Protein 6J0Q (pdb70)

InterPro domains:
  IPR004005 Calicivirus coat protein [PF00915] (9-275)
  IPR013643 Calicivirus coat protein C-terminal [PF08435] (316-545)
  IPR029053 Viral coat protein subunit [G3DSA:2.60.120.20] (1-224)
  IPR033703 Picornavirus/Calicivirus coat protein [cd00205] (86-219)

Structure (mmCIF, N/CA/C/O backbone):
data_6J0Q
#
_entry.id   6J0Q
#
_cell.length_a   76.237
_cell.length_b   76.237
_cell.length_c   241.799
_cell.angle_alpha   90.00
_cell.angle_beta   90.00
_cell.angle_gamma   90.00
#
_symmetry.space_group_name_H-M   'P 43 21 2'
#
loop_
_entity.id
_entity.type
_entity.pdbx_description
1 polymer 'VP1 capsid protein'
2 water water
#
loop_
_atom_site.group_PDB
_atom_site.id
_atom_site.type_symbol
_atom_site.label_atom_id
_atom_site.label_alt_id
_atom_site.label_comp_id
_atom_site.label_asym_id
_atom_site.label_entity_id
_atom_site.label_seq_id
_atom_site.pdbx_PDB_ins_code
_atom_site.Cartn_x
_atom_site.Cartn_y
_atom_site.Cartn_z
_atom_site.occupancy
_atom_site.B_iso_or_equiv
_atom_site.auth_seq_id
_atom_site.auth_comp_id
_atom_site.auth_asym_id
_atom_site.auth_atom_id
_atom_site.pdbx_PDB_model_num
ATOM 1 N N . LYS A 1 4 ? -3.499 -28.344 -64.314 1.00 47.04 225 LYS A N 1
ATOM 2 C CA . LYS A 1 4 ? -3.689 -29.822 -64.237 1.00 44.49 225 LYS A CA 1
ATOM 3 C C . LYS A 1 4 ? -2.441 -30.712 -64.505 1.00 41.16 225 LYS A C 1
ATOM 4 O O . LYS A 1 4 ? -2.499 -31.900 -64.198 1.00 40.73 225 LYS A O 1
ATOM 10 N N . PRO A 1 5 ? -1.328 -30.159 -65.060 1.00 36.65 226 PRO A N 1
ATOM 11 C CA . PRO A 1 5 ? -0.067 -30.900 -64.880 1.00 34.46 226 PRO A CA 1
ATOM 12 C C . PRO A 1 5 ? 0.312 -30.955 -63.398 1.00 32.97 226 PRO A C 1
ATOM 13 O O . PRO A 1 5 ? 0.124 -29.971 -62.680 1.00 30.85 226 PRO A O 1
ATOM 17 N N . PHE A 1 6 ? 0.825 -32.099 -62.956 1.00 29.51 227 PHE A N 1
ATOM 18 C CA . PHE A 1 6 ? 1.163 -32.302 -61.550 1.00 27.15 227 PHE A CA 1
ATOM 19 C C . PHE A 1 6 ? 2.343 -31.414 -61.142 1.00 26.27 227 PHE A C 1
ATOM 20 O O . PHE A 1 6 ? 3.235 -31.140 -61.941 1.00 24.63 227 PHE A O 1
ATOM 28 N N . SER A 1 7 ? 2.331 -30.967 -59.891 1.00 24.12 228 SER A N 1
ATOM 29 C CA . SER A 1 7 ? 3.377 -30.113 -59.373 1.00 22.70 228 SER A CA 1
ATOM 30 C C . SER A 1 7 ? 3.458 -30.247 -57.860 1.00 22.47 228 SER A C 1
ATOM 31 O O . SER A 1 7 ? 2.501 -30.669 -57.198 1.00 21.87 228 SER A O 1
ATOM 34 N N . LEU A 1 8 ? 4.607 -29.852 -57.333 1.00 21.06 229 LEU A N 1
ATOM 35 C CA . LEU A 1 8 ? 4.826 -29.730 -55.911 1.00 20.86 229 LEU A CA 1
ATOM 36 C C . LEU A 1 8 ? 4.955 -28.253 -55.541 1.00 21.02 229 LEU A C 1
ATOM 37 O O . LEU A 1 8 ? 5.368 -27.437 -56.366 1.00 20.52 229 LEU A O 1
ATOM 42 N N . PRO A 1 9 ? 4.644 -27.906 -54.286 1.00 20.59 230 PRO A N 1
ATOM 43 C CA . PRO A 1 9 ? 5.060 -26.589 -53.828 1.00 20.40 230 PRO A CA 1
ATOM 44 C C . PRO A 1 9 ? 6.582 -26.477 -53.887 1.00 21.21 230 PRO A C 1
ATOM 45 O O . PRO A 1 9 ? 7.288 -27.485 -53.745 1.00 20.58 230 PRO A O 1
ATOM 49 N N . SER A 1 10 ? 7.078 -25.263 -54.111 1.00 21.28 231 SER A N 1
ATOM 50 C CA . SER A 1 10 ? 8.512 -25.013 -54.145 1.00 20.45 231 SER A CA 1
ATOM 51 C C . SER A 1 10 ? 9.051 -24.550 -52.789 1.00 20.10 231 SER A C 1
ATOM 52 O O . SER A 1 10 ? 10.196 -24.114 -52.699 1.00 21.50 231 SER A O 1
ATOM 55 N N . LEU A 1 11 ? 8.238 -24.624 -51.739 1.00 19.49 232 LEU A N 1
ATOM 56 C CA . LEU A 1 11 ? 8.693 -24.254 -50.404 1.00 19.15 232 LEU A CA 1
ATOM 57 C C . LEU A 1 11 ? 9.818 -25.181 -49.993 1.00 19.51 232 LEU A C 1
ATOM 58 O O . LEU A 1 11 ? 9.760 -26.376 -50.246 1.00 20.34 232 LEU A O 1
ATOM 63 N N . THR A 1 12 ? 10.834 -24.609 -49.365 1.00 19.94 233 THR A N 1
ATOM 64 C CA . THR A 1 12 ? 11.979 -25.374 -48.916 1.00 20.46 233 THR A CA 1
ATOM 65 C C . THR A 1 12 ? 11.624 -26.138 -47.660 1.00 20.22 233 THR A C 1
ATOM 66 O O . THR A 1 12 ? 10.585 -25.892 -47.027 1.00 19.90 233 THR A O 1
ATOM 70 N N . LEU A 1 13 ? 12.503 -27.055 -47.283 1.00 20.33 234 LEU A N 1
ATOM 71 C CA . LEU A 1 13 ? 12.253 -27.895 -46.138 1.00 20.69 234 LEU A CA 1
ATOM 72 C C . LEU A 1 13 ? 11.957 -27.050 -44.903 1.00 21.72 234 LEU A C 1
ATOM 73 O O . LEU A 1 13 ? 11.004 -27.339 -44.162 1.00 21.88 234 LEU A O 1
ATOM 78 N N . ASP A 1 14 ? 12.740 -25.984 -44.707 1.00 21.38 235 ASP A N 1
ATOM 79 C CA . ASP A 1 14 ? 12.564 -25.120 -43.553 1.00 21.66 235 ASP A CA 1
ATOM 80 C C . ASP A 1 14 ? 11.484 -24.023 -43.740 1.00 20.19 235 ASP A C 1
ATOM 81 O O . ASP A 1 14 ? 11.405 -23.101 -42.942 1.00 20.24 235 ASP A O 1
ATOM 86 N N . GLU A 1 15 ? 10.669 -24.143 -44.785 1.00 18.61 236 GLU A N 1
ATOM 87 C CA . GLU A 1 15 ? 9.483 -23.317 -44.974 1.00 18.39 236 GLU A CA 1
ATOM 88 C C . GLU A 1 15 ? 8.194 -24.117 -44.800 1.00 18.62 236 GLU A C 1
ATOM 89 O O . GLU A 1 15 ? 7.101 -23.569 -44.922 1.00 19.99 236 GLU A O 1
ATOM 95 N N . LEU A 1 16 ? 8.321 -25.407 -44.499 1.00 17.73 237 LEU A N 1
ATOM 96 C CA . LEU A 1 16 ? 7.186 -26.319 -44.418 1.00 17.27 237 LEU A CA 1
ATOM 97 C C . LEU A 1 16 ? 6.816 -26.597 -42.969 1.00 18.05 237 LEU A C 1
ATOM 98 O O . LEU A 1 16 ? 7.611 -26.392 -42.063 1.00 18.21 237 LEU A O 1
ATOM 103 N N . SER A 1 17 ? 5.605 -27.081 -42.761 1.00 18.87 238 SER A N 1
ATOM 104 C CA . SER A 1 17 ? 5.160 -27.418 -41.417 1.00 19.54 238 SER A CA 1
ATOM 105 C C . SER A 1 17 ? 4.513 -28.800 -41.411 1.00 18.80 238 SER A C 1
ATOM 106 O O . SER A 1 17 ? 4.119 -29.341 -42.469 1.00 17.92 238 SER A O 1
ATOM 109 N N . ASN A 1 18 ? 4.468 -29.393 -40.227 1.00 17.23 239 ASN A N 1
ATOM 110 C CA . ASN A 1 18 ? 3.993 -30.757 -40.079 1.00 16.87 239 ASN A CA 1
ATOM 111 C C . ASN A 1 18 ? 2.487 -30.775 -40.261 1.00 17.02 239 ASN A C 1
ATOM 112 O O . ASN A 1 18 ? 1.811 -29.838 -39.844 1.00 16.37 239 ASN A O 1
ATOM 117 N N . SER A 1 19 ? 1.985 -31.836 -40.894 1.00 15.91 240 SER A N 1
ATOM 118 C CA . SER A 1 19 ? 0.557 -32.031 -41.090 1.00 15.58 240 SER A CA 1
ATOM 119 C C . SER A 1 19 ? -0.101 -32.793 -39.953 1.00 15.49 240 SER A C 1
ATOM 120 O O . SER A 1 19 ? -1.317 -32.921 -39.931 1.00 16.43 240 SER A O 1
ATOM 123 N N . ARG A 1 20 ? 0.686 -33.294 -39.009 1.00 15.68 241 ARG A N 1
ATOM 124 C CA . ARG A 1 20 ? 0.136 -34.050 -37.880 1.00 15.85 241 ARG A CA 1
ATOM 125 C C . ARG A 1 20 ? 0.188 -33.273 -36.557 1.00 15.66 241 ARG A C 1
ATOM 126 O O . ARG A 1 20 ? -0.275 -33.774 -35.529 1.00 16.19 241 ARG A O 1
ATOM 134 N N . PHE A 1 21 ? 0.766 -32.072 -36.582 1.00 15.13 242 PHE A N 1
ATOM 135 C CA . PHE A 1 21 ? 0.874 -31.203 -35.408 1.00 15.63 242 PHE A CA 1
ATOM 136 C C . PHE A 1 21 ? 1.364 -29.841 -35.915 1.00 16.27 242 PHE A C 1
ATOM 137 O O . PHE A 1 21 ? 2.085 -29.785 -36.919 1.00 16.65 242 PHE A O 1
ATOM 145 N N . PRO A 1 22 ? 0.944 -28.741 -35.273 1.00 16.72 243 PRO A N 1
ATOM 146 C CA . PRO A 1 22 ? 1.470 -27.458 -35.735 1.00 17.71 243 PRO A CA 1
ATOM 147 C C . PRO A 1 22 ? 2.913 -27.268 -35.252 1.00 17.30 243 PRO A C 1
ATOM 148 O O . PRO A 1 22 ? 3.142 -26.774 -34.146 1.00 17.71 243 PRO A O 1
ATOM 152 N N . ALA A 1 23 ? 3.864 -27.713 -36.073 1.00 16.48 244 ALA A N 1
ATOM 153 C CA . ALA A 1 23 ? 5.285 -27.603 -35.761 1.00 16.35 244 ALA A CA 1
ATOM 154 C C . ALA A 1 23 ? 6.061 -27.503 -37.056 1.00 16.35 244 ALA A C 1
ATOM 155 O O . ALA A 1 23 ? 5.638 -28.069 -38.071 1.00 15.79 244 ALA A O 1
ATOM 157 N N . PRO A 1 24 ? 7.205 -26.790 -37.043 1.00 16.70 245 PRO A N 1
ATOM 158 C CA . PRO A 1 24 ? 8.003 -26.726 -38.265 1.00 16.77 245 PRO A CA 1
ATOM 159 C C . PRO A 1 24 ? 8.611 -28.081 -38.594 1.00 16.56 245 PRO A C 1
ATOM 160 O O . PRO A 1 24 ? 8.850 -28.889 -37.694 1.00 14.85 245 PRO A O 1
ATOM 164 N N . ILE A 1 25 ? 8.857 -28.311 -39.881 1.00 17.11 246 ILE A N 1
ATOM 165 C CA . ILE A 1 25 ? 9.669 -29.457 -40.311 1.00 17.66 246 ILE A CA 1
ATOM 166 C C . ILE A 1 25 ? 11.136 -29.113 -40.058 1.00 18.76 246 ILE A C 1
ATOM 167 O O . ILE A 1 25 ? 11.618 -28.078 -40.515 1.00 18.06 246 ILE A O 1
ATOM 172 N N . VAL A 1 26 ? 11.841 -29.970 -39.319 1.00 19.72 247 VAL A N 1
ATOM 173 C CA . VAL A 1 26 ? 13.256 -29.738 -39.029 1.00 20.11 247 VAL A CA 1
ATOM 174 C C . VAL A 1 26 ? 14.188 -30.719 -39.732 1.00 19.71 247 VAL A C 1
ATOM 175 O O . VAL A 1 26 ? 15.363 -30.413 -39.886 1.00 20.98 247 VAL A O 1
ATOM 179 N N . GLN A 1 27 ? 13.673 -31.875 -40.161 1.00 18.79 248 GLN A N 1
ATOM 180 C CA . GLN A 1 27 ? 14.484 -32.918 -40.798 1.00 19.67 248 GLN A CA 1
ATOM 181 C C . GLN A 1 27 ? 13.681 -33.749 -41.768 1.00 18.71 248 GLN A C 1
ATOM 182 O O . GLN A 1 27 ? 12.459 -33.837 -41.665 1.00 18.72 248 GLN A O 1
ATOM 188 N N . LEU A 1 28 ? 14.392 -34.414 -42.669 1.00 18.31 249 LEU A N 1
ATOM 189 C CA . LEU A 1 28 ? 13.855 -35.576 -43.365 1.00 18.24 249 LEU A CA 1
ATOM 190 C C . LEU A 1 28 ? 14.418 -36.788 -42.656 1.00 18.25 249 LEU A C 1
ATOM 191 O O . LEU A 1 28 ? 15.598 -36.794 -42.268 1.00 18.71 249 LEU A O 1
ATOM 196 N N . TYR A 1 29 ? 13.583 -37.808 -42.468 1.00 17.64 250 TYR A N 1
ATOM 197 C CA . TYR A 1 29 ? 13.942 -38.969 -41.665 1.00 17.85 250 TYR A CA 1
ATOM 198 C C . TYR A 1 29 ? 13.472 -40.250 -42.329 1.00 17.65 250 TYR A C 1
ATOM 199 O O . TYR A 1 29 ? 12.361 -40.306 -42.868 1.00 18.84 250 TYR A O 1
ATOM 208 N N . THR A 1 30 ? 14.326 -41.271 -42.316 1.00 16.89 251 THR A N 1
ATOM 209 C CA . THR A 1 30 ? 13.970 -42.578 -42.857 1.00 16.67 251 THR A CA 1
ATOM 210 C C . THR A 1 30 ? 14.247 -43.659 -41.830 1.00 17.92 251 THR A C 1
ATOM 211 O O . THR A 1 30 ? 15.124 -43.507 -40.980 1.00 17.08 251 THR A O 1
ATOM 215 N N . ASN A 1 31 ? 13.452 -44.722 -41.892 1.00 18.52 252 ASN A N 1
ATOM 216 C CA . ASN A 1 31 ? 13.645 -45.908 -41.059 1.00 20.43 252 ASN A CA 1
ATOM 217 C C . ASN A 1 31 ? 12.980 -47.105 -41.722 1.00 21.57 252 ASN A C 1
ATOM 218 O O . ASN A 1 31 ? 12.100 -46.921 -42.546 1.00 21.44 252 ASN A O 1
ATOM 223 N N . PRO A 1 32 ? 13.418 -48.332 -41.382 1.00 24.65 253 PRO A N 1
ATOM 224 C CA . PRO A 1 32 ? 12.724 -49.538 -41.864 1.00 26.94 253 PRO A CA 1
ATOM 225 C C . PRO A 1 32 ? 11.302 -49.599 -41.321 1.00 29.96 253 PRO A C 1
ATOM 226 O O . PRO A 1 32 ? 11.042 -49.083 -40.234 1.00 28.65 253 PRO A O 1
ATOM 230 N N . HIS A 1 33 ? 10.387 -50.235 -42.042 1.00 35.35 254 HIS A N 1
ATOM 231 C CA . HIS A 1 33 ? 8.994 -50.300 -41.570 1.00 44.28 254 HIS A CA 1
ATOM 232 C C . HIS A 1 33 ? 8.686 -51.639 -40.906 1.00 47.21 254 HIS A C 1
ATOM 233 O O . HIS A 1 33 ? 7.519 -52.021 -40.772 1.00 50.64 254 HIS A O 1
ATOM 240 N N . ASP A 1 34 ? 9.733 -52.335 -40.470 1.00 52.17 255 ASP A N 1
ATOM 241 C CA . ASP A 1 34 ? 9.591 -53.657 -39.863 1.00 56.34 255 ASP A CA 1
ATOM 242 C C . ASP A 1 34 ? 8.937 -53.530 -38.491 1.00 53.60 255 ASP A C 1
ATOM 243 O O . ASP A 1 34 ? 9.360 -52.710 -37.676 1.00 55.79 255 ASP A O 1
ATOM 248 N N . ASN A 1 35 ? 7.886 -54.313 -38.262 1.00 52.66 256 ASN A N 1
ATOM 249 C CA . ASN A 1 35 ? 7.103 -54.263 -37.012 1.00 53.79 256 ASN A CA 1
ATOM 250 C C . ASN A 1 35 ? 6.433 -52.913 -36.717 1.00 50.95 256 ASN A C 1
ATOM 251 O O . ASN A 1 35 ? 6.199 -52.570 -35.558 1.00 53.40 256 ASN A O 1
ATOM 256 N N . LEU A 1 36 ? 6.140 -52.152 -37.766 1.00 44.37 257 LEU A N 1
ATOM 257 C CA . LEU A 1 36 ? 5.378 -50.921 -37.646 1.00 40.40 257 LEU A CA 1
ATOM 258 C C . LEU A 1 36 ? 4.184 -51.041 -38.548 1.00 34.71 257 LEU A C 1
ATOM 259 O O . LEU A 1 36 ? 4.301 -51.501 -39.665 1.00 34.17 257 LEU A O 1
ATOM 264 N N . VAL A 1 37 ? 3.033 -50.603 -38.077 1.00 31.32 258 VAL A N 1
ATOM 265 C CA . VAL A 1 37 ? 1.967 -50.268 -38.991 1.00 29.48 258 VAL A CA 1
ATOM 266 C C . VAL A 1 37 ? 1.986 -48.750 -39.053 1.00 27.18 258 VAL A C 1
ATOM 267 O O . VAL A 1 37 ? 1.796 -48.084 -38.039 1.00 29.55 258 VAL A O 1
ATOM 271 N N . VAL A 1 38 ? 2.264 -48.201 -40.226 1.00 23.50 259 VAL A N 1
ATOM 272 C CA . VAL A 1 38 ? 2.318 -46.758 -40.389 1.00 21.77 259 VAL A CA 1
ATOM 273 C C . VAL A 1 38 ? 0.988 -46.332 -40.993 1.00 21.09 259 VAL A C 1
ATOM 274 O O . VAL A 1 38 ? 0.765 -46.491 -42.197 1.00 20.12 259 VAL A O 1
ATOM 278 N N . GLN A 1 39 ? 0.108 -45.792 -40.148 1.00 19.77 260 GLN A N 1
ATOM 279 C CA . GLN A 1 39 ? -1.244 -45.478 -40.562 1.00 19.25 260 GLN A CA 1
ATOM 280 C C . GLN A 1 39 ? -1.726 -44.168 -39.934 1.00 19.11 260 GLN A C 1
ATOM 281 O O . GLN A 1 39 ? -2.776 -44.117 -39.294 1.00 18.65 260 GLN A O 1
ATOM 287 N N . PRO A 1 40 ? -0.960 -43.080 -40.127 1.00 17.92 261 PRO A N 1
ATOM 288 C CA . PRO A 1 40 ? -1.456 -41.822 -39.598 1.00 17.50 261 PRO A CA 1
ATOM 289 C C . PRO A 1 40 ? -2.761 -41.412 -40.295 1.00 17.63 261 PRO A C 1
ATOM 290 O O . PRO A 1 40 ? -3.017 -41.818 -41.432 1.00 17.59 261 PRO A O 1
ATOM 294 N N . GLN A 1 41 ? -3.552 -40.597 -39.608 1.00 16.85 262 GLN A N 1
ATOM 295 C CA . GLN A 1 41 ? -4.838 -40.113 -40.109 1.00 16.51 262 GLN A CA 1
ATOM 296 C C . GLN A 1 41 ? -4.868 -38.609 -40.384 1.00 16.28 262 GLN A C 1
ATOM 297 O O . GLN A 1 41 ? -5.710 -38.137 -41.123 1.00 16.31 262 GLN A O 1
ATOM 303 N N . ASN A 1 42 ? -3.966 -37.849 -39.774 1.00 16.46 263 ASN A N 1
ATOM 304 C CA . ASN A 1 42 ? -3.743 -36.472 -40.209 1.00 16.59 263 ASN A CA 1
ATOM 305 C C . ASN A 1 42 ? -2.643 -36.445 -41.263 1.00 16.24 263 ASN A C 1
ATOM 306 O O . ASN A 1 42 ? -1.801 -37.332 -41.313 1.00 16.73 263 ASN A O 1
ATOM 311 N N . GLY A 1 43 ? -2.674 -35.438 -42.126 1.00 16.29 264 GLY A N 1
ATOM 312 C CA . GLY A 1 43 ? -1.708 -35.344 -43.219 1.00 16.38 264 GLY A CA 1
ATOM 313 C C . GLY A 1 43 ? -1.853 -36.462 -44.234 1.00 16.81 264 GLY A C 1
ATOM 314 O O . GLY A 1 43 ? -0.868 -36.963 -44.770 1.00 18.06 264 GLY A O 1
ATOM 315 N N . ARG A 1 44 ? -3.091 -36.869 -44.475 1.00 16.99 265 ARG A N 1
ATOM 316 C CA . ARG A 1 44 ? -3.412 -37.855 -45.480 1.00 16.64 265 ARG A CA 1
ATOM 317 C C . ARG A 1 44 ? -4.143 -37.181 -46.640 1.00 16.91 265 ARG A C 1
ATOM 318 O O . ARG A 1 44 ? -5.290 -36.716 -46.509 1.00 15.78 265 ARG A O 1
ATOM 326 N N . CYS A 1 45 ? -3.449 -37.145 -47.767 1.00 17.25 266 CYS A N 1
ATOM 327 C CA . CYS A 1 45 ? -3.991 -36.631 -49.015 1.00 18.27 266 CYS A CA 1
ATOM 328 C C . CYS A 1 45 ? -3.327 -37.381 -50.164 1.00 18.15 266 CYS A C 1
ATOM 329 O O . CYS A 1 45 ? -2.105 -37.471 -50.217 1.00 18.22 266 CYS A O 1
ATOM 332 N N . THR A 1 46 ? -4.130 -37.914 -51.078 1.00 18.71 267 THR A N 1
ATOM 333 C CA . THR A 1 46 ? -3.577 -38.517 -52.295 1.00 19.20 267 THR A CA 1
ATOM 334 C C . THR A 1 46 ? -3.016 -37.387 -53.149 1.00 19.76 267 THR A C 1
ATOM 335 O O . THR A 1 46 ? -3.438 -36.237 -53.035 1.00 19.51 267 THR A O 1
ATOM 339 N N . ILE A 1 47 ? -2.082 -37.713 -54.036 1.00 21.77 268 ILE A N 1
ATOM 340 C CA . ILE A 1 47 ? -1.436 -36.664 -54.818 1.00 21.54 268 ILE A CA 1
ATOM 341 C C . ILE A 1 47 ? -2.351 -36.061 -55.883 1.00 22.43 268 ILE A C 1
ATOM 342 O O . ILE A 1 47 ? -1.990 -35.052 -56.501 1.00 20.73 268 ILE A O 1
ATOM 347 N N . ASP A 1 48 ? -3.519 -36.677 -56.097 1.00 21.65 269 ASP A N 1
ATOM 348 C CA . ASP A 1 48 ? -4.565 -36.080 -56.933 1.00 22.78 269 ASP A CA 1
ATOM 349 C C . ASP A 1 48 ? -5.686 -35.412 -56.122 1.00 22.56 269 ASP A C 1
ATOM 350 O O . ASP A 1 48 ? -6.718 -35.056 -56.669 1.00 22.07 269 ASP A O 1
ATOM 355 N N . GLY A 1 49 ? -5.461 -35.211 -54.827 1.00 22.18 270 GLY A N 1
ATOM 356 C CA . GLY A 1 49 ? -6.278 -34.290 -54.028 1.00 21.78 270 GLY A CA 1
ATOM 357 C C . GLY A 1 49 ? -7.421 -34.836 -53.185 1.00 21.39 270 GLY A C 1
ATOM 358 O O . GLY A 1 49 ? -8.309 -34.072 -52.799 1.00 21.84 270 GLY A O 1
ATOM 359 N N . LEU A 1 50 ? -7.395 -36.122 -52.860 1.00 20.54 271 LEU A N 1
ATOM 360 C CA . LEU A 1 50 ? -8.409 -36.709 -52.006 1.00 22.07 271 LEU A CA 1
ATOM 361 C C . LEU A 1 50 ? -7.934 -36.715 -50.554 1.00 20.41 271 LEU A C 1
ATOM 362 O O . LEU A 1 50 ? -7.017 -37.450 -50.206 1.00 19.00 271 LEU A O 1
ATOM 367 N N . LEU A 1 51 ? -8.572 -35.921 -49.702 1.00 20.10 272 LEU A N 1
ATOM 368 C CA . LEU A 1 51 ? -8.268 -35.963 -48.265 1.00 20.20 272 LEU A CA 1
ATOM 369 C C . LEU A 1 51 ? -8.809 -37.252 -47.672 1.00 19.55 272 LEU A C 1
ATOM 370 O O . LEU A 1 51 ? -9.845 -37.757 -48.107 1.00 18.87 272 LEU A O 1
ATOM 375 N N . GLN A 1 52 ? -8.107 -37.772 -46.669 1.00 19.15 273 GLN A N 1
ATOM 376 C CA . GLN A 1 52 ? -8.512 -38.990 -45.996 1.00 19.78 273 GLN A CA 1
ATOM 377 C C . GLN A 1 52 ? -8.324 -38.865 -44.494 1.00 18.54 273 GLN A C 1
ATOM 378 O O . GLN A 1 52 ? -7.749 -37.897 -43.993 1.00 18.00 273 GLN A O 1
ATOM 384 N N . GLY A 1 53 ? -8.819 -39.864 -43.778 1.00 18.25 274 GLY A N 1
ATOM 385 C CA . GLY A 1 53 ? -8.745 -39.885 -42.315 1.00 17.72 274 GLY A CA 1
ATOM 386 C C . GLY A 1 53 ? -9.396 -38.688 -41.662 1.00 17.54 274 GLY A C 1
ATOM 387 O O . GLY A 1 53 ? -10.528 -38.308 -42.008 1.00 17.03 274 GLY A O 1
ATOM 388 N N . THR A 1 54 ? -8.667 -38.067 -40.728 1.00 17.70 275 THR A N 1
ATOM 389 C CA . THR A 1 54 ? -9.133 -36.871 -40.009 1.00 17.01 275 THR A CA 1
ATOM 390 C C . THR A 1 54 ? -8.516 -35.587 -40.585 1.00 17.51 275 THR A C 1
ATOM 391 O O . THR A 1 54 ? -8.570 -34.517 -39.968 1.00 17.61 275 THR A O 1
ATOM 395 N N . THR A 1 55 ? -7.943 -35.685 -41.774 1.00 17.55 276 THR A N 1
ATOM 396 C CA . THR A 1 55 ? -7.177 -34.583 -42.348 1.00 16.86 276 THR A CA 1
ATOM 397 C C . THR A 1 55 ? -8.087 -33.401 -42.747 1.00 17.51 276 THR A C 1
ATOM 398 O O . THR A 1 55 ? -9.077 -33.574 -43.466 1.00 17.02 276 THR A O 1
ATOM 402 N N . GLN A 1 56 ? -7.739 -32.204 -42.277 1.00 16.94 277 GLN A N 1
ATOM 403 C CA . GLN A 1 56 ? -8.409 -30.980 -42.712 1.00 16.80 277 GLN A CA 1
ATOM 404 C C . GLN A 1 56 ? -7.326 -29.970 -43.079 1.00 16.92 277 GLN A C 1
ATOM 405 O O . GLN A 1 56 ? -6.139 -30.261 -42.914 1.00 16.47 277 GLN A O 1
ATOM 411 N N . LEU A 1 57 ? -7.724 -28.805 -43.584 1.00 17.41 278 LEU A N 1
ATOM 412 C CA . LEU A 1 57 ? -6.803 -27.923 -44.297 1.00 18.25 278 LEU A CA 1
ATOM 413 C C . LEU A 1 57 ? -6.176 -26.812 -43.463 1.00 18.97 278 LEU A C 1
ATOM 414 O O . LEU A 1 57 ? -5.188 -26.214 -43.884 1.00 18.92 278 LEU A O 1
ATOM 419 N N . VAL A 1 58 ? -6.736 -26.541 -42.287 1.00 19.68 279 VAL A N 1
ATOM 420 C CA . VAL A 1 58 ? -6.258 -25.445 -41.455 1.00 20.20 279 VAL A CA 1
ATOM 421 C C . VAL A 1 58 ? -5.082 -25.894 -40.581 1.00 20.41 279 VAL A C 1
ATOM 422 O O . VAL A 1 58 ? -5.236 -26.686 -39.651 1.00 20.22 279 VAL A O 1
ATOM 426 N N . SER A 1 59 ? -3.916 -25.350 -40.890 1.00 21.32 280 SER A N 1
ATOM 427 C CA . SER A 1 59 ? -2.659 -25.717 -40.250 1.00 21.75 280 SER A CA 1
ATOM 428 C C . SER A 1 59 ? -2.681 -25.582 -38.733 1.00 21.51 280 SER A C 1
ATOM 429 O O . SER A 1 59 ? -2.231 -26.486 -38.018 1.00 20.71 280 SER A O 1
ATOM 432 N N . CYS A 1 60 ? -3.224 -24.466 -38.243 1.00 20.03 281 CYS A N 1
ATOM 433 C CA . CYS A 1 60 ? -3.238 -24.201 -36.810 1.00 20.91 281 CYS A CA 1
ATOM 434 C C . CYS A 1 60 ? -4.323 -24.981 -36.068 1.00 20.83 281 CYS A C 1
ATOM 435 O O . CYS A 1 60 ? -4.433 -24.875 -34.858 1.00 22.14 281 CYS A O 1
ATOM 438 N N . ASN A 1 61 ? -5.136 -25.752 -36.788 1.00 19.79 282 ASN A N 1
ATOM 439 C CA . ASN A 1 61 ? -6.193 -26.550 -36.179 1.00 19.80 282 ASN A CA 1
ATOM 440 C C . ASN A 1 61 ? -5.812 -28.013 -35.930 1.00 18.94 282 ASN A C 1
ATOM 441 O O . ASN A 1 61 ? -6.576 -28.741 -35.296 1.00 18.00 282 ASN A O 1
ATOM 446 N N . VAL A 1 62 ? -4.646 -28.445 -36.412 1.00 18.00 283 VAL A N 1
ATOM 447 C CA . VAL A 1 62 ? -4.267 -29.839 -36.261 1.00 17.43 283 VAL A CA 1
ATOM 448 C C . VAL A 1 62 ? -3.959 -30.125 -34.788 1.00 16.47 283 VAL A C 1
ATOM 449 O O . VAL A 1 62 ? -3.165 -29.438 -34.173 1.00 15.79 283 VAL A O 1
ATOM 453 N N . CYS A 1 63 ? -4.633 -31.133 -34.249 1.00 15.72 284 CYS A N 1
ATOM 454 C CA . CYS A 1 63 ? -4.601 -31.498 -32.827 1.00 15.79 284 CYS A CA 1
ATOM 455 C C . CYS A 1 63 ? -5.304 -30.511 -31.897 1.00 16.12 284 CYS A C 1
ATOM 456 O O . CYS A 1 63 ? -5.171 -30.622 -30.680 1.00 15.29 284 CYS A O 1
ATOM 459 N N . SER A 1 64 ? -6.064 -29.563 -32.452 1.00 16.40 285 SER A N 1
ATOM 460 C CA . SER A 1 64 ? -6.961 -28.743 -31.637 1.00 16.91 285 SER A CA 1
ATOM 461 C C . SER A 1 64 ? -8.282 -29.458 -31.408 1.00 16.44 285 SER A C 1
ATOM 462 O O . SER A 1 64 ? -8.693 -30.310 -32.215 1.00 15.99 285 SER A O 1
ATOM 465 N N . PHE A 1 65 ? -8.956 -29.051 -30.335 1.00 15.42 286 PHE A N 1
ATOM 466 C CA . PHE A 1 65 ? -10.336 -29.414 -30.061 1.00 16.05 286 PHE A CA 1
ATOM 467 C C . PHE A 1 65 ? -11.129 -28.152 -29.718 1.00 17.04 286 PHE A C 1
ATOM 468 O O . PHE A 1 65 ? -10.582 -27.151 -29.224 1.00 16.06 286 PHE A O 1
ATOM 476 N N . ARG A 1 66 ? -12.421 -28.228 -29.976 1.00 17.33 287 ARG A N 1
ATOM 477 C CA . ARG A 1 66 ? -13.327 -27.134 -29.726 1.00 17.99 287 ARG A CA 1
ATOM 478 C C . ARG A 1 66 ? -14.677 -27.679 -29.268 1.00 17.09 287 ARG A C 1
ATOM 479 O O . ARG A 1 66 ? -15.137 -28.691 -29.780 1.00 16.05 287 ARG A O 1
ATOM 487 N N . GLY A 1 67 ? -15.307 -27.006 -28.307 1.00 17.16 288 GLY A N 1
ATOM 488 C CA . GLY A 1 67 ? -16.635 -27.425 -27.858 1.00 17.73 288 GLY A CA 1
ATOM 489 C C . GLY A 1 67 ? -17.099 -26.756 -26.581 1.00 17.54 288 GLY A C 1
ATOM 490 O O . GLY A 1 67 ? -16.844 -25.584 -26.368 1.00 18.20 288 GLY A O 1
ATOM 491 N N . THR A 1 68 ? -17.808 -27.518 -25.756 1.00 18.05 289 THR A N 1
ATOM 492 C CA . THR A 1 68 ? -18.356 -27.043 -24.495 1.00 18.79 289 THR A CA 1
ATOM 493 C C . THR A 1 68 ? -17.676 -27.786 -23.370 1.00 17.78 289 THR A C 1
ATOM 494 O O . THR A 1 68 ? -17.570 -29.005 -23.411 1.00 17.44 289 THR A O 1
ATOM 498 N N . LEU A 1 69 ? -17.186 -27.034 -22.388 1.00 17.36 290 LEU A N 1
ATOM 499 C CA . LEU A 1 69 ? -16.485 -27.599 -21.255 1.00 17.55 290 LEU A CA 1
ATOM 500 C C . LEU A 1 69 ? -17.487 -28.022 -20.188 1.00 18.19 290 LEU A C 1
ATOM 501 O O . LEU A 1 69 ? -18.424 -27.279 -19.874 1.00 18.71 290 LEU A O 1
ATOM 506 N N . GLY A 1 70 ? -17.287 -29.208 -19.617 1.00 17.98 291 GLY A N 1
ATOM 507 C CA . GLY A 1 70 ? -18.133 -29.688 -18.518 1.00 18.60 291 GLY A CA 1
ATOM 508 C C . GLY A 1 70 ? -17.553 -29.456 -17.130 1.00 18.84 291 GLY A C 1
ATOM 509 O O . GLY A 1 70 ? -16.484 -28.839 -16.982 1.00 18.18 291 GLY A O 1
ATOM 510 N N . ASP A 1 71 ? -18.270 -29.945 -16.111 1.00 19.63 292 ASP A N 1
ATOM 511 C CA . ASP A 1 71 ? -17.838 -29.842 -14.699 1.00 20.55 292 ASP A CA 1
ATOM 512 C C . ASP A 1 71 ? -16.534 -30.592 -14.434 1.00 19.99 292 ASP A C 1
ATOM 513 O O . ASP A 1 71 ? -16.203 -31.547 -15.133 1.00 18.18 292 ASP A O 1
ATOM 518 N N . GLY A 1 72 ? -15.817 -30.156 -13.403 1.00 20.06 293 GLY A N 1
ATOM 519 C CA . GLY A 1 72 ? -14.595 -30.816 -12.947 1.00 20.60 293 GLY A CA 1
ATOM 520 C C . GLY A 1 72 ? -14.871 -31.969 -12.001 1.00 20.89 293 GLY A C 1
ATOM 521 O O . GLY A 1 72 ? -15.791 -31.909 -11.193 1.00 21.81 293 GLY A O 1
ATOM 522 N N . GLN A 1 73 ? -14.090 -33.032 -12.126 1.00 20.52 294 GLN A N 1
ATOM 523 C CA . GLN A 1 73 ? -14.118 -34.161 -11.198 1.00 21.17 294 GLN A CA 1
ATOM 524 C C . GLN A 1 73 ? -12.683 -34.525 -10.882 1.00 22.31 294 GLN A C 1
ATOM 525 O O . GLN A 1 73 ? -11.795 -34.365 -11.731 1.00 20.95 294 GLN A O 1
ATOM 531 N N . PRO A 1 74 ? -12.436 -35.043 -9.675 1.00 25.17 295 PRO A N 1
ATOM 532 C CA . PRO A 1 74 ? -11.067 -35.474 -9.381 1.00 26.64 295 PRO A CA 1
ATOM 533 C C . PRO A 1 74 ? -10.612 -36.648 -10.252 1.00 28.60 295 PRO A C 1
ATOM 534 O O . PRO A 1 74 ? -11.421 -37.479 -10.626 1.00 28.73 295 PRO A O 1
ATOM 538 N N . ALA A 1 75 ? -9.327 -36.676 -10.592 1.00 31.12 296 ALA A N 1
ATOM 539 C CA . ALA A 1 75 ? -8.648 -37.880 -11.076 1.00 34.34 296 ALA A CA 1
ATOM 540 C C . ALA A 1 75 ? -9.216 -38.386 -12.380 1.00 37.88 296 ALA A C 1
ATOM 541 O O . ALA A 1 75 ? -9.284 -39.595 -12.590 1.00 46.60 296 ALA A O 1
ATOM 543 N N . MET A 1 85 ? 1.256 -36.088 -9.636 1.00 46.71 306 MET A N 1
ATOM 544 C CA . MET A 1 85 ? 0.282 -35.666 -10.643 1.00 47.34 306 MET A CA 1
ATOM 545 C C . MET A 1 85 ? -0.407 -34.356 -10.239 1.00 43.08 306 MET A C 1
ATOM 546 O O . MET A 1 85 ? -1.388 -34.348 -9.502 1.00 42.67 306 MET A O 1
ATOM 551 N N . ALA A 1 86 ? 0.140 -33.243 -10.709 1.00 37.49 307 ALA A N 1
ATOM 552 C CA . ALA A 1 86 ? -0.456 -31.920 -10.454 1.00 34.15 307 ALA A CA 1
ATOM 553 C C . ALA A 1 86 ? -1.735 -31.722 -11.281 1.00 31.12 307 ALA A C 1
ATOM 554 O O . ALA A 1 86 ? -2.680 -31.013 -10.886 1.00 27.61 307 ALA A O 1
ATOM 556 N N . PHE A 1 87 ? -1.752 -32.368 -12.438 1.00 28.24 308 PHE A N 1
ATOM 557 C CA . PHE A 1 87 ? -2.897 -32.303 -13.340 1.00 27.16 308 PHE A CA 1
ATOM 558 C C . PHE A 1 87 ? -3.889 -33.385 -12.949 1.00 27.27 308 PHE A C 1
ATOM 559 O O . PHE A 1 87 ? -3.863 -34.484 -13.485 1.00 28.99 308 PHE A O 1
ATOM 567 N N . ASN A 1 88 ? -4.741 -33.063 -11.987 1.00 26.47 309 ASN A N 1
ATOM 568 C CA . ASN A 1 88 ? -5.555 -34.060 -11.290 1.00 26.56 309 ASN A CA 1
ATOM 569 C C . ASN A 1 88 ? -7.045 -33.732 -11.271 1.00 25.39 309 ASN A C 1
ATOM 570 O O . ASN A 1 88 ? -7.793 -34.299 -10.464 1.00 24.62 309 ASN A O 1
ATOM 575 N N . ILE A 1 89 ? -7.467 -32.819 -12.147 1.00 22.66 310 ILE A N 1
ATOM 576 C CA . ILE A 1 89 ? -8.874 -32.503 -12.318 1.00 21.82 310 ILE A CA 1
ATOM 577 C C . ILE A 1 89 ? -9.231 -32.839 -13.766 1.00 21.62 310 ILE A C 1
ATOM 578 O O . ILE A 1 89 ? -8.502 -32.476 -14.699 1.00 19.78 310 ILE A O 1
ATOM 583 N N . GLN A 1 90 ? -10.332 -33.561 -13.938 1.00 21.46 311 GLN A N 1
ATOM 584 C CA . GLN A 1 90 ? -10.784 -33.975 -15.256 1.00 22.84 311 GLN A CA 1
ATOM 585 C C . GLN A 1 90 ? -12.013 -33.198 -15.631 1.00 21.35 311 GLN A C 1
ATOM 586 O O . GLN A 1 90 ? -12.950 -33.081 -14.836 1.00 20.86 311 GLN A O 1
ATOM 592 N N . ARG A 1 91 ? -11.991 -32.635 -16.835 1.00 20.17 312 ARG A N 1
ATOM 593 C CA . ARG A 1 91 ? -13.161 -31.974 -17.416 1.00 19.14 312 ARG A CA 1
ATOM 594 C C . ARG A 1 91 ? -13.388 -32.469 -18.830 1.00 18.43 312 ARG A C 1
ATOM 595 O O . ARG A 1 91 ? -12.467 -32.508 -19.643 1.00 17.76 312 ARG A O 1
ATOM 603 N N . GLU A 1 92 ? -14.630 -32.813 -19.124 1.00 17.94 313 GLU A N 1
ATOM 604 C CA . GLU A 1 92 ? -14.981 -33.291 -20.449 1.00 17.97 313 GLU A CA 1
ATOM 605 C C . GLU A 1 92 ? -15.186 -32.126 -21.389 1.00 17.45 313 GLU A C 1
ATOM 606 O O . GLU A 1 92 ? -15.778 -31.108 -21.010 1.00 16.70 313 GLU A O 1
ATOM 612 N N . ILE A 1 93 ? -14.731 -32.298 -22.622 1.00 17.94 314 ILE A N 1
ATOM 613 C CA . ILE A 1 93 ? -15.119 -31.397 -23.707 1.00 18.46 314 ILE A CA 1
ATOM 614 C C . ILE A 1 93 ? -16.108 -32.158 -24.575 1.00 18.85 314 ILE A C 1
ATOM 615 O O . ILE A 1 93 ? -15.768 -33.212 -25.106 1.00 17.90 314 ILE A O 1
ATOM 620 N N . MET A 1 94 ? -17.320 -31.616 -24.699 1.00 19.46 315 MET A N 1
ATOM 621 C CA . MET A 1 94 ? -18.280 -32.076 -25.685 1.00 21.61 315 MET A CA 1
ATOM 622 C C . MET A 1 94 ? -17.979 -31.329 -26.980 1.00 19.98 315 MET A C 1
ATOM 623 O O . MET A 1 94 ? -18.160 -30.121 -27.066 1.00 19.65 315 MET A O 1
ATOM 628 N N . LEU A 1 95 ? -17.542 -32.069 -27.990 1.00 19.11 316 LEU A N 1
ATOM 629 C CA . LEU A 1 95 ? -16.928 -31.488 -29.162 1.00 18.76 316 LEU A CA 1
ATOM 630 C C . LEU A 1 95 ? -17.911 -30.915 -30.171 1.00 19.39 316 LEU A C 1
ATOM 631 O O . LEU A 1 95 ? -19.035 -31.403 -30.318 1.00 18.75 316 LEU A O 1
ATOM 636 N N . GLU A 1 96 ? -17.442 -29.869 -30.851 1.00 20.18 317 GLU A N 1
ATOM 637 C CA . GLU A 1 96 ? -17.993 -29.356 -32.099 1.00 20.89 317 GLU A CA 1
ATOM 638 C C . GLU A 1 96 ? -16.954 -29.581 -33.184 1.00 21.09 317 GLU A C 1
ATOM 639 O O . GLU A 1 96 ? -15.815 -29.931 -32.890 1.00 19.31 317 GLU A O 1
ATOM 645 N N . ASN A 1 97 ? -17.328 -29.344 -34.435 1.00 20.76 318 ASN A N 1
ATOM 646 C CA . ASN A 1 97 ? -16.325 -29.203 -35.487 1.00 22.47 318 ASN A CA 1
ATOM 647 C C . ASN A 1 97 ? -15.470 -27.973 -35.172 1.00 22.58 318 ASN A C 1
ATOM 648 O O . ASN A 1 97 ? -15.894 -27.076 -34.417 1.00 21.99 318 ASN A O 1
ATOM 653 N N . LEU A 1 98 ? -14.286 -27.916 -35.767 1.00 24.02 319 LEU A N 1
ATOM 654 C CA . LEU A 1 98 ? -13.341 -26.806 -35.520 1.00 25.32 319 LEU A CA 1
ATOM 655 C C . LEU A 1 98 ? -13.852 -25.440 -36.000 1.00 26.82 319 LEU A C 1
ATOM 656 O O . LEU A 1 98 ? -13.459 -24.410 -35.467 1.00 28.41 319 LEU A O 1
ATOM 661 N N . ASP A 1 99 ? -14.775 -25.427 -36.948 1.00 28.49 320 ASP A N 1
ATOM 662 C CA . ASP A 1 99 ? -15.439 -24.177 -37.319 1.00 30.58 320 ASP A CA 1
ATOM 663 C C . ASP A 1 99 ? -16.640 -23.809 -36.433 1.00 31.53 320 ASP A C 1
ATOM 664 O O . ASP A 1 99 ? -17.296 -22.801 -36.671 1.00 33.53 320 ASP A O 1
ATOM 669 N N . GLY A 1 100 ? -16.922 -24.607 -35.412 1.00 30.77 321 GLY A N 1
ATOM 670 C CA . GLY A 1 100 ? -18.002 -24.311 -34.480 1.00 30.65 321 GLY A CA 1
ATOM 671 C C . GLY A 1 100 ? -19.360 -24.877 -34.875 1.00 30.93 321 GLY A C 1
ATOM 672 O O . GLY A 1 100 ? -20.309 -24.791 -34.101 1.00 31.77 321 GLY A O 1
ATOM 673 N N . SER A 1 101 ? -19.458 -25.458 -36.069 1.00 29.82 322 SER A N 1
ATOM 674 C CA . SER A 1 101 ? -20.679 -26.135 -36.493 1.00 28.27 322 SER A CA 1
ATOM 675 C C . SER A 1 101 ? -20.839 -27.457 -35.731 1.00 27.14 322 SER A C 1
ATOM 676 O O . SER A 1 101 ? -19.850 -28.023 -35.252 1.00 26.39 322 SER A O 1
ATOM 679 N N . PRO A 1 102 ? -22.086 -27.941 -35.599 1.00 26.21 323 PRO A N 1
ATOM 680 C CA . PRO A 1 102 ? -22.335 -29.169 -34.845 1.00 24.44 323 PRO A CA 1
ATOM 681 C C . PRO A 1 102 ? -21.575 -30.362 -35.403 1.00 23.18 323 PRO A C 1
ATOM 682 O O . PRO A 1 102 ? -21.517 -30.556 -36.612 1.00 20.75 323 PRO A O 1
ATOM 686 N N . TYR A 1 103 ? -20.967 -31.149 -34.518 1.00 23.14 324 TYR A N 1
ATOM 687 C CA . TYR A 1 103 ? -20.237 -32.338 -34.937 1.00 21.55 324 TYR A CA 1
ATOM 688 C C . TYR A 1 103 ? -21.218 -33.467 -35.220 1.00 21.92 324 TYR A C 1
ATOM 689 O O . TYR A 1 103 ? -22.099 -33.740 -34.419 1.00 21.18 324 TYR A O 1
ATOM 698 N N . ASP A 1 104 ? -21.038 -34.133 -36.352 1.00 23.02 325 ASP A N 1
ATOM 699 C CA . ASP A 1 104 ? -21.879 -35.256 -36.739 1.00 23.56 325 ASP A CA 1
ATOM 700 C C . ASP A 1 104 ? -21.111 -36.560 -36.556 1.00 22.65 325 ASP A C 1
ATOM 701 O O . ASP A 1 104 ? -20.266 -36.899 -37.383 1.00 22.84 325 ASP A O 1
ATOM 706 N N . PRO A 1 105 ? -21.414 -37.316 -35.480 1.00 22.29 326 PRO A N 1
ATOM 707 C CA . PRO A 1 105 ? -20.683 -38.558 -35.228 1.00 21.99 326 PRO A CA 1
ATOM 708 C C . PRO A 1 105 ? -20.891 -39.637 -36.279 1.00 23.36 326 PRO A C 1
ATOM 709 O O . PRO A 1 105 ? -20.226 -40.656 -36.199 1.00 24.05 326 PRO A O 1
ATOM 713 N N . THR A 1 106 ? -21.798 -39.429 -37.241 1.00 25.02 327 THR A N 1
ATOM 714 C CA . THR A 1 106 ? -22.053 -40.414 -38.299 1.00 26.07 327 THR A CA 1
ATOM 715 C C . THR A 1 106 ? -21.332 -40.125 -39.628 1.00 25.65 327 THR A C 1
ATOM 716 O O . THR A 1 106 ? -21.485 -40.889 -40.568 1.00 24.72 327 THR A O 1
ATOM 720 N N . ASP A 1 107 ? -20.569 -39.036 -39.717 1.00 25.99 328 ASP A N 1
ATOM 721 C CA . ASP A 1 107 ? -19.765 -38.752 -40.913 1.00 26.78 328 ASP A CA 1
ATOM 722 C C . ASP A 1 107 ? -18.773 -39.888 -41.188 1.00 25.16 328 ASP A C 1
ATOM 723 O O . ASP A 1 107 ? -18.369 -40.623 -40.274 1.00 23.32 328 ASP A O 1
ATOM 728 N N . ASP A 1 108 ? -18.373 -40.030 -42.447 1.00 24.04 329 ASP A N 1
ATOM 729 C CA . ASP A 1 108 ? -17.464 -41.103 -42.857 1.00 23.78 329 ASP A CA 1
ATOM 730 C C . ASP A 1 108 ? -16.007 -40.736 -42.557 1.00 22.37 329 ASP A C 1
ATOM 731 O O . ASP A 1 108 ? -15.181 -40.636 -43.464 1.00 21.47 329 ASP A O 1
ATOM 736 N N . ILE A 1 109 ? -15.701 -40.570 -41.273 1.00 21.25 330 ILE A N 1
ATOM 737 C CA . ILE A 1 109 ? -14.376 -40.164 -40.812 1.00 20.38 330 ILE A CA 1
ATOM 738 C C . ILE A 1 109 ? -14.065 -40.898 -39.504 1.00 20.02 330 ILE A C 1
ATOM 739 O O . ILE A 1 109 ? -14.993 -41.334 -38.813 1.00 19.08 330 ILE A O 1
ATOM 744 N N . PRO A 1 110 ? -12.765 -41.046 -39.164 1.00 19.07 331 PRO A N 1
ATOM 745 C CA . PRO A 1 110 ? -12.439 -41.787 -37.942 1.00 18.84 331 PRO A CA 1
ATOM 746 C C . PRO A 1 110 ? -12.814 -41.054 -36.670 1.00 18.93 331 PRO A C 1
ATOM 747 O O . PRO A 1 110 ? -13.025 -41.690 -35.636 1.00 18.57 331 PRO A O 1
ATOM 751 N N . ALA A 1 111 ? -12.851 -39.725 -36.756 1.00 18.83 332 ALA A N 1
ATOM 752 C CA . ALA A 1 111 ? -13.104 -38.865 -35.608 1.00 18.80 332 ALA A CA 1
ATOM 753 C C . ALA A 1 111 ? -13.262 -37.441 -36.108 1.00 18.28 332 ALA A C 1
ATOM 754 O O . ALA A 1 111 ? -13.036 -37.167 -37.291 1.00 17.86 332 ALA A O 1
ATOM 756 N N . VAL A 1 112 ? -13.653 -36.541 -35.218 1.00 18.21 333 VAL A N 1
ATOM 757 C CA . VAL A 1 112 ? -13.764 -35.123 -35.566 1.00 19.00 333 VAL A CA 1
ATOM 758 C C . VAL A 1 112 ? -12.461 -34.697 -36.266 1.00 19.03 333 VAL A C 1
ATOM 759 O O . VAL A 1 112 ? -11.368 -35.101 -35.863 1.00 18.38 333 VAL A O 1
ATOM 763 N N . LEU A 1 113 ? -12.586 -33.938 -37.347 1.00 18.18 334 LEU A N 1
ATOM 764 C CA . LEU A 1 113 ? -11.423 -33.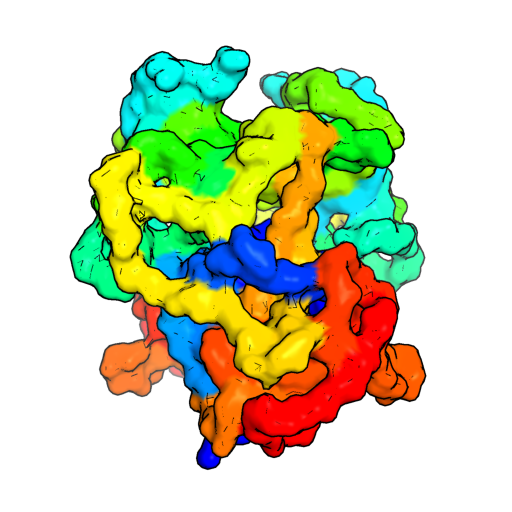582 -38.139 1.00 18.26 334 LEU A CA 1
ATOM 765 C C . LEU A 1 113 ? -10.431 -32.814 -37.257 1.00 17.46 334 LEU A C 1
ATOM 766 O O . LEU A 1 113 ? -10.823 -31.983 -36.440 1.00 17.22 334 LEU A O 1
ATOM 771 N N . GLY A 1 114 ? -9.149 -33.118 -37.417 1.00 16.78 335 GLY A N 1
ATOM 772 C CA . GLY A 1 114 ? -8.092 -32.473 -36.637 1.00 16.92 335 GLY A CA 1
ATOM 773 C C . GLY A 1 114 ? -7.679 -33.239 -35.393 1.00 17.00 335 GLY A C 1
ATOM 774 O O . GLY A 1 114 ? -6.655 -32.921 -34.788 1.00 17.03 335 GLY A O 1
ATOM 775 N N . SER A 1 115 ? -8.467 -34.237 -34.987 1.00 17.03 336 SER A N 1
ATOM 776 C CA . SER A 1 115 ? -8.153 -35.006 -33.781 1.00 17.08 336 SER A CA 1
ATOM 777 C C . SER A 1 115 ? -6.739 -35.559 -33.855 1.00 15.63 336 SER A C 1
ATOM 778 O O . SER A 1 115 ? -6.287 -35.937 -34.920 1.00 15.24 336 SER A O 1
ATOM 781 N N . PRO A 1 116 ? -6.044 -35.648 -32.716 1.00 15.59 337 PRO A N 1
ATOM 782 C CA . PRO A 1 116 ? -4.748 -36.327 -32.745 1.00 15.35 337 PRO A CA 1
ATOM 783 C C . PRO A 1 116 ? -4.871 -37.753 -33.263 1.00 15.58 337 PRO A C 1
ATOM 784 O O . PRO A 1 116 ? -5.928 -38.397 -33.071 1.00 15.18 337 PRO A O 1
ATOM 788 N N . ASP A 1 117 ? -3.821 -38.223 -33.944 1.00 15.24 338 ASP A N 1
ATOM 789 C CA . ASP A 1 117 ? -3.796 -39.554 -34.537 1.00 15.92 338 ASP A CA 1
ATOM 790 C C . ASP A 1 117 ? -2.689 -40.416 -33.942 1.00 16.55 338 ASP A C 1
ATOM 791 O O . ASP A 1 117 ? -2.241 -41.374 -34.571 1.00 17.49 338 ASP A O 1
ATOM 796 N N . PHE A 1 118 ? -2.282 -40.097 -32.715 1.00 16.80 339 PHE A N 1
ATOM 797 C CA . PHE A 1 118 ? -1.274 -40.873 -32.003 1.00 16.88 339 PHE A CA 1
ATOM 798 C C . PHE A 1 118 ? -1.659 -41.076 -30.553 1.00 17.07 339 PHE A C 1
ATOM 799 O O . PHE A 1 118 ? -2.457 -40.317 -29.995 1.00 17.34 339 PHE A O 1
ATOM 807 N N . GLN A 1 119 ? -1.080 -42.120 -29.962 1.00 17.44 340 GLN A N 1
ATOM 808 C CA . GLN A 1 119 ? -1.227 -42.398 -28.538 1.00 17.83 340 GLN A CA 1
ATOM 809 C C . GLN A 1 119 ? -0.223 -41.536 -27.806 1.00 17.60 340 GLN A C 1
ATOM 810 O O . GLN A 1 119 ? 0.989 -41.640 -28.048 1.00 17.67 340 GLN A O 1
ATOM 816 N N . GLY A 1 120 ? -0.724 -40.684 -26.923 1.00 16.77 341 GLY A N 1
ATOM 817 C CA . GLY A 1 120 ? 0.131 -39.796 -26.173 1.00 17.29 341 GLY A CA 1
ATOM 818 C C . GLY A 1 120 ? -0.667 -38.804 -25.361 1.00 17.45 341 GLY A C 1
ATOM 819 O O . GLY A 1 120 ? -1.888 -38.873 -25.309 1.00 17.68 341 GLY A O 1
ATOM 820 N N . VAL A 1 121 ? 0.040 -37.883 -24.721 1.00 17.54 342 VAL A N 1
ATOM 821 C CA . VAL A 1 121 ? -0.594 -36.816 -23.969 1.00 17.19 342 VAL A CA 1
ATOM 822 C C . VAL A 1 121 ? -0.239 -35.526 -24.675 1.00 17.80 342 VAL A C 1
ATOM 823 O O . VAL A 1 121 ? 0.944 -35.182 -24.798 1.00 18.16 342 VAL A O 1
ATOM 827 N N . VAL A 1 122 ? -1.257 -34.810 -25.146 1.00 17.33 343 VAL A N 1
ATOM 828 C CA . VAL A 1 122 ? -1.039 -33.520 -25.768 1.00 17.61 343 VAL A CA 1
ATOM 829 C C . VAL A 1 122 ? -1.110 -32.440 -24.693 1.00 17.29 343 VAL A C 1
ATOM 830 O O . VAL A 1 122 ? -2.095 -32.327 -23.970 1.00 17.51 343 VAL A O 1
ATOM 834 N N . PHE A 1 123 ? -0.036 -31.673 -24.589 1.00 17.07 344 PHE A N 1
ATOM 835 C CA . PHE A 1 123 ? 0.044 -30.555 -23.674 1.00 16.43 344 PHE A CA 1
ATOM 836 C C . PHE A 1 123 ? -0.256 -29.296 -24.437 1.00 15.87 344 PHE A C 1
ATOM 837 O O . PHE A 1 123 ? 0.238 -29.091 -25.561 1.00 15.70 344 PHE A O 1
ATOM 845 N N . GLY A 1 124 ? -1.037 -28.430 -23.820 1.00 15.84 345 GLY A N 1
ATOM 846 C CA . GLY A 1 124 ? -1.412 -27.188 -24.470 1.00 16.30 345 GLY A CA 1
ATOM 847 C C . GLY A 1 124 ? -2.147 -26.253 -23.538 1.00 16.20 345 GLY A C 1
ATOM 848 O O . GLY A 1 124 ? -1.975 -26.315 -22.318 1.00 16.20 345 GLY A O 1
ATOM 849 N N . ILE A 1 125 ? -2.964 -25.390 -24.130 1.00 16.06 346 ILE A N 1
ATOM 850 C CA . ILE A 1 125 ? -3.775 -24.427 -23.392 1.00 17.08 346 ILE A CA 1
ATOM 851 C C . ILE A 1 125 ? -5.256 -24.671 -23.674 1.00 16.31 346 ILE A C 1
ATOM 852 O O . ILE A 1 125 ? -5.676 -24.785 -24.838 1.00 15.23 346 ILE A O 1
ATOM 857 N N . LEU A 1 126 ? -6.031 -24.736 -22.601 1.00 15.27 347 LEU A N 1
ATOM 858 C CA . LEU A 1 126 ? -7.472 -24.781 -22.702 1.00 15.92 347 LEU A CA 1
ATOM 859 C C . LEU A 1 126 ? -7.935 -23.362 -22.393 1.00 15.60 347 LEU A C 1
ATOM 860 O O . LEU A 1 126 ? -7.738 -22.878 -21.300 1.00 15.44 347 LEU A O 1
ATOM 865 N N . SER A 1 127 ? -8.535 -22.709 -23.371 1.00 15.73 348 SER A N 1
ATOM 866 C CA . SER A 1 127 ? -9.050 -21.358 -23.216 1.00 15.62 348 SER A CA 1
ATOM 867 C C . SER A 1 127 ? -10.568 -21.345 -23.297 1.00 16.17 348 SER A C 1
ATOM 868 O O . SER A 1 127 ? -11.181 -22.252 -23.869 1.00 15.66 348 SER A O 1
ATOM 871 N N . GLN A 1 128 ? -11.164 -20.297 -22.739 1.00 16.25 349 GLN A N 1
ATOM 872 C CA . GLN A 1 128 ? -12.607 -20.091 -22.815 1.00 16.73 349 GLN A CA 1
ATOM 873 C C . GLN A 1 128 ? -12.935 -18.639 -23.100 1.00 17.25 349 GLN A C 1
ATOM 874 O O . GLN A 1 128 ? -12.215 -17.719 -22.662 1.00 17.62 349 GLN A O 1
ATOM 880 N N . ARG A 1 129 ? -14.020 -18.445 -23.841 1.00 16.47 350 ARG A N 1
ATOM 881 C CA . ARG A 1 129 ? -14.693 -17.159 -23.937 1.00 16.76 350 ARG A CA 1
ATOM 882 C C . ARG A 1 129 ? -16.166 -17.448 -23.707 1.00 16.76 350 ARG A C 1
ATOM 883 O O . ARG A 1 129 ? -16.823 -18.053 -24.554 1.00 16.05 350 ARG A O 1
ATOM 891 N N . ASN A 1 130 ? -16.667 -17.039 -22.543 1.00 17.02 351 ASN A N 1
ATOM 892 C CA . ASN A 1 130 ? -18.038 -17.308 -22.157 1.00 17.85 351 ASN A CA 1
ATOM 893 C C . ASN A 1 130 ? -19.030 -16.598 -23.047 1.00 19.16 351 ASN A C 1
ATOM 894 O O . ASN A 1 130 ? -18.681 -15.677 -23.783 1.00 17.88 351 ASN A O 1
ATOM 899 N N . THR A 1 131 ? -20.286 -17.009 -22.952 1.00 21.05 352 THR A N 1
ATOM 900 C CA . THR A 1 131 ? -21.346 -16.329 -23.681 1.00 23.29 352 THR A CA 1
ATOM 901 C C . THR A 1 131 ? -21.363 -14.835 -23.341 1.00 22.31 352 THR A C 1
ATOM 902 O O . THR A 1 131 ? -21.615 -14.008 -24.220 1.00 23.30 352 THR A O 1
ATOM 906 N N . ASP A 1 132 ? -21.036 -14.475 -22.099 1.00 21.91 353 ASP A N 1
ATOM 907 C CA . ASP A 1 132 ? -20.968 -13.059 -21.724 1.00 21.69 353 ASP A CA 1
ATOM 908 C C . ASP A 1 132 ? -19.660 -12.342 -22.098 1.00 21.88 353 ASP A C 1
ATOM 909 O O . ASP A 1 132 ? -19.502 -11.162 -21.801 1.00 21.24 353 ASP A O 1
ATOM 914 N N . GLY A 1 133 ? -18.721 -13.044 -22.728 1.00 21.24 354 GLY A N 1
ATOM 915 C CA . GLY A 1 133 ? -17.462 -12.427 -23.143 1.00 21.15 354 GLY A CA 1
ATOM 916 C C . GLY A 1 133 ? -16.300 -12.569 -22.168 1.00 19.85 354 GLY A C 1
ATOM 917 O O . GLY A 1 133 ? -15.166 -12.298 -22.547 1.00 19.78 354 GLY A O 1
ATOM 918 N N . GLN A 1 134 ? -16.553 -12.987 -20.928 1.00 20.09 355 GLN A N 1
ATOM 919 C CA . GLN A 1 134 ? -15.464 -13.222 -19.956 1.00 20.95 355 GLN A CA 1
ATOM 920 C C . GLN A 1 134 ? -14.556 -14.358 -20.417 1.00 19.57 355 GLN A C 1
ATOM 921 O O . GLN A 1 134 ? -15.035 -15.420 -20.822 1.00 19.80 355 GLN A O 1
ATOM 927 N N . THR A 1 135 ? -13.252 -14.143 -20.350 1.00 19.06 356 THR A N 1
ATOM 928 C CA . THR A 1 135 ? -12.296 -15.133 -20.841 1.00 18.45 356 THR A CA 1
ATOM 929 C C . THR A 1 135 ? -11.387 -15.677 -19.735 1.00 18.76 356 THR A C 1
ATOM 930 O O . THR A 1 135 ? -11.154 -15.020 -18.712 1.00 18.38 356 THR A O 1
ATOM 934 N N . ARG A 1 136 ? -10.884 -16.886 -19.950 1.00 17.39 357 ARG A N 1
ATOM 935 C CA . ARG A 1 136 ? -9.789 -17.415 -19.145 1.00 17.30 357 ARG A CA 1
ATOM 936 C C . ARG A 1 136 ? -9.063 -18.457 -19.971 1.00 16.95 357 ARG A C 1
ATOM 937 O O . ARG A 1 136 ? -9.597 -18.954 -20.967 1.00 16.93 357 ARG A O 1
ATOM 945 N N . ALA A 1 137 ? -7.843 -18.779 -19.562 1.00 16.85 358 ALA A N 1
ATOM 946 C CA . ALA A 1 137 ? -7.050 -19.804 -20.246 1.00 17.40 358 ALA A CA 1
ATOM 947 C C . ALA A 1 137 ? -5.949 -20.296 -19.338 1.00 16.82 358 ALA A C 1
ATOM 948 O O . ALA A 1 137 ? -5.285 -19.499 -18.671 1.00 16.20 358 ALA A O 1
ATOM 950 N N . HIS A 1 138 ? -5.776 -21.617 -19.306 1.00 17.07 359 HIS A N 1
ATOM 951 C CA . HIS A 1 138 ? -4.750 -22.250 -18.502 1.00 16.69 359 HIS A CA 1
ATOM 952 C C . HIS A 1 138 ? -4.228 -23.512 -19.179 1.00 17.30 359 HIS A C 1
ATOM 953 O O . HIS A 1 138 ? -4.866 -24.061 -20.091 1.00 15.87 359 HIS A O 1
ATOM 960 N N . GLU A 1 139 ? -3.087 -23.979 -18.679 1.00 17.05 360 GLU A N 1
ATOM 961 C CA . GLU A 1 139 ? -2.493 -25.244 -19.089 1.00 18.40 360 GLU A CA 1
ATOM 962 C C . GLU A 1 139 ? -3.498 -26.367 -19.003 1.00 17.90 360 GLU A C 1
ATOM 963 O O . GLU A 1 139 ? -4.323 -26.400 -18.087 1.00 17.64 360 GLU A O 1
ATOM 969 N N . ALA A 1 140 ? -3.401 -27.296 -19.946 1.00 18.01 361 ALA A N 1
ATOM 970 C CA . ALA A 1 140 ? -4.219 -28.502 -19.923 1.00 17.45 361 ALA A CA 1
ATOM 971 C C . ALA A 1 140 ? -3.542 -29.621 -20.712 1.00 17.44 361 ALA A C 1
ATOM 972 O O . ALA A 1 140 ? -2.700 -29.361 -21.589 1.00 16.40 361 ALA A O 1
ATOM 974 N N . LYS A 1 141 ? -3.905 -30.863 -20.383 1.00 17.11 362 LYS A N 1
ATOM 975 C CA . LYS A 1 141 ? -3.432 -32.030 -21.087 1.00 17.64 362 LYS A CA 1
ATOM 976 C C . LYS A 1 141 ? -4.622 -32.826 -21.620 1.00 18.27 362 LYS A C 1
ATOM 977 O O . LYS A 1 141 ? -5.660 -32.918 -20.967 1.00 17.58 362 LYS A O 1
ATOM 983 N N . VAL A 1 142 ? -4.468 -33.388 -22.813 1.00 18.08 363 VAL A N 1
ATOM 984 C CA . VAL A 1 142 ? -5.446 -34.324 -23.336 1.00 18.25 363 VAL A CA 1
ATOM 985 C C . VAL A 1 142 ? -4.732 -35.630 -23.597 1.00 18.58 363 VAL A C 1
ATOM 986 O O . VAL A 1 142 ? -3.872 -35.719 -24.487 1.00 17.87 363 VAL A O 1
ATOM 990 N N . ASP A 1 143 ? -5.074 -36.638 -22.803 1.00 18.81 364 ASP A N 1
ATOM 991 C CA . ASP A 1 143 ? -4.459 -37.951 -22.927 1.00 18.77 364 ASP A CA 1
ATOM 992 C C . ASP A 1 143 ? -5.277 -38.761 -23.910 1.00 18.87 364 ASP A C 1
ATOM 993 O O . ASP A 1 143 ? -6.410 -39.148 -23.615 1.00 18.98 364 ASP A O 1
ATOM 998 N N . THR A 1 144 ? -4.692 -39.048 -25.066 1.00 18.59 365 THR A N 1
ATOM 999 C CA . THR A 1 144 ? -5.415 -39.738 -26.137 1.00 18.46 365 THR A CA 1
ATOM 1000 C C . THR A 1 144 ? -5.566 -41.233 -25.893 1.00 18.01 365 THR A C 1
ATOM 1001 O O . THR A 1 144 ? -6.195 -41.924 -26.688 1.00 17.48 365 THR A O 1
ATOM 1005 N N . ARG A 1 145 ? -4.983 -41.730 -24.807 1.00 18.86 366 ARG A N 1
ATOM 1006 C CA . ARG A 1 145 ? -5.040 -43.149 -24.477 1.00 19.83 366 ARG A CA 1
ATOM 1007 C C . ARG A 1 145 ? -6.171 -43.448 -23.489 1.00 20.21 366 ARG A C 1
ATOM 1008 O O . ARG A 1 145 ? -6.472 -44.607 -23.235 1.00 19.51 366 ARG A O 1
ATOM 1016 N N . LEU A 1 146 ? -6.791 -42.410 -22.926 1.00 20.32 367 LEU A N 1
ATOM 1017 C CA . LEU A 1 146 ? -7.836 -42.609 -21.928 1.00 20.91 367 LEU A CA 1
ATOM 1018 C C . LEU A 1 146 ? -9.025 -43.350 -22.514 1.00 19.47 367 LEU A C 1
ATOM 1019 O O . LEU A 1 146 ? -9.333 -43.234 -23.705 1.00 17.97 367 LEU A O 1
ATOM 1024 N N . ALA A 1 147 ? -9.703 -44.104 -21.663 1.00 18.74 368 ALA A N 1
ATOM 1025 C CA . ALA A 1 147 ? -10.913 -44.794 -22.073 1.00 19.06 368 ALA A CA 1
ATOM 1026 C C . ALA A 1 147 ? -11.981 -43.834 -22.596 1.00 17.87 368 ALA A C 1
ATOM 1027 O O . ALA A 1 147 ? -12.733 -44.190 -23.492 1.00 18.45 368 A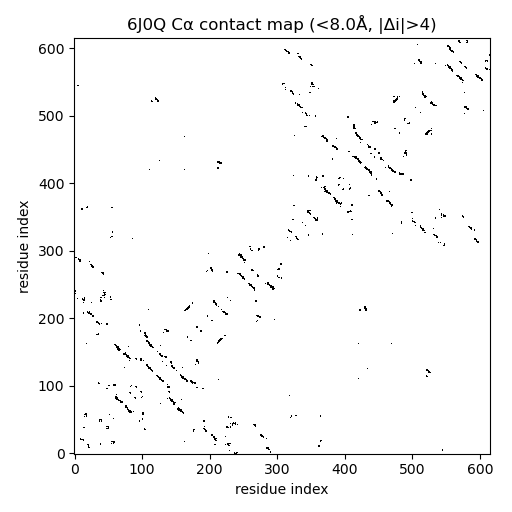LA A O 1
ATOM 1029 N N . ARG A 1 148 ? -12.027 -42.625 -22.047 1.00 17.32 369 ARG A N 1
ATOM 1030 C CA . ARG A 1 148 ? -13.006 -41.603 -22.456 1.00 17.54 369 ARG A CA 1
ATOM 1031 C C . ARG A 1 148 ? -12.482 -40.628 -23.520 1.00 17.24 369 ARG A C 1
ATOM 1032 O O . ARG A 1 148 ? -13.136 -39.620 -23.833 1.00 17.61 369 ARG A O 1
ATOM 1040 N N . PHE A 1 149 ? -11.317 -40.924 -24.092 1.00 16.74 370 PHE A N 1
ATOM 1041 C CA . PHE A 1 149 ? -10.901 -40.244 -25.303 1.00 16.35 370 PHE A CA 1
ATOM 1042 C C . PHE A 1 149 ? -11.706 -40.864 -26.431 1.00 16.10 370 PHE A C 1
ATOM 1043 O O . PHE A 1 149 ? -11.397 -41.969 -26.890 1.00 14.55 370 PHE A O 1
ATOM 1051 N N . ALA A 1 150 ? -12.764 -40.165 -26.848 1.00 16.19 371 ALA A N 1
ATOM 1052 C CA . ALA A 1 150 ? -13.713 -40.734 -27.806 1.00 16.77 371 ALA A CA 1
ATOM 1053 C C . ALA A 1 150 ? -14.177 -39.677 -28.804 1.00 17.23 371 ALA A C 1
ATOM 1054 O O . ALA A 1 150 ? -15.387 -39.426 -28.941 1.00 17.59 371 ALA A O 1
ATOM 1056 N N . PRO A 1 151 ? -13.221 -39.061 -29.527 1.00 17.12 372 PRO A N 1
ATOM 1057 C CA . PRO A 1 151 ? -13.577 -37.996 -30.479 1.00 17.32 372 PRO A CA 1
ATOM 1058 C C . PRO A 1 151 ? -14.476 -38.451 -31.639 1.00 17.12 372 PRO A C 1
ATOM 1059 O O . PRO A 1 151 ? -15.094 -37.608 -32.292 1.00 17.56 372 PRO A O 1
ATOM 1063 N N . LYS A 1 152 ? -14.566 -39.752 -31.899 1.00 17.31 373 LYS A N 1
ATOM 1064 C CA . LYS A 1 152 ? -15.552 -40.252 -32.880 1.00 18.14 373 LYS A CA 1
ATOM 1065 C C . LYS A 1 152 ? -16.950 -40.046 -32.351 1.00 17.88 373 LYS A C 1
ATOM 1066 O O . LYS A 1 152 ? -17.840 -39.617 -33.085 1.00 17.61 373 LYS A O 1
ATOM 1072 N N . LEU A 1 153 ? -17.143 -40.344 -31.065 1.00 17.64 374 LEU A N 1
ATOM 1073 C CA . LEU A 1 153 ? -18.426 -40.118 -30.431 1.00 17.97 374 LEU A CA 1
ATOM 1074 C C . LEU A 1 153 ? -18.662 -38.637 -30.167 1.00 18.39 374 LEU A C 1
ATOM 1075 O O . LEU A 1 153 ? -19.811 -38.188 -30.093 1.00 19.64 374 LEU A O 1
ATOM 1080 N N . GLY A 1 154 ? -17.578 -37.876 -30.021 1.00 18.34 375 GLY A N 1
ATOM 1081 C CA . GLY A 1 154 ? -17.674 -36.437 -29.781 1.00 17.82 375 GLY A CA 1
ATOM 1082 C C . GLY A 1 154 ? -17.375 -36.004 -28.359 1.00 17.27 375 GLY A C 1
ATOM 1083 O O . GLY A 1 154 ? -17.819 -34.932 -27.935 1.00 17.09 375 GLY A O 1
ATOM 1084 N N . PHE A 1 155 ? -16.625 -36.818 -27.619 1.00 16.86 376 PHE A N 1
ATOM 1085 C CA . PHE A 1 155 ? -16.210 -36.468 -26.249 1.00 17.75 376 PHE A CA 1
ATOM 1086 C C . PHE A 1 155 ? -14.752 -36.797 -26.018 1.00 17.31 376 PHE A C 1
ATOM 1087 O O . PHE A 1 155 ? -14.298 -37.885 -26.367 1.00 18.13 376 PHE A O 1
ATOM 1095 N N . VAL A 1 156 ? -14.031 -35.868 -25.398 1.00 17.75 377 VAL A N 1
ATOM 1096 C CA . VAL A 1 156 ? -12.693 -36.137 -24.894 1.00 17.65 377 VAL A CA 1
ATOM 1097 C C . VAL A 1 156 ? -12.588 -35.612 -23.469 1.00 17.89 377 VAL A C 1
ATOM 1098 O O . VAL A 1 156 ? -13.372 -34.757 -23.049 1.00 18.32 377 VAL A O 1
ATOM 1102 N N . VAL A 1 157 ? -11.595 -36.101 -22.745 1.00 17.32 378 VAL A N 1
ATOM 1103 C CA . VAL A 1 157 ? -11.337 -35.607 -21.400 1.00 18.09 378 VAL A CA 1
ATOM 1104 C C . VAL A 1 157 ? -10.051 -34.792 -21.382 1.00 17.88 378 VAL A C 1
ATOM 1105 O O . VAL A 1 157 ? -8.988 -35.264 -21.828 1.00 18.47 378 VAL A O 1
ATOM 1109 N N . ALA A 1 158 ? -10.163 -33.577 -20.848 1.00 17.04 379 ALA A N 1
ATOM 1110 C CA . ALA A 1 158 ? -9.022 -32.729 -20.588 1.00 17.19 379 ALA A CA 1
ATOM 1111 C C . ALA A 1 158 ? -8.650 -32.860 -19.118 1.00 17.80 379 ALA A C 1
ATOM 1112 O O . ALA A 1 158 ? -9.511 -32.926 -18.262 1.00 17.03 379 ALA A O 1
ATOM 1114 N N . THR A 1 159 ? -7.359 -32.902 -18.839 1.00 18.69 380 THR A N 1
ATOM 1115 C CA . THR A 1 159 ? -6.873 -32.942 -17.474 1.00 20.58 380 THR A CA 1
ATOM 1116 C C . THR A 1 159 ? -6.246 -31.591 -17.185 1.00 19.54 380 THR A C 1
ATOM 1117 O O . THR A 1 159 ? -5.466 -31.082 -17.989 1.00 19.24 380 THR A O 1
ATOM 1121 N N . VAL A 1 160 ? -6.592 -30.998 -16.043 1.00 19.75 381 VAL A N 1
ATOM 1122 C CA . VAL A 1 160 ? -6.080 -29.691 -15.668 1.00 18.94 381 VAL A CA 1
ATOM 1123 C C . VAL A 1 160 ? -5.638 -29.656 -14.204 1.00 20.01 381 VAL A C 1
ATOM 1124 O O . VAL A 1 160 ? -6.050 -30.490 -13.386 1.00 18.35 381 VAL A O 1
ATOM 1128 N N . GLU A 1 161 ? -4.816 -28.664 -13.892 1.00 21.11 382 GLU A N 1
ATOM 1129 C CA . GLU A 1 161 ? -4.408 -28.367 -12.523 1.00 22.86 382 GLU A CA 1
ATOM 1130 C C . GLU A 1 161 ? -5.230 -27.203 -11.984 1.00 22.89 382 GLU A C 1
ATOM 1131 O O . GLU A 1 161 ? -5.556 -27.162 -10.808 1.00 22.20 382 GLU A O 1
ATOM 1137 N N . ASN A 1 162 ? -5.547 -26.240 -12.843 1.00 23.56 383 ASN A N 1
ATOM 1138 C CA . ASN A 1 162 ? -6.182 -25.003 -12.401 1.00 23.56 383 ASN A CA 1
ATOM 1139 C C . ASN A 1 162 ? -7.680 -25.194 -12.159 1.00 23.26 383 ASN A C 1
ATOM 1140 O O . ASN A 1 162 ? -8.362 -25.831 -12.956 1.00 22.77 383 ASN A O 1
ATOM 1145 N N . THR A 1 163 ? -8.176 -24.640 -11.053 1.00 23.06 384 THR A N 1
ATOM 1146 C CA . THR A 1 163 ? -9.582 -24.713 -10.714 1.00 24.13 384 THR A CA 1
ATOM 1147 C C . THR A 1 163 ? -10.393 -23.634 -11.422 1.00 23.38 384 THR A C 1
ATOM 1148 O O . THR A 1 163 ? -11.617 -23.671 -11.384 1.00 22.41 384 THR A O 1
ATOM 1152 N N . ASP A 1 164 ? -9.722 -22.676 -12.063 1.00 23.14 385 ASP A N 1
ATOM 1153 C CA . ASP A 1 164 ? -10.400 -21.545 -12.695 1.00 22.56 385 ASP A CA 1
ATOM 1154 C C . ASP A 1 164 ? -10.881 -21.911 -14.118 1.00 22.21 385 ASP A C 1
ATOM 1155 O O . ASP A 1 164 ? -10.344 -21.413 -15.113 1.00 22.13 385 ASP A O 1
ATOM 1160 N N . PHE A 1 165 ? -11.884 -22.787 -14.195 1.00 20.13 386 PHE A N 1
ATOM 1161 C CA . PHE A 1 165 ? -12.586 -23.065 -15.451 1.00 20.64 386 PHE A CA 1
ATOM 1162 C C . PHE A 1 165 ? -14.089 -23.038 -15.212 1.00 20.61 386 PHE A C 1
ATOM 1163 O O . PHE A 1 165 ? -14.555 -23.339 -14.117 1.00 19.66 386 PHE A O 1
ATOM 1171 N N . HIS A 1 166 ? -14.841 -22.666 -16.243 1.00 21.26 387 HIS A N 1
ATOM 1172 C CA . HIS A 1 166 ? -16.297 -22.566 -16.152 1.00 22.01 387 HIS A CA 1
ATOM 1173 C C . HIS A 1 166 ? -16.977 -23.675 -16.958 1.00 21.73 387 HIS A C 1
ATOM 1174 O O . HIS A 1 166 ? -16.738 -23.809 -18.164 1.00 21.56 387 HIS A O 1
ATOM 1181 N N . ALA A 1 167 ? -17.847 -24.445 -16.292 1.00 21.56 388 ALA A N 1
ATOM 1182 C CA . ALA A 1 167 ? -18.640 -25.477 -16.947 1.00 21.30 388 ALA A CA 1
ATOM 1183 C C . ALA A 1 167 ? -19.734 -24.842 -17.797 1.00 21.34 388 ALA A C 1
ATOM 1184 O O . ALA A 1 167 ? -20.125 -23.711 -17.555 1.00 20.93 388 ALA A O 1
ATOM 1186 N N . ASN A 1 168 ? -20.216 -25.588 -18.788 1.00 22.04 389 ASN A N 1
ATOM 1187 C CA . ASN A 1 168 ? -21.276 -25.141 -19.690 1.00 23.48 389 ASN A CA 1
ATOM 1188 C C . ASN A 1 168 ? -20.959 -23.838 -20.410 1.00 22.23 389 ASN A C 1
ATOM 1189 O O . ASN A 1 168 ? -21.833 -23.021 -20.639 1.00 22.13 389 ASN A O 1
ATOM 1194 N N . GLN A 1 169 ? -19.686 -23.653 -20.735 1.00 20.52 390 GLN A N 1
ATOM 1195 C CA . GLN A 1 169 ? -19.223 -22.509 -21.496 1.00 19.45 390 GLN A CA 1
ATOM 1196 C C . GLN A 1 169 ? -18.306 -23.029 -22.584 1.00 19.18 390 GLN A C 1
ATOM 1197 O O . GLN A 1 169 ? -17.723 -24.099 -22.442 1.00 18.82 390 GLN A O 1
ATOM 1203 N N . PRO A 1 170 ? -18.163 -22.270 -23.671 1.00 18.63 391 PRO A N 1
ATOM 1204 C CA . PRO A 1 170 ? -17.316 -22.721 -24.762 1.00 18.41 391 PRO A CA 1
ATOM 1205 C C . PRO A 1 170 ? -15.857 -22.899 -24.339 1.00 17.90 391 PRO A C 1
ATOM 1206 O O . PRO A 1 170 ? -15.406 -22.296 -23.362 1.00 18.25 391 PRO A O 1
ATOM 1210 N N . CYS A 1 171 ? -15.132 -23.744 -25.056 1.00 17.78 392 CYS A N 1
ATOM 1211 C CA . CYS A 1 171 ? -13.708 -23.871 -24.826 1.00 18.39 392 CYS A CA 1
ATOM 1212 C C . CYS A 1 171 ? -12.988 -24.230 -26.116 1.00 18.60 392 CYS A C 1
ATOM 1213 O O . CYS A 1 171 ? -13.597 -24.700 -27.078 1.00 17.86 392 CYS A O 1
ATOM 1216 N N . ARG A 1 172 ? -11.689 -23.970 -26.119 1.00 19.32 393 ARG A N 1
ATOM 1217 C CA . ARG A 1 172 ? -10.825 -24.362 -27.215 1.00 20.54 393 ARG A CA 1
ATOM 1218 C C . ARG A 1 172 ? -9.553 -24.899 -26.604 1.00 18.90 393 ARG A C 1
ATOM 1219 O O . ARG A 1 172 ? -9.018 -24.296 -25.660 1.00 17.38 393 ARG A O 1
ATOM 1227 N N . PHE A 1 173 ? -9.097 -26.043 -27.108 1.00 17.56 394 PHE A N 1
ATOM 1228 C CA . PHE A 1 173 ? -7.795 -26.594 -26.744 1.00 16.93 394 PHE A CA 1
ATOM 1229 C C . PHE A 1 173 ? -6.804 -26.322 -27.872 1.00 16.72 394 PHE A C 1
ATOM 1230 O O . PHE A 1 173 ? -7.000 -26.789 -28.998 1.00 17.05 394 PHE A O 1
ATOM 1238 N N . THR A 1 174 ? -5.772 -25.540 -27.566 1.00 16.92 395 THR A N 1
ATOM 1239 C CA . THR A 1 174 ? -4.686 -25.258 -28.491 1.00 17.28 395 THR A CA 1
ATOM 1240 C C . THR A 1 174 ? -3.483 -26.130 -28.100 1.00 17.13 395 THR A C 1
ATOM 1241 O O . THR A 1 174 ? -2.939 -25.987 -26.998 1.00 16.40 395 THR A O 1
ATOM 1245 N N . PRO A 1 175 ? -3.080 -27.057 -28.981 1.00 17.41 396 PRO A N 1
ATOM 1246 C CA . PRO A 1 175 ? -1.948 -27.933 -28.683 1.00 17.44 396 PRO A CA 1
ATOM 1247 C C . PRO A 1 175 ? -0.614 -27.194 -28.765 1.00 17.64 396 PRO A C 1
ATOM 1248 O O . PRO A 1 175 ? -0.448 -26.323 -29.609 1.00 17.54 396 PRO A O 1
ATOM 1252 N N . VAL A 1 176 ? 0.322 -27.531 -27.882 1.00 17.38 397 VAL A N 1
ATOM 1253 C CA . VAL A 1 176 ? 1.673 -26.980 -27.939 1.00 17.16 397 VAL A CA 1
ATOM 1254 C C . VAL A 1 176 ? 2.740 -28.078 -28.082 1.00 16.80 397 VAL A C 1
ATOM 1255 O O . VAL A 1 176 ? 3.718 -27.914 -28.808 1.00 16.80 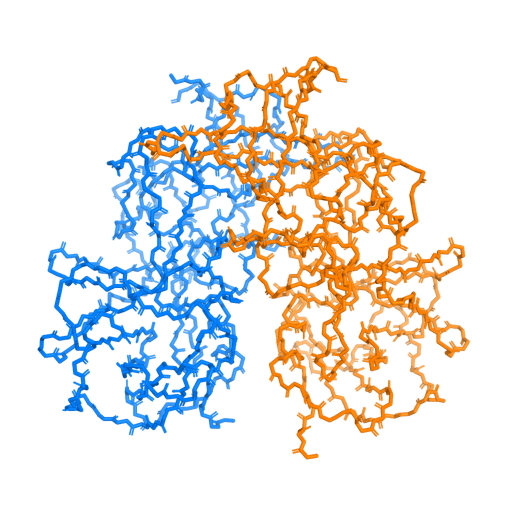397 VAL A O 1
ATOM 1259 N N . GLY A 1 177 ? 2.546 -29.194 -27.397 1.00 16.34 398 GLY A N 1
ATOM 1260 C CA . GLY A 1 177 ? 3.495 -30.294 -27.432 1.00 16.15 398 GLY A CA 1
ATOM 1261 C C . GLY A 1 177 ? 3.010 -31.511 -26.670 1.00 15.81 398 GLY A C 1
ATOM 1262 O O . GLY A 1 177 ? 1.816 -31.789 -26.627 1.00 14.93 398 GLY A O 1
ATOM 1263 N N . LEU A 1 178 ? 3.951 -32.243 -26.085 1.00 16.73 399 LEU A N 1
ATOM 1264 C CA . LEU A 1 178 ? 3.648 -33.459 -25.352 1.00 17.04 399 LEU A CA 1
ATOM 1265 C C . LEU A 1 178 ? 3.662 -33.203 -23.855 1.00 16.97 399 LEU A C 1
ATOM 1266 O O . LEU A 1 178 ? 4.391 -32.338 -23.353 1.00 16.37 399 LEU A O 1
ATOM 1271 N N . GLY A 1 179 ? 2.842 -33.974 -23.155 1.00 16.70 400 GLY A N 1
ATOM 1272 C CA . GLY A 1 179 ? 2.582 -33.762 -21.755 1.00 17.46 400 GLY A CA 1
ATOM 1273 C C . GLY A 1 179 ? 2.753 -35.012 -20.930 1.00 18.35 400 GLY A C 1
ATOM 1274 O O . GLY A 1 179 ? 2.301 -35.058 -19.781 1.00 19.03 400 GLY A O 1
ATOM 1275 N N . GLY A 1 180 ? 3.417 -36.019 -21.489 1.00 19.32 401 GLY A N 1
ATOM 1276 C CA . GLY A 1 180 ? 3.686 -37.246 -20.755 1.00 20.77 401 GLY A CA 1
ATOM 1277 C C . GLY A 1 180 ? 4.913 -37.068 -19.881 1.00 22.33 401 GLY A C 1
ATOM 1278 O O . GLY A 1 180 ? 5.444 -35.965 -19.757 1.00 21.81 401 GLY A O 1
ATOM 1279 N N . ASP A 1 181 ? 5.363 -38.170 -19.291 1.00 25.01 402 ASP A N 1
ATOM 1280 C CA . ASP A 1 181 ? 6.503 -38.175 -18.383 1.00 27.28 402 ASP A CA 1
ATOM 1281 C C . ASP A 1 181 ? 7.749 -38.815 -18.989 1.00 26.73 402 ASP A C 1
ATOM 1282 O O . ASP A 1 181 ? 8.842 -38.649 -18.453 1.00 26.33 402 ASP A O 1
ATOM 1287 N N . ASN A 1 182 ? 7.596 -39.542 -20.094 1.00 25.89 403 ASN A N 1
ATOM 1288 C CA . ASN A 1 182 ? 8.720 -40.254 -20.699 1.00 25.79 403 ASN A CA 1
ATOM 1289 C C . ASN A 1 182 ? 8.393 -40.700 -22.111 1.00 24.94 403 ASN A C 1
ATOM 1290 O O . ASN A 1 182 ? 7.257 -40.522 -22.562 1.00 24.37 403 ASN A O 1
ATOM 1295 N N . ASN A 1 183 ? 9.371 -41.279 -22.807 1.00 24.61 404 ASN A N 1
ATOM 1296 C CA . ASN A 1 183 ? 9.171 -41.663 -24.205 1.00 25.29 404 ASN A CA 1
ATOM 1297 C C . ASN A 1 183 ? 8.090 -42.734 -24.384 1.00 25.01 404 ASN A C 1
ATOM 1298 O O . ASN A 1 183 ? 7.437 -42.777 -25.431 1.00 24.22 404 ASN A O 1
ATOM 1303 N N . ARG A 1 184 ? 7.894 -43.581 -23.374 1.00 24.90 405 ARG A N 1
ATOM 1304 C CA . ARG A 1 184 ? 6.897 -44.647 -23.456 1.00 27.46 405 ARG A CA 1
ATOM 1305 C C . ARG A 1 184 ? 5.465 -44.094 -23.455 1.00 24.78 405 ARG A C 1
ATOM 1306 O O . ARG A 1 184 ? 4.544 -44.760 -23.913 1.00 24.10 405 ARG A O 1
ATOM 1314 N N . ASP A 1 185 ? 5.281 -42.876 -22.950 1.00 23.39 406 ASP A N 1
ATOM 1315 C CA . ASP A 1 185 ? 3.976 -42.213 -22.990 1.00 21.96 406 ASP A CA 1
ATOM 1316 C C . ASP A 1 185 ? 3.605 -41.680 -24.385 1.00 21.02 406 ASP A C 1
ATOM 1317 O O . ASP A 1 185 ? 2.525 -41.131 -24.559 1.00 19.73 406 ASP A O 1
ATOM 1322 N N . PHE A 1 186 ? 4.491 -41.827 -25.369 1.00 19.83 407 PHE A N 1
ATOM 1323 C CA . PHE A 1 186 ? 4.243 -41.271 -26.685 1.00 18.98 407 PHE A CA 1
ATOM 1324 C C . PHE A 1 186 ? 4.545 -42.327 -27.722 1.00 19.06 407 PHE A C 1
ATOM 1325 O O . PHE A 1 186 ? 5.676 -42.762 -27.838 1.00 20.34 407 PHE A O 1
ATOM 1333 N N . ASN A 1 187 ? 3.534 -42.747 -28.473 1.00 19.55 408 ASN A N 1
ATOM 1334 C CA . ASN A 1 187 ? 3.704 -43.795 -29.478 1.00 19.94 408 ASN A CA 1
ATOM 1335 C C . ASN A 1 187 ? 3.133 -43.290 -30.799 1.00 18.80 408 ASN A C 1
ATOM 1336 O O . ASN A 1 187 ? 1.947 -43.475 -31.087 1.00 18.53 408 ASN A O 1
ATOM 1341 N N . GLN A 1 188 ? 3.976 -42.635 -31.585 1.00 17.64 409 GLN A N 1
ATOM 1342 C CA . GLN A 1 188 ? 3.487 -41.822 -32.704 1.00 17.05 409 GLN A CA 1
ATOM 1343 C C . GLN A 1 188 ? 2.785 -42.640 -33.773 1.00 16.56 409 GLN A C 1
ATOM 1344 O O . GLN A 1 188 ? 1.937 -42.112 -34.471 1.00 16.15 409 GLN A O 1
ATOM 1350 N N . TRP A 1 189 ? 3.130 -43.919 -33.900 1.00 16.78 410 TRP A N 1
ATOM 1351 C CA . TRP A 1 189 ? 2.491 -44.774 -34.894 1.00 17.87 410 TRP A CA 1
ATOM 1352 C C . TRP A 1 189 ? 1.383 -45.666 -34.324 1.00 18.46 410 TRP A C 1
ATOM 1353 O O . TRP A 1 189 ? 0.804 -46.449 -35.055 1.00 18.62 410 TRP A O 1
ATOM 1364 N N . GLY A 1 190 ? 1.081 -45.533 -33.033 1.00 18.24 411 GLY A N 1
ATOM 1365 C CA . GLY A 1 190 ? -0.088 -46.197 -32.449 1.00 18.41 411 GLY A CA 1
ATOM 1366 C C . GLY A 1 190 ? -1.311 -45.295 -32.512 1.00 17.88 411 GLY A C 1
ATOM 1367 O O . GLY A 1 190 ? -1.306 -44.194 -31.955 1.00 17.68 411 GLY A O 1
ATOM 1368 N N . LEU A 1 191 ? -2.353 -45.736 -33.206 1.00 16.94 412 LEU A N 1
ATOM 1369 C CA . LEU A 1 191 ? -3.581 -44.962 -33.298 1.00 17.57 412 LEU A CA 1
ATOM 1370 C C . LEU A 1 191 ? -4.340 -44.993 -31.975 1.00 17.63 412 LEU A C 1
ATOM 1371 O O . LEU A 1 191 ? -4.334 -46.011 -31.278 1.00 18.19 412 LEU A O 1
ATOM 1376 N N . PRO A 1 192 ? -4.982 -43.873 -31.611 1.00 17.04 413 PRO A N 1
ATOM 1377 C CA . PRO A 1 192 ? -5.856 -43.980 -30.470 1.00 17.26 413 PRO A CA 1
ATOM 1378 C C . PRO A 1 192 ? -7.078 -44.802 -30.827 1.00 17.10 413 PRO A C 1
ATOM 1379 O O . PRO A 1 192 ? -7.341 -45.057 -32.019 1.00 18.16 413 PRO A O 1
ATOM 1383 N N . ALA A 1 193 ? -7.811 -45.220 -29.806 1.00 16.35 414 ALA A N 1
ATOM 1384 C CA . ALA A 1 193 ? -9.128 -45.792 -30.020 1.00 15.90 414 ALA A CA 1
ATOM 1385 C C . ALA A 1 193 ? -10.094 -44.620 -30.089 1.00 15.91 414 ALA A C 1
ATOM 1386 O O . ALA A 1 193 ? -10.529 -44.101 -29.064 1.00 15.33 414 ALA A O 1
ATOM 1388 N N . TYR A 1 194 ? -10.395 -44.177 -31.310 1.00 16.27 415 TYR A N 1
ATOM 1389 C CA . TYR A 1 194 ? -11.189 -42.972 -31.516 1.00 17.08 415 TYR A CA 1
ATOM 1390 C C . TYR A 1 194 ? -12.610 -43.033 -30.922 1.00 17.24 415 TYR A C 1
ATOM 1391 O O . TYR A 1 194 ? -13.198 -41.998 -30.646 1.00 17.03 415 TYR A O 1
ATOM 1400 N N . GLY A 1 195 ? -13.163 -44.237 -30.761 1.00 18.15 416 GLY A N 1
ATOM 1401 C CA . GLY A 1 195 ? -14.515 -44.400 -30.230 1.00 18.47 416 GLY A CA 1
ATOM 1402 C C . GLY A 1 195 ? -14.558 -44.637 -28.733 1.00 19.47 416 GLY A C 1
ATOM 1403 O O . GLY A 1 195 ? -15.633 -44.849 -28.167 1.00 18.36 416 GLY A O 1
ATOM 1404 N N . GLY A 1 196 ? -13.386 -44.598 -28.093 1.00 21.15 417 GLY A N 1
ATOM 1405 C CA . GLY A 1 196 ? -13.245 -44.938 -26.673 1.00 21.02 417 GLY A CA 1
ATOM 1406 C C . GLY A 1 196 ? -12.675 -46.337 -26.498 1.00 21.39 417 GLY A C 1
ATOM 1407 O O . GLY A 1 196 ? -12.537 -47.093 -27.469 1.00 19.83 417 GLY A O 1
ATOM 1408 N N . ALA A 1 197 ? -12.353 -46.683 -25.251 1.00 21.77 418 ALA A N 1
ATOM 1409 C CA . ALA A 1 197 ? -11.803 -47.992 -24.928 1.00 22.79 418 ALA A CA 1
ATOM 1410 C C . ALA A 1 197 ? -12.663 -49.115 -25.486 1.00 23.42 418 ALA A C 1
ATOM 1411 O O . ALA A 1 197 ? -13.887 -49.041 -25.456 1.00 24.41 418 ALA A O 1
ATOM 1413 N N . LEU A 1 198 ? -12.002 -50.150 -25.994 1.00 24.95 419 LEU A N 1
ATOM 1414 C CA . LEU A 1 198 ? -12.652 -51.377 -26.454 1.00 26.60 419 LEU A CA 1
ATOM 1415 C C . LEU A 1 198 ? -13.609 -51.161 -27.637 1.00 25.65 419 LEU A C 1
ATOM 1416 O O . LEU A 1 198 ? -14.578 -51.902 -27.793 1.00 26.35 419 LEU A O 1
ATOM 1421 N N . THR A 1 199 ? -13.344 -50.149 -28.462 1.00 24.25 420 THR A N 1
ATOM 1422 C CA . THR A 1 199 ? -14.132 -49.921 -29.686 1.00 22.62 420 THR A CA 1
ATOM 1423 C C . THR A 1 199 ? -13.217 -49.998 -30.907 1.00 21.65 420 THR A C 1
ATOM 1424 O O . THR A 1 199 ? -12.010 -49.820 -30.791 1.00 19.25 420 THR A O 1
ATOM 1428 N N . ASN A 1 200 ? -13.794 -50.266 -32.076 1.00 21.83 421 ASN A N 1
ATOM 1429 C CA . ASN A 1 200 ? -13.002 -50.430 -33.297 1.00 22.03 421 ASN A CA 1
ATOM 1430 C C . ASN A 1 200 ? -12.976 -49.149 -34.104 1.00 21.45 421 ASN A C 1
ATOM 1431 O O . ASN A 1 200 ? -14.012 -48.517 -34.303 1.00 22.31 421 ASN A O 1
ATOM 1436 N N . ASN A 1 201 ? -11.793 -48.743 -34.547 1.00 20.58 422 ASN A N 1
ATOM 1437 C CA . ASN A 1 201 ? -11.673 -47.553 -35.378 1.00 20.59 422 ASN A CA 1
ATOM 1438 C C . ASN A 1 201 ? -12.333 -47.751 -36.726 1.00 20.66 422 ASN A C 1
ATOM 1439 O O . ASN A 1 201 ? -12.365 -48.866 -37.247 1.00 21.17 422 ASN A O 1
ATOM 1444 N N . THR A 1 202 ? -12.851 -46.666 -37.283 1.00 20.43 423 THR A N 1
ATOM 1445 C CA . THR A 1 202 ? -13.553 -46.710 -38.554 1.00 20.99 423 THR A CA 1
ATOM 1446 C C . THR A 1 202 ? -13.002 -45.676 -39.523 1.00 20.56 423 THR A C 1
ATOM 1447 O O . THR A 1 202 ? -12.287 -44.742 -39.132 1.00 19.67 423 THR A O 1
ATOM 1451 N N . ASN A 1 203 ? -13.321 -45.874 -40.798 1.00 20.36 424 ASN A N 1
ATOM 1452 C CA . ASN A 1 203 ? -13.068 -44.882 -41.839 1.00 20.79 424 ASN A CA 1
ATOM 1453 C C . ASN A 1 203 ? -11.597 -44.458 -41.957 1.00 20.59 424 ASN A C 1
ATOM 1454 O O . ASN A 1 203 ? -11.303 -43.315 -42.317 1.00 20.56 424 ASN A O 1
ATOM 1459 N N . LEU A 1 204 ? -10.680 -45.387 -41.671 1.00 20.35 425 LEU A N 1
ATOM 1460 C CA . LEU A 1 204 ? -9.259 -45.063 -41.578 1.00 19.74 425 LEU A CA 1
ATOM 1461 C C . LEU A 1 204 ? -8.647 -44.884 -42.945 1.00 19.85 425 LEU A C 1
ATOM 1462 O O . LEU A 1 204 ? -8.944 -45.645 -43.866 1.00 19.15 425 LEU A O 1
ATOM 1467 N N . ALA A 1 205 ? -7.772 -43.893 -43.077 1.00 18.77 426 ALA A N 1
ATOM 1468 C CA . ALA A 1 205 ? -6.859 -43.869 -44.213 1.00 18.67 426 ALA A CA 1
ATOM 1469 C C . ALA A 1 205 ? -6.015 -45.130 -44.088 1.00 18.71 426 ALA A C 1
ATOM 1470 O O . ALA A 1 205 ? -5.670 -45.532 -42.977 1.00 18.47 426 ALA A O 1
ATOM 1472 N N . PRO A 1 206 ? -5.690 -45.788 -45.210 1.00 19.31 427 PRO A N 1
ATOM 1473 C CA . PRO A 1 206 ? -5.036 -47.095 -45.092 1.00 19.99 427 PRO A CA 1
ATOM 1474 C C . PRO A 1 206 ? -3.561 -47.020 -44.651 1.00 20.07 427 PRO A C 1
ATOM 1475 O O . PRO A 1 206 ? -2.945 -45.950 -44.729 1.00 18.49 427 PRO A O 1
ATOM 1479 N N . PRO A 1 207 ? -2.990 -48.155 -44.197 1.00 20.11 428 PRO A N 1
ATOM 1480 C CA . PRO A 1 207 ? -1.565 -48.138 -43.853 1.00 19.77 428 PRO A CA 1
ATOM 1481 C C . PRO A 1 207 ? -0.757 -47.871 -45.102 1.00 19.92 428 PRO A C 1
ATOM 1482 O O . PRO A 1 207 ? -1.262 -48.090 -46.209 1.00 17.77 428 PRO A O 1
ATOM 1486 N N . VAL A 1 208 ? 0.473 -47.382 -44.930 1.00 20.52 429 VAL A N 1
ATOM 1487 C CA . VAL A 1 208 ? 1.377 -47.139 -46.059 1.00 21.16 429 VAL A CA 1
ATOM 1488 C C . VAL A 1 208 ? 2.670 -47.915 -45.862 1.00 23.45 429 VAL A C 1
ATOM 1489 O O . VAL A 1 208 ? 3.146 -48.082 -44.730 1.00 22.39 429 VAL A O 1
ATOM 1493 N N . MET A 1 209 ? 3.240 -48.386 -46.964 1.00 24.76 430 MET A N 1
ATOM 1494 C CA . MET A 1 209 ? 4.501 -49.099 -46.908 1.00 27.56 430 MET A CA 1
ATOM 1495 C C . MET A 1 209 ? 5.175 -49.074 -48.271 1.00 26.72 430 MET A C 1
ATOM 1496 O O . MET A 1 209 ? 4.497 -48.942 -49.285 1.00 24.66 430 MET A O 1
ATOM 1501 N N . PRO A 1 210 ? 6.512 -49.212 -48.298 1.00 28.03 431 PRO A N 1
ATOM 1502 C CA . PRO A 1 210 ? 7.195 -49.355 -49.579 1.00 29.21 431 PRO A CA 1
ATOM 1503 C C . PRO A 1 210 ? 6.788 -50.663 -50.245 1.00 30.30 431 PRO A C 1
ATOM 1504 O O . PRO A 1 210 ? 6.540 -51.636 -49.565 1.00 31.80 431 PRO A O 1
ATOM 1508 N N . VAL A 1 211 ? 6.725 -50.679 -51.567 1.00 33.19 432 VAL A N 1
ATOM 1509 C CA . VAL A 1 211 ? 6.412 -51.907 -52.295 1.00 35.07 432 VAL A CA 1
ATOM 1510 C C . VAL A 1 211 ? 7.683 -52.517 -52.921 1.00 34.40 432 VAL A C 1
ATOM 1511 O O . VAL A 1 211 ? 7.842 -53.739 -52.946 1.00 34.45 432 VAL A O 1
ATOM 1515 N N . TYR A 1 212 ? 8.597 -51.671 -53.387 1.00 32.69 433 TYR A N 1
ATOM 1516 C CA . TYR A 1 212 ? 9.861 -52.134 -53.951 1.00 32.40 433 TYR A CA 1
ATOM 1517 C C . TYR A 1 212 ? 10.763 -52.672 -52.833 1.00 30.72 433 TYR A C 1
ATOM 1518 O O . TYR A 1 212 ? 11.027 -51.971 -51.857 1.00 30.42 433 TYR A O 1
ATOM 1527 N N . PRO A 1 213 ? 11.252 -53.917 -52.975 1.00 31.05 434 PRO A N 1
ATOM 1528 C CA . PRO A 1 213 ? 12.055 -54.487 -51.895 1.00 29.99 434 PRO A CA 1
ATOM 1529 C C . PRO A 1 213 ? 13.281 -53.649 -51.571 1.00 28.99 434 PRO A C 1
ATOM 1530 O O . PRO A 1 213 ? 13.978 -53.184 -52.463 1.00 29.85 434 PRO A O 1
ATOM 1534 N N . GLY A 1 214 ? 13.526 -53.427 -50.289 1.00 27.21 435 GLY A N 1
ATOM 1535 C CA . GLY A 1 214 ? 14.682 -52.644 -49.873 1.00 25.61 435 GLY A CA 1
ATOM 1536 C C . GLY A 1 214 ? 14.389 -51.173 -49.659 1.00 24.89 435 GLY A C 1
ATOM 1537 O O . GLY A 1 214 ? 15.150 -50.499 -48.969 1.00 27.48 435 GLY A O 1
ATOM 1538 N N . GLU A 1 215 ? 13.295 -50.659 -50.220 1.00 22.10 436 GLU A N 1
ATOM 1539 C CA . GLU A 1 215 ? 12.971 -49.247 -50.022 1.00 21.36 436 GLU A CA 1
ATOM 1540 C C . GLU A 1 215 ? 12.430 -48.974 -48.614 1.00 20.70 436 GLU A C 1
ATOM 1541 O O . GLU A 1 215 ? 11.935 -49.871 -47.946 1.00 18.76 436 GLU A O 1
ATOM 1547 N N . GLN A 1 216 ? 12.563 -47.726 -48.174 1.00 20.23 437 GLN A N 1
ATOM 1548 C CA . GLN A 1 216 ? 12.031 -47.295 -46.875 1.00 19.64 437 GLN A CA 1
ATOM 1549 C C . GLN A 1 216 ? 11.217 -46.024 -47.078 1.00 19.42 437 GLN A C 1
ATOM 1550 O O . GLN A 1 216 ? 11.427 -45.279 -48.036 1.00 17.66 437 GLN A O 1
ATOM 1556 N N . LEU A 1 217 ? 10.272 -45.804 -46.172 1.00 19.65 438 LEU A N 1
ATOM 1557 C CA . LEU A 1 217 ? 9.510 -44.572 -46.141 1.00 19.69 438 LEU A 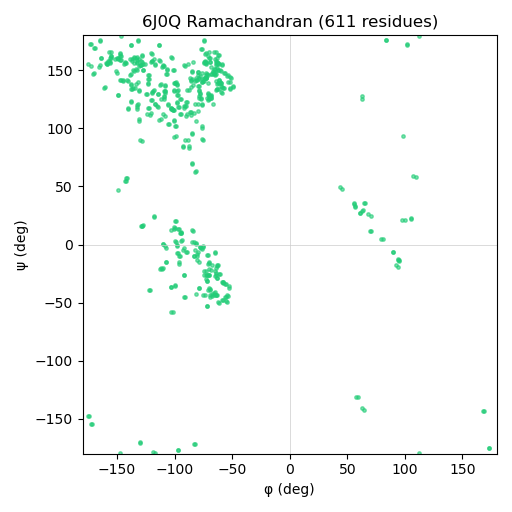CA 1
ATOM 1558 C C . LEU A 1 217 ? 10.460 -43.435 -45.790 1.00 19.61 438 LEU A C 1
ATOM 1559 O O . LEU A 1 217 ? 11.457 -43.645 -45.077 1.00 19.16 438 LEU A O 1
ATOM 1564 N N . LEU A 1 218 ? 10.168 -42.259 -46.336 1.00 18.23 439 LEU A N 1
ATOM 1565 C CA . LEU A 1 218 ? 10.865 -41.026 -46.009 1.00 18.51 439 LEU A CA 1
ATOM 1566 C C . LEU A 1 218 ? 9.824 -40.062 -45.443 1.00 17.73 439 LEU A C 1
ATOM 1567 O O . LEU A 1 218 ? 8.818 -39.778 -46.099 1.00 17.21 439 LEU A O 1
ATOM 1572 N N . PHE A 1 219 ? 10.083 -39.569 -44.239 1.00 16.58 440 PHE A N 1
ATOM 1573 C CA . PHE A 1 219 ? 9.140 -38.726 -43.518 1.00 16.33 440 PHE A CA 1
ATOM 1574 C C . PHE A 1 219 ? 9.621 -37.298 -43.396 1.00 16.04 440 PHE A C 1
ATOM 1575 O O . PHE A 1 219 ? 10.826 -37.036 -43.385 1.00 16.21 440 PHE A O 1
ATOM 1583 N N . PHE A 1 220 ? 8.674 -36.372 -43.278 1.00 15.60 441 PHE A N 1
ATOM 1584 C CA . PHE A 1 220 ? 8.976 -35.001 -42.903 1.00 15.41 441 PHE A CA 1
ATOM 1585 C C . PHE A 1 220 ? 8.857 -34.949 -41.376 1.00 15.75 441 PHE A C 1
ATOM 1586 O O . PHE A 1 220 ? 7.779 -35.202 -40.833 1.00 16.22 441 PHE A O 1
ATOM 1594 N N . ARG A 1 221 ? 9.946 -34.612 -40.684 1.00 16.20 442 ARG A N 1
ATOM 1595 C CA . ARG A 1 221 ? 10.017 -34.806 -39.239 1.00 16.25 442 ARG A CA 1
ATOM 1596 C C . ARG A 1 221 ? 10.069 -33.490 -38.466 1.00 16.19 442 ARG A C 1
ATOM 1597 O O . ARG A 1 221 ? 10.781 -32.570 -38.842 1.00 16.74 442 ARG A O 1
ATOM 1605 N N . SER A 1 222 ? 9.311 -33.432 -37.380 1.00 16.38 443 SER A N 1
ATOM 1606 C CA . SER A 1 222 ? 9.313 -32.311 -36.447 1.00 17.10 443 SER A CA 1
ATOM 1607 C C . SER A 1 222 ? 9.736 -32.819 -35.092 1.00 17.17 443 SER A C 1
ATOM 1608 O O . SER A 1 222 ? 9.718 -34.026 -34.833 1.00 17.49 443 SER A O 1
ATOM 1611 N N . GLN A 1 223 ? 10.108 -31.888 -34.226 1.00 17.38 444 GLN A N 1
ATOM 1612 C CA . GLN A 1 223 ? 10.371 -32.209 -32.832 1.00 17.93 444 GLN A CA 1
ATOM 1613 C C . GLN A 1 223 ? 9.468 -31.360 -31.937 1.00 18.06 444 GLN A C 1
ATOM 1614 O O . GLN A 1 223 ? 9.586 -30.153 -31.917 1.00 17.62 444 GLN A O 1
ATOM 1620 N N . LEU A 1 224 ? 8.598 -32.009 -31.173 1.00 18.20 445 LEU A N 1
ATOM 1621 C CA . LEU A 1 224 ? 7.628 -31.300 -30.363 1.00 17.64 445 LEU A CA 1
ATOM 1622 C C . LEU A 1 224 ? 8.204 -30.867 -29.016 1.00 17.25 445 LEU A C 1
ATOM 1623 O O . LEU A 1 224 ? 9.046 -31.555 -28.436 1.00 16.18 445 LEU A O 1
ATOM 1628 N N . PRO A 1 225 ? 7.715 -29.743 -28.497 1.00 16.45 446 PRO A N 1
ATOM 1629 C CA . PRO A 1 225 ? 7.974 -29.411 -27.099 1.00 17.38 446 PRO A CA 1
ATOM 1630 C C . PRO A 1 225 ? 7.404 -30.468 -26.129 1.00 17.25 446 PRO A C 1
ATOM 1631 O O . PRO A 1 225 ? 6.551 -31.272 -26.504 1.00 16.46 446 PRO A O 1
ATOM 1635 N N . SER A 1 226 ? 7.873 -30.442 -24.889 1.00 16.77 447 SER A N 1
ATOM 1636 C CA . SER A 1 226 ? 7.481 -31.427 -23.907 1.00 17.12 447 SER A CA 1
ATOM 1637 C C . SER A 1 226 ? 7.455 -30.792 -22.535 1.00 16.68 447 SER A C 1
ATOM 1638 O O . SER A 1 226 ? 8.303 -29.965 -22.198 1.00 16.39 447 SER A O 1
ATOM 1641 N N . SER A 1 227 ? 6.477 -31.185 -21.739 1.00 17.33 448 SER A N 1
ATOM 1642 C CA . SER A 1 227 ? 6.296 -30.593 -20.424 1.00 17.91 448 SER A CA 1
ATOM 1643 C C . SER A 1 227 ? 7.019 -31.369 -19.332 1.00 18.82 448 SER A C 1
ATOM 1644 O O . SER A 1 227 ? 7.027 -30.940 -18.194 1.00 21.60 448 SER A O 1
ATOM 1647 N N . GLY A 1 228 ? 7.619 -32.502 -19.654 1.00 19.72 449 GLY A N 1
ATOM 1648 C CA . GLY A 1 228 ? 8.331 -33.264 -18.640 1.00 20.46 449 GLY A CA 1
ATOM 1649 C C . GLY A 1 228 ? 9.084 -34.426 -19.221 1.00 21.08 449 GLY A C 1
ATOM 1650 O O . GLY A 1 228 ? 8.735 -34.938 -20.290 1.00 22.36 449 GLY A O 1
ATOM 1651 N N . GLY A 1 229 ? 10.144 -34.826 -18.516 1.00 21.98 450 GLY A N 1
ATOM 1652 C CA . GLY A 1 229 ? 10.926 -36.001 -18.872 1.00 22.73 450 GLY A CA 1
ATOM 1653 C C . GLY A 1 229 ? 11.977 -35.751 -19.931 1.00 22.43 450 GLY A C 1
ATOM 1654 O O . GLY A 1 229 ? 12.109 -34.643 -20.473 1.00 22.39 450 GLY A O 1
ATOM 1655 N N . VAL A 1 230 ? 12.745 -36.794 -20.200 1.00 23.45 451 VAL A N 1
ATOM 1656 C CA . VAL A 1 230 ? 13.723 -36.791 -21.276 1.00 23.83 451 VAL A CA 1
ATOM 1657 C C . VAL A 1 230 ? 12.989 -37.357 -22.484 1.00 24.54 451 VAL A C 1
ATOM 1658 O O . VAL A 1 230 ? 13.070 -38.543 -22.776 1.00 27.08 451 VAL A O 1
ATOM 1662 N N . VAL A 1 231 ? 12.281 -36.485 -23.191 1.00 23.78 452 VAL A N 1
ATOM 1663 C CA . VAL A 1 231 ? 11.352 -36.896 -24.237 1.00 22.08 452 VAL A CA 1
ATOM 1664 C C . VAL A 1 231 ? 11.799 -36.347 -25.597 1.00 21.43 452 VAL A C 1
ATOM 1665 O O . VAL A 1 231 ? 11.915 -35.138 -25.778 1.00 20.46 452 VAL A O 1
ATOM 1669 N N . GLY A 1 232 ? 12.039 -37.236 -26.555 1.00 21.14 453 GLY A N 1
ATOM 1670 C CA . GLY A 1 232 ? 12.514 -36.825 -27.877 1.00 20.98 453 GLY A CA 1
ATOM 1671 C C . GLY A 1 232 ? 11.494 -35.972 -28.621 1.00 19.46 453 GLY A C 1
ATOM 1672 O O . GLY A 1 232 ? 11.848 -34.982 -29.244 1.00 20.52 453 GLY A O 1
ATOM 1673 N N . GLY A 1 233 ? 10.234 -36.379 -28.557 1.00 18.79 454 GLY A N 1
ATOM 1674 C CA . GLY A 1 233 ? 9.143 -35.659 -29.176 1.00 18.01 454 GLY A CA 1
ATOM 1675 C C . GLY A 1 233 ? 9.146 -35.657 -30.695 1.00 17.19 454 GLY A C 1
ATOM 1676 O O . GLY A 1 233 ? 8.592 -34.750 -31.317 1.00 16.76 454 GLY A O 1
ATOM 1677 N N . TRP A 1 234 ? 9.744 -36.669 -31.299 1.00 17.18 455 TRP A N 1
ATOM 1678 C CA . TRP A 1 234 ? 9.863 -36.711 -32.758 1.00 17.03 455 TRP A CA 1
ATOM 1679 C C . TRP A 1 234 ? 8.539 -37.145 -33.375 1.00 16.81 455 TRP A C 1
ATOM 1680 O O . TRP A 1 234 ? 7.967 -38.141 -32.962 1.00 16.87 455 TRP A O 1
ATOM 1691 N N . LEU A 1 235 ? 8.073 -36.389 -34.371 1.00 16.83 456 LEU A N 1
ATOM 1692 C CA . LEU A 1 235 ? 6.823 -36.659 -35.044 1.00 16.77 456 LEU A CA 1
ATOM 1693 C C . LEU A 1 235 ? 7.006 -36.596 -36.558 1.00 17.13 456 LEU A C 1
ATOM 1694 O O . LEU A 1 235 ? 7.394 -35.558 -37.109 1.00 17.65 456 LEU A O 1
ATOM 1699 N N . ASP A 1 236 ? 6.720 -37.717 -37.211 1.00 16.87 457 ASP A N 1
ATOM 1700 C CA . ASP A 1 236 ? 6.874 -37.884 -38.651 1.00 16.55 457 ASP A CA 1
ATOM 1701 C C . ASP A 1 236 ? 5.553 -37.761 -39.387 1.00 16.55 457 ASP A C 1
ATOM 1702 O O . ASP A 1 236 ? 4.584 -38.397 -38.993 1.00 16.84 457 ASP A O 1
ATOM 1707 N N . CYS A 1 237 ? 5.514 -36.983 -40.468 1.00 15.98 458 CYS A N 1
ATOM 1708 C CA . CYS A 1 237 ? 4.329 -36.944 -41.306 1.00 16.18 458 CYS A CA 1
ATOM 1709 C C . CYS A 1 237 ? 4.687 -37.386 -42.710 1.00 16.67 458 CYS A C 1
ATOM 1710 O O . CYS A 1 237 ? 5.855 -37.363 -43.091 1.00 16.97 458 CYS A O 1
ATOM 1713 N N . LEU A 1 238 ? 3.680 -37.836 -43.451 1.00 16.50 459 LEU A N 1
ATOM 1714 C CA . LEU A 1 238 ? 3.882 -38.381 -44.783 1.00 16.54 459 LEU A CA 1
ATOM 1715 C C . LEU A 1 238 ? 4.055 -37.276 -45.791 1.00 16.47 459 LEU A C 1
ATOM 1716 O O . LEU A 1 238 ? 4.800 -37.424 -46.745 1.00 16.19 459 LEU A O 1
ATOM 1721 N N . LEU A 1 239 ? 3.302 -36.195 -45.594 1.00 17.06 460 LEU A N 1
ATOM 1722 C CA . LEU A 1 239 ? 3.351 -35.013 -46.427 1.00 16.79 460 LEU A CA 1
ATOM 1723 C C . LEU A 1 239 ? 3.229 -33.809 -45.493 1.00 16.25 460 LEU A C 1
ATOM 1724 O O . LEU A 1 239 ? 2.432 -33.851 -44.547 1.00 15.94 460 LEU A O 1
ATOM 1729 N N . PRO A 1 240 ? 3.979 -32.732 -45.757 1.00 15.15 461 PRO A N 1
ATOM 1730 C CA . PRO A 1 240 ? 3.814 -31.531 -44.942 1.00 15.57 461 PRO A CA 1
ATOM 1731 C C . PRO A 1 240 ? 2.454 -30.903 -45.224 1.00 16.32 461 PRO A C 1
ATOM 1732 O O . PRO A 1 240 ? 1.848 -31.189 -46.271 1.00 15.96 461 PRO A O 1
ATOM 1736 N N . GLN A 1 241 ? 1.977 -30.060 -44.311 1.00 16.91 462 GLN A N 1
ATOM 1737 C CA . GLN A 1 241 ? 0.641 -29.480 -44.433 1.00 18.23 462 GLN A CA 1
ATOM 1738 C C . GLN A 1 241 ? 0.450 -28.696 -45.726 1.00 17.84 462 GLN A C 1
ATOM 1739 O O . GLN A 1 241 ? -0.630 -28.687 -46.276 1.00 18.44 462 GLN A O 1
ATOM 1745 N N . GLU A 1 242 ? 1.506 -28.074 -46.225 1.00 17.79 463 GLU A N 1
ATOM 1746 C CA . GLU A 1 242 ? 1.413 -27.298 -47.472 1.00 17.74 463 GLU A CA 1
ATOM 1747 C C . GLU A 1 242 ? 1.255 -28.169 -48.721 1.00 18.06 463 GLU A C 1
ATOM 1748 O O . GLU A 1 242 ? 0.640 -27.743 -49.701 1.00 18.21 463 GLU A O 1
ATOM 1754 N N . TRP A 1 243 ? 1.827 -29.375 -48.701 1.00 17.67 464 TRP A N 1
ATOM 1755 C CA . TRP A 1 243 ? 1.633 -30.314 -49.805 1.00 17.28 464 TRP A CA 1
ATOM 1756 C C . TRP A 1 243 ? 0.195 -30.844 -49.809 1.00 17.73 464 TRP A C 1
ATOM 1757 O O . TRP A 1 243 ? -0.416 -31.003 -50.873 1.00 17.46 464 TRP A O 1
ATOM 1768 N N . VAL A 1 244 ? -0.349 -31.075 -48.615 1.00 17.08 465 VAL A N 1
ATOM 1769 C CA . VAL A 1 244 ? -1.747 -31.453 -48.487 1.00 17.47 465 VAL A CA 1
ATOM 1770 C C . VAL A 1 244 ? -2.643 -30.363 -49.106 1.00 17.91 465 VAL A C 1
ATOM 1771 O O . VAL A 1 244 ? -3.561 -30.674 -49.878 1.00 17.49 465 VAL A O 1
ATOM 1775 N N . GLN A 1 245 ? -2.385 -29.103 -48.756 1.00 17.58 466 GLN A N 1
ATOM 1776 C CA . GLN A 1 245 ? -3.184 -27.992 -49.280 1.00 18.72 466 GLN A CA 1
ATOM 1777 C C . GLN A 1 245 ? -3.040 -27.879 -50.798 1.00 18.74 466 GLN A C 1
ATOM 1778 O O . GLN A 1 245 ? -4.020 -27.672 -51.494 1.00 17.24 466 GLN A O 1
ATOM 1784 N N . HIS A 1 246 ? -1.806 -28.014 -51.277 1.00 19.57 467 HIS A N 1
ATOM 1785 C CA . HIS A 1 246 ? -1.500 -27.913 -52.698 1.00 19.88 467 HIS A CA 1
ATOM 1786 C C . HIS A 1 246 ? -2.210 -28.998 -53.506 1.00 19.80 467 HIS A C 1
ATOM 1787 O O . HIS A 1 246 ? -2.868 -28.685 -54.496 1.00 20.85 467 HIS A O 1
ATOM 1794 N N . PHE A 1 247 ? -2.114 -30.257 -53.077 1.00 19.17 468 PHE A N 1
ATOM 1795 C CA . PHE A 1 247 ? -2.743 -31.363 -53.833 1.00 19.40 468 PHE A CA 1
ATOM 1796 C C . PHE A 1 247 ? -4.265 -31.220 -53.818 1.00 18.51 468 PHE A C 1
ATOM 1797 O O . PHE A 1 247 ? -4.925 -31.390 -54.842 1.00 16.58 468 PHE A O 1
ATOM 1805 N N . PHE A 1 248 ? -4.817 -30.853 -52.672 1.00 18.39 469 PHE A N 1
ATOM 1806 C CA . PHE A 1 248 ? -6.241 -30.586 -52.586 1.00 19.33 469 PHE A CA 1
ATOM 1807 C C . PHE A 1 248 ? -6.713 -29.539 -53.614 1.00 19.79 469 PHE A C 1
ATOM 1808 O O . PHE A 1 248 ? -7.687 -29.756 -54.334 1.00 19.75 469 PHE A O 1
ATOM 1816 N N . GLN A 1 249 ? -6.014 -28.413 -53.685 1.00 21.07 470 GLN A N 1
ATOM 1817 C CA . GLN A 1 249 ? -6.388 -27.346 -54.604 1.00 21.70 470 GLN A CA 1
ATOM 1818 C C . GLN A 1 249 ? -6.157 -27.727 -56.057 1.00 22.95 470 GLN A C 1
ATOM 1819 O O . GLN A 1 249 ? -6.998 -27.458 -56.913 1.00 22.33 470 GLN A O 1
ATOM 1825 N N . GLU A 1 250 ? -5.012 -28.340 -56.342 1.00 23.54 471 GLU A N 1
ATOM 1826 C CA . GLU A 1 250 ? -4.633 -28.640 -57.735 1.00 24.57 471 GLU A CA 1
ATOM 1827 C C . GLU A 1 250 ? -5.424 -29.816 -58.299 1.00 25.01 471 GLU A C 1
ATOM 1828 O O . GLU A 1 250 ? -5.869 -29.774 -59.435 1.00 25.28 471 GLU A O 1
ATOM 1834 N N . SER A 1 251 ? -5.578 -30.863 -57.500 1.00 24.94 472 SER A N 1
ATOM 1835 C CA . SER A 1 251 ? -6.266 -32.076 -57.907 1.00 26.88 472 SER A CA 1
ATOM 1836 C C . SER A 1 251 ? -5.834 -32.527 -59.298 1.00 26.46 472 SER A C 1
ATOM 1837 O O . SER A 1 251 ? -6.665 -32.817 -60.166 1.00 26.49 472 SER A O 1
ATOM 1840 N N . ALA A 1 252 ? -4.522 -32.560 -59.505 1.00 25.41 473 ALA A N 1
ATOM 1841 C CA . ALA A 1 252 ? -3.960 -32.895 -60.809 1.00 25.27 473 ALA A CA 1
ATOM 1842 C C . ALA A 1 252 ? -4.107 -34.404 -61.034 1.00 25.92 473 ALA A C 1
ATOM 1843 O O . ALA A 1 252 ? -3.983 -35.177 -60.095 1.00 24.20 473 ALA A O 1
ATOM 1845 N N . THR A 1 253 ? -4.427 -34.820 -62.262 1.00 26.50 474 THR A N 1
ATOM 1846 C CA . THR A 1 253 ? -4.588 -36.239 -62.576 1.00 28.01 474 THR A CA 1
ATOM 1847 C C . THR A 1 253 ? -3.233 -36.950 -62.504 1.00 27.53 474 THR A C 1
ATOM 1848 O O . THR A 1 253 ? -2.264 -36.532 -63.126 1.00 30.11 474 THR A O 1
ATOM 1852 N N . SER A 1 254 ? -3.185 -38.041 -61.764 1.00 26.76 475 SER A N 1
ATOM 1853 C CA . SER A 1 254 ? -1.971 -38.837 -61.614 1.00 27.26 475 SER A CA 1
ATOM 1854 C C . SER A 1 254 ? -1.793 -39.727 -62.845 1.00 26.95 475 SER A C 1
ATOM 1855 O O . SER A 1 254 ? -2.594 -40.625 -63.068 1.00 27.01 475 SER A O 1
ATOM 1858 N N . GLN A 1 255 ? -0.746 -39.496 -63.629 1.00 27.10 476 GLN A N 1
ATOM 1859 C CA . GLN A 1 255 ? -0.508 -40.283 -64.857 1.00 27.84 476 GLN A CA 1
ATOM 1860 C C . GLN A 1 255 ? -0.002 -41.696 -64.607 1.00 27.91 476 GLN A C 1
ATOM 1861 O O . GLN A 1 255 ? -0.132 -42.549 -65.472 1.00 28.41 476 GLN A O 1
ATOM 1867 N N . SER A 1 256 ? 0.596 -41.921 -63.443 1.00 27.58 477 SER A N 1
ATOM 1868 C CA . SER A 1 256 ? 0.950 -43.255 -62.979 1.00 26.23 477 SER A CA 1
ATOM 1869 C C . SER A 1 256 ? 0.822 -43.271 -61.459 1.00 26.58 477 SER A C 1
ATOM 1870 O O . SER A 1 256 ? 0.450 -42.270 -60.854 1.00 26.31 477 SER A O 1
ATOM 1873 N N . ASP A 1 257 ? 1.117 -44.411 -60.852 1.00 26.32 478 ASP A N 1
ATOM 1874 C CA . ASP A 1 257 ? 1.045 -44.546 -59.398 1.00 29.08 478 ASP A CA 1
ATOM 1875 C C . ASP A 1 257 ? 2.278 -44.023 -58.681 1.00 27.17 478 ASP A C 1
ATOM 1876 O O . ASP A 1 257 ? 2.305 -43.993 -57.441 1.00 26.89 478 ASP A O 1
ATOM 1881 N N . VAL A 1 258 ? 3.291 -43.599 -59.440 1.00 25.55 479 VAL A N 1
ATOM 1882 C CA . VAL A 1 258 ? 4.554 -43.184 -58.848 1.00 25.60 479 VAL A CA 1
ATOM 1883 C C . VAL A 1 258 ? 5.128 -41.960 -59.551 1.00 24.84 479 VAL A C 1
ATOM 1884 O O . VAL A 1 258 ? 5.456 -42.011 -60.740 1.00 25.53 479 VAL A O 1
ATOM 1888 N N . ALA A 1 259 ? 5.253 -40.869 -58.802 1.00 23.79 480 ALA A N 1
ATOM 1889 C CA . ALA A 1 259 ? 5.913 -39.668 -59.291 1.00 23.48 480 ALA A CA 1
ATOM 1890 C C . ALA A 1 259 ? 7.341 -39.655 -58.790 1.00 23.13 480 ALA A C 1
ATOM 1891 O O . ALA A 1 259 ? 7.581 -39.697 -57.580 1.00 22.18 480 ALA A O 1
ATOM 1893 N N . LEU A 1 260 ? 8.292 -39.606 -59.714 1.00 22.37 481 LEU A N 1
ATOM 1894 C CA . LEU A 1 260 ? 9.696 -39.491 -59.355 1.00 23.02 481 LEU A CA 1
ATOM 1895 C C . LEU A 1 260 ? 9.992 -38.043 -58.990 1.00 22.36 481 LEU A C 1
ATOM 1896 O O . LEU A 1 260 ? 9.691 -37.117 -59.760 1.00 22.16 481 LEU A O 1
ATOM 1901 N N . VAL A 1 261 ? 10.582 -37.851 -57.819 1.00 20.99 482 VAL A N 1
ATOM 1902 C CA . VAL A 1 261 ? 10.943 -36.525 -57.340 1.00 20.90 482 VAL A CA 1
ATOM 1903 C C . VAL A 1 261 ? 12.397 -36.499 -56.941 1.00 21.35 482 VAL A C 1
ATOM 1904 O O . VAL A 1 261 ? 12.984 -37.532 -56.606 1.00 21.45 482 VAL A O 1
ATOM 1908 N N . ARG A 1 262 ? 12.982 -35.309 -56.977 1.00 22.14 483 ARG A N 1
ATOM 1909 C CA . ARG A 1 262 ? 14.384 -35.154 -56.653 1.00 23.64 483 ARG A CA 1
ATOM 1910 C C . ARG A 1 262 ? 14.576 -33.991 -55.720 1.00 22.63 483 ARG A C 1
ATOM 1911 O O . ARG A 1 262 ? 13.920 -32.959 -55.856 1.00 23.71 483 ARG A O 1
ATOM 1919 N N . TYR A 1 263 ? 15.433 -34.186 -54.736 1.00 21.11 484 TYR A N 1
ATOM 1920 C CA . TYR A 1 263 ? 15.726 -33.150 -53.774 1.00 21.10 484 TYR A CA 1
ATOM 1921 C C . TYR A 1 263 ? 16.962 -32.392 -54.236 1.00 21.39 484 TYR A C 1
ATOM 1922 O O . TYR A 1 263 ? 18.014 -33.001 -54.463 1.00 19.90 484 TYR A O 1
ATOM 1931 N N . ILE A 1 264 ? 16.826 -31.074 -54.347 1.00 22.64 485 ILE A N 1
ATOM 1932 C CA . ILE A 1 264 ? 17.823 -30.207 -54.978 1.00 24.60 485 ILE A CA 1
ATOM 1933 C C . ILE A 1 264 ? 18.580 -29.341 -53.974 1.00 27.30 485 ILE A C 1
ATOM 1934 O O . ILE A 1 264 ? 17.986 -28.781 -53.040 1.00 30.01 485 ILE A O 1
ATOM 1939 N N . ASN A 1 265 ? 19.894 -29.263 -54.164 1.00 28.88 486 ASN A N 1
ATOM 1940 C CA . ASN A 1 265 ? 20.767 -28.361 -53.421 1.00 30.50 486 ASN A CA 1
ATOM 1941 C C . ASN A 1 265 ? 20.583 -26.957 -53.986 1.00 32.23 486 ASN A C 1
ATOM 1942 O O . ASN A 1 265 ? 20.811 -26.736 -55.176 1.00 31.59 486 ASN A O 1
ATOM 1947 N N . PRO A 1 266 ? 20.169 -26.005 -53.142 1.00 33.68 487 PRO A N 1
ATOM 1948 C CA . PRO A 1 266 ? 19.799 -24.687 -53.657 1.00 35.27 487 PRO A CA 1
ATOM 1949 C C . PRO A 1 266 ? 21.016 -23.866 -54.118 1.00 37.30 487 PRO A C 1
ATOM 1950 O O . PRO A 1 266 ? 20.872 -23.005 -54.982 1.00 37.55 487 PRO A O 1
ATOM 1954 N N . THR A 1 267 ? 22.190 -24.141 -53.546 1.00 39.29 488 THR A N 1
ATOM 1955 C CA . THR A 1 267 ? 23.428 -23.441 -53.901 1.00 42.77 488 THR A CA 1
ATOM 1956 C C . THR A 1 267 ? 23.919 -23.854 -55.285 1.00 43.35 488 THR A C 1
ATOM 1957 O O . THR A 1 267 ? 24.171 -23.005 -56.139 1.00 46.84 488 THR A O 1
ATOM 1961 N N . THR A 1 268 ? 24.057 -25.161 -55.490 1.00 40.99 489 THR A N 1
ATOM 1962 C CA . THR A 1 268 ? 24.616 -25.707 -56.722 1.00 39.93 489 THR A CA 1
ATOM 1963 C C . THR A 1 268 ? 23.566 -26.027 -57.788 1.00 39.48 489 THR A C 1
ATOM 1964 O O . THR A 1 268 ? 23.876 -26.041 -58.979 1.00 39.93 489 THR A O 1
ATOM 1968 N N . GLY A 1 269 ? 22.333 -26.301 -57.369 1.00 36.80 490 GLY A N 1
ATOM 1969 C CA . GLY A 1 269 ? 21.308 -26.806 -58.291 1.00 35.61 490 GLY A CA 1
ATOM 1970 C C . GLY A 1 269 ? 21.462 -28.298 -58.556 1.00 35.02 490 GLY A C 1
ATOM 1971 O O . GLY A 1 269 ? 20.727 -28.873 -59.351 1.00 34.61 490 GLY A O 1
ATOM 1972 N N . ARG A 1 270 ? 22.401 -28.931 -57.858 1.00 35.63 491 ARG A N 1
ATOM 1973 C CA . ARG A 1 270 ? 22.693 -30.349 -58.014 1.00 37.95 491 ARG A CA 1
ATOM 1974 C C . ARG A 1 270 ? 21.610 -31.219 -57.335 1.00 34.07 491 ARG A C 1
ATOM 1975 O O . ARG A 1 270 ? 21.104 -30.879 -56.260 1.00 32.62 491 ARG A O 1
ATOM 1983 N N . VAL A 1 271 ? 21.269 -32.341 -57.964 1.00 29.92 492 VAL A N 1
ATOM 1984 C CA . VAL A 1 271 ? 20.393 -33.334 -57.338 1.00 27.67 492 VAL A CA 1
ATOM 1985 C C . VAL A 1 271 ? 21.144 -33.977 -56.174 1.00 26.57 492 VAL A C 1
ATOM 1986 O O . VAL A 1 271 ? 22.253 -34.483 -56.349 1.00 27.45 492 VAL A O 1
ATOM 1990 N N . LEU A 1 272 ? 20.534 -33.960 -54.995 1.00 23.87 493 LEU A N 1
ATOM 1991 C CA . LEU A 1 272 ? 21.112 -34.613 -53.826 1.00 23.10 493 LEU A CA 1
ATOM 1992 C C . LEU A 1 272 ? 20.633 -36.045 -53.684 1.00 22.65 493 LEU A C 1
ATOM 1993 O O . LEU A 1 272 ? 21.432 -36.934 -53.438 1.00 22.43 493 LEU A O 1
ATOM 1998 N N . PHE A 1 273 ? 19.333 -36.276 -53.841 1.00 22.28 494 PHE A N 1
ATOM 1999 C CA . PHE A 1 273 ? 18.814 -37.646 -53.879 1.00 21.28 494 PHE A CA 1
ATOM 2000 C C . PHE A 1 273 ? 17.493 -37.734 -54.650 1.00 22.17 494 PHE A C 1
ATOM 2001 O O . PHE A 1 273 ? 16.856 -36.708 -54.931 1.00 22.11 494 PHE A O 1
ATOM 2009 N N . GLU A 1 274 ? 17.106 -38.964 -54.991 1.00 21.99 495 GLU A N 1
ATOM 2010 C CA . GLU A 1 274 ? 15.841 -39.270 -55.644 1.00 23.21 495 GLU A CA 1
ATOM 2011 C C . GLU A 1 274 ? 14.887 -39.920 -54.658 1.00 21.82 495 GLU A C 1
ATOM 2012 O O . GLU A 1 274 ? 15.310 -40.657 -53.778 1.00 20.42 495 GLU A O 1
ATOM 2018 N N . ALA A 1 275 ? 13.594 -39.726 -54.882 1.00 21.31 496 ALA A N 1
ATOM 2019 C CA . ALA A 1 275 ? 12.567 -40.426 -54.116 1.00 20.63 496 ALA A CA 1
ATOM 2020 C C . ALA A 1 275 ? 11.360 -40.682 -54.982 1.00 19.86 496 ALA A C 1
ATOM 2021 O O . ALA A 1 275 ? 11.182 -40.033 -56.006 1.00 18.25 496 ALA A O 1
ATOM 2023 N N . LYS A 1 276 ? 10.554 -41.660 -54.583 1.00 19.36 497 LYS A N 1
ATOM 2024 C CA . LYS A 1 276 ? 9.259 -41.904 -55.201 1.00 19.19 497 LYS A CA 1
ATOM 2025 C C . LYS A 1 276 ? 8.187 -41.244 -54.355 1.00 19.44 497 LYS A C 1
ATOM 2026 O O . LYS A 1 276 ? 8.124 -41.459 -53.137 1.00 19.30 497 LYS A O 1
ATOM 2032 N N . LEU A 1 277 ? 7.343 -40.446 -54.995 1.00 18.78 498 LEU A N 1
ATOM 2033 C CA . LEU A 1 277 ? 6.125 -39.951 -54.367 1.00 19.15 498 LEU A CA 1
ATOM 2034 C C . LEU A 1 277 ? 4.963 -40.803 -54.863 1.00 18.55 498 LEU A C 1
ATOM 2035 O O . LEU A 1 277 ? 4.546 -40.708 -56.014 1.00 17.85 498 LEU A O 1
ATOM 2040 N N . HIS A 1 278 ? 4.460 -41.650 -53.988 1.00 19.01 499 HIS A N 1
ATOM 2041 C CA . HIS A 1 278 ? 3.407 -42.582 -54.361 1.00 20.27 499 HIS A CA 1
ATOM 2042 C C . HIS A 1 278 ? 2.057 -41.877 -54.376 1.00 20.97 499 HIS A C 1
ATOM 2043 O O . HIS A 1 278 ? 1.792 -40.973 -53.551 1.00 21.13 499 HIS A O 1
ATOM 2050 N N . LYS A 1 279 ? 1.204 -42.304 -55.305 1.00 21.41 500 LYS A N 1
ATOM 2051 C CA . LYS A 1 279 ? -0.118 -41.703 -55.470 1.00 23.52 500 LYS A CA 1
ATOM 2052 C C . LYS A 1 279 ? -0.942 -41.633 -54.181 1.00 22.11 500 LYS A C 1
ATOM 2053 O O . LYS A 1 279 ? -1.665 -40.664 -53.965 1.00 21.55 500 LYS A O 1
ATOM 2059 N N . GLN A 1 280 ? -0.820 -42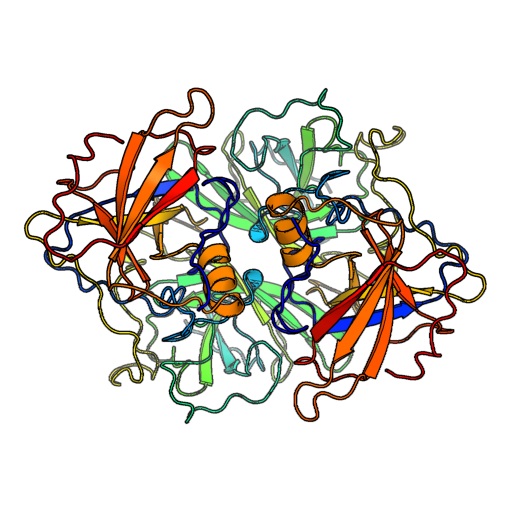.641 -53.322 1.00 21.29 501 GLN A N 1
ATOM 2060 C CA . GLN A 1 280 ? -1.541 -42.652 -52.048 1.00 21.72 501 GLN A CA 1
ATOM 2061 C C . GLN A 1 280 ? -1.120 -41.510 -51.100 1.00 20.38 501 GLN A C 1
ATOM 2062 O O . GLN A 1 280 ? -1.874 -41.151 -50.198 1.00 20.13 501 GLN A O 1
ATOM 2068 N N . GLY A 1 281 ? 0.060 -40.933 -51.313 1.00 18.86 502 GLY A N 1
ATOM 2069 C CA . GLY A 1 281 ? 0.476 -39.712 -50.616 1.00 18.46 502 GLY A CA 1
ATOM 2070 C C . GLY A 1 281 ? 1.580 -39.941 -49.599 1.00 18.05 502 GLY A C 1
ATOM 2071 O O . GLY A 1 281 ? 1.416 -39.658 -48.422 1.00 17.19 502 GLY A O 1
ATOM 2072 N N . PHE A 1 282 ? 2.704 -40.474 -50.062 1.00 17.69 503 PHE A N 1
ATOM 2073 C CA . PHE A 1 282 ? 3.870 -40.705 -49.209 1.00 17.97 503 PHE A CA 1
ATOM 2074 C C . PHE A 1 282 ? 5.095 -40.942 -50.079 1.00 17.62 503 PHE A C 1
ATOM 2075 O O . PHE A 1 282 ? 4.964 -41.247 -51.272 1.00 17.15 503 PHE A O 1
ATOM 2083 N N . LEU A 1 283 ? 6.270 -40.767 -49.481 1.00 17.38 504 LEU A N 1
ATOM 2084 C CA . LEU A 1 283 ? 7.539 -40.922 -50.174 1.00 18.62 504 LEU A CA 1
ATOM 2085 C C . LEU A 1 283 ? 8.268 -42.206 -49.765 1.00 17.78 504 LEU A C 1
ATOM 2086 O O . LEU A 1 283 ? 8.199 -42.632 -48.601 1.00 17.28 504 LEU A O 1
ATOM 2091 N N . THR A 1 284 ? 8.994 -42.798 -50.708 1.00 17.40 505 THR A N 1
ATOM 2092 C CA . THR A 1 284 ? 9.967 -43.844 -50.377 1.00 17.48 505 THR A CA 1
ATOM 2093 C C . THR A 1 284 ? 11.324 -43.530 -50.981 1.00 17.64 505 THR A C 1
ATOM 2094 O O . THR A 1 284 ? 11.423 -42.778 -51.955 1.00 17.02 505 THR A O 1
ATOM 2098 N N . VAL A 1 285 ? 12.363 -44.110 -50.382 1.00 16.99 506 VAL A N 1
ATOM 2099 C CA . VAL A 1 285 ? 13.730 -43.915 -50.832 1.00 16.81 506 VAL A CA 1
ATOM 2100 C C . VAL A 1 285 ? 14.453 -45.249 -50.816 1.00 16.60 506 VAL A C 1
ATOM 2101 O O . VAL A 1 285 ? 14.032 -46.165 -50.128 1.00 17.37 506 VAL A O 1
ATOM 2105 N N . ALA A 1 286 ? 15.541 -45.343 -51.572 1.00 17.26 507 ALA A N 1
ATOM 2106 C CA . ALA A 1 286 ? 16.427 -46.499 -51.517 1.00 17.83 507 ALA A CA 1
ATOM 2107 C C . ALA A 1 286 ? 17.470 -46.224 -50.432 1.00 18.80 507 ALA A C 1
ATOM 2108 O O . ALA A 1 286 ? 18.527 -45.637 -50.689 1.00 19.17 507 ALA A O 1
ATOM 2110 N N . ALA A 1 287 ? 17.136 -46.631 -49.212 1.00 18.66 508 ALA A N 1
ATOM 2111 C CA . ALA A 1 287 ? 17.978 -46.417 -48.049 1.00 18.87 508 ALA A CA 1
ATOM 2112 C C . ALA A 1 287 ? 17.787 -47.579 -47.093 1.00 18.63 508 ALA A C 1
ATOM 2113 O O . ALA A 1 287 ? 16.812 -48.319 -47.204 1.00 18.79 508 ALA A O 1
ATOM 2115 N N . SER A 1 288 ? 18.726 -47.741 -46.164 1.00 19.11 509 SER A N 1
ATOM 2116 C CA . SER A 1 288 ? 18.645 -48.798 -45.156 1.00 19.61 509 SER A CA 1
ATOM 2117 C C . SER A 1 288 ? 19.067 -48.262 -43.797 1.00 19.15 509 SER A C 1
ATOM 2118 O O . SER A 1 288 ? 20.181 -47.763 -43.639 1.00 18.57 509 SER A O 1
ATOM 2121 N N . GLY A 1 289 ? 18.173 -48.381 -42.820 1.00 19.28 510 GLY A N 1
ATOM 2122 C CA . GLY A 1 289 ? 18.454 -47.956 -41.456 1.00 19.61 510 GLY A CA 1
ATOM 2123 C C . GLY A 1 289 ? 17.635 -46.751 -41.031 1.00 19.34 510 GLY A C 1
ATOM 2124 O O . GLY A 1 289 ? 16.831 -46.221 -41.802 1.00 18.67 510 GLY A O 1
ATOM 2125 N N . SER A 1 290 ? 17.878 -46.324 -39.793 1.00 18.78 511 SER A N 1
ATOM 2126 C CA . SER A 1 290 ? 17.102 -45.300 -39.121 1.00 18.27 511 SER A CA 1
ATOM 2127 C C . SER A 1 290 ? 17.946 -44.054 -38.895 1.00 18.50 511 SER A C 1
ATOM 2128 O O . SER A 1 290 ? 18.833 -44.052 -38.053 1.00 19.25 511 SER A O 1
ATOM 2131 N N . TYR A 1 291 ? 17.691 -42.994 -39.649 1.00 17.78 512 TYR A N 1
ATOM 2132 C CA . TYR A 1 291 ? 18.524 -41.794 -39.532 1.00 18.21 512 TYR A CA 1
ATOM 2133 C C . TYR A 1 291 ? 17.900 -40.583 -40.163 1.00 18.27 512 TYR A C 1
ATOM 2134 O O . TYR A 1 291 ? 17.099 -40.710 -41.086 1.00 17.43 512 TYR A O 1
ATOM 2143 N N . PRO A 1 292 ? 18.286 -39.394 -39.672 1.00 19.47 513 PRO A N 1
ATOM 2144 C CA . PRO A 1 292 ? 17.906 -38.161 -40.329 1.00 19.74 513 PRO A CA 1
ATOM 2145 C C . PRO A 1 292 ? 18.840 -37.905 -41.500 1.00 20.76 513 PRO A C 1
ATOM 2146 O O . PRO A 1 292 ? 20.023 -38.210 -41.411 1.00 21.30 513 PRO A O 1
ATOM 2150 N N . LEU A 1 293 ? 18.315 -37.371 -42.594 1.00 20.51 514 LEU A N 1
ATOM 2151 C CA . LEU A 1 293 ? 19.144 -37.081 -43.765 1.00 21.44 514 LEU A CA 1
ATOM 2152 C C . LEU A 1 293 ? 20.024 -35.885 -43.466 1.00 21.60 514 LEU A C 1
ATOM 2153 O O . LEU A 1 293 ? 19.603 -34.972 -42.755 1.00 20.03 514 LEU A O 1
ATOM 2158 N N . VAL A 1 294 ? 21.233 -35.883 -44.023 1.00 22.10 515 VAL A N 1
ATOM 2159 C CA . VAL A 1 294 ? 22.120 -34.723 -43.928 1.00 22.94 515 VAL A CA 1
ATOM 2160 C C . VAL A 1 294 ? 22.042 -33.964 -45.237 1.00 23.11 515 VAL A C 1
ATOM 2161 O O . VAL A 1 294 ? 22.736 -34.280 -46.199 1.00 22.82 515 VAL A O 1
ATOM 2165 N N . VAL A 1 295 ? 21.149 -32.990 -45.285 1.00 23.09 516 VAL A N 1
ATOM 2166 C CA . VAL A 1 295 ? 20.911 -32.211 -46.494 1.00 23.15 516 VAL A CA 1
ATOM 2167 C C . VAL A 1 295 ? 20.630 -30.781 -46.069 1.00 23.31 516 VAL A C 1
ATOM 2168 O O . VAL A 1 295 ? 20.208 -30.554 -44.950 1.00 22.87 516 VAL A O 1
ATOM 2172 N N . PRO A 1 296 ? 20.854 -29.816 -46.963 1.00 24.23 517 PRO A N 1
ATOM 2173 C CA . PRO A 1 296 ? 20.546 -28.432 -46.590 1.00 24.83 517 PRO A CA 1
ATOM 2174 C C . PRO A 1 296 ? 19.051 -28.252 -46.317 1.00 25.70 517 PRO A C 1
ATOM 2175 O O . PRO A 1 296 ? 18.208 -28.749 -47.083 1.00 23.28 517 PRO A O 1
ATOM 2179 N N . ALA A 1 297 ? 18.730 -27.576 -45.218 1.00 25.85 518 ALA A N 1
ATOM 2180 C CA . ALA A 1 297 ? 17.347 -27.362 -44.838 1.00 26.97 518 ALA A CA 1
ATOM 2181 C C . ALA A 1 297 ? 16.669 -26.379 -45.792 1.00 27.70 518 ALA A C 1
ATOM 2182 O O . ALA A 1 297 ? 15.449 -26.291 -45.797 1.00 29.43 518 ALA A O 1
ATOM 2184 N N . ASP A 1 298 ? 17.447 -25.642 -46.585 1.00 26.83 519 ASP A N 1
ATOM 2185 C CA . ASP A 1 298 ? 16.885 -24.771 -47.611 1.00 27.34 519 ASP A CA 1
ATOM 2186 C C . ASP A 1 298 ? 16.866 -25.430 -48.994 1.00 26.42 519 ASP A C 1
ATOM 2187 O O . ASP A 1 298 ? 16.634 -24.756 -50.005 1.00 24.66 519 ASP A O 1
ATOM 2192 N N . GLY A 1 299 ? 17.088 -26.746 -49.039 1.00 25.78 520 GLY A N 1
ATOM 2193 C CA . GLY A 1 299 ? 16.840 -27.528 -50.257 1.00 24.40 520 GLY A CA 1
ATOM 2194 C C . GLY A 1 299 ? 15.347 -27.734 -50.485 1.00 24.08 520 GLY A C 1
ATOM 2195 O O . GLY A 1 299 ? 14.520 -27.343 -49.659 1.00 24.66 520 GLY A O 1
ATOM 2196 N N . TYR A 1 300 ? 14.994 -28.354 -51.602 1.00 24.65 521 TYR A N 1
ATOM 2197 C CA . TYR A 1 300 ? 13.589 -28.536 -51.965 1.00 24.28 521 TYR A CA 1
ATOM 2198 C C . TYR A 1 300 ? 13.412 -29.667 -52.962 1.00 23.51 521 TYR A C 1
ATOM 2199 O O . TYR A 1 300 ? 14.333 -29.989 -53.709 1.00 23.06 521 TYR A O 1
ATOM 2208 N N . PHE A 1 301 ? 12.205 -30.235 -52.979 1.00 21.97 522 PHE A N 1
ATOM 2209 C CA . PHE A 1 301 ? 11.838 -31.292 -53.903 1.00 22.19 522 PHE A CA 1
ATOM 2210 C C . PHE A 1 301 ? 11.340 -30.723 -55.233 1.00 23.28 522 PHE A C 1
ATOM 2211 O O . PHE A 1 301 ? 10.621 -29.730 -55.257 1.00 22.43 522 PHE A O 1
ATOM 2219 N N . ARG A 1 302 ? 11.720 -31.382 -56.317 1.00 22.91 523 ARG A N 1
ATOM 2220 C CA . ARG A 1 302 ? 11.296 -31.047 -57.666 1.00 25.91 523 ARG A CA 1
ATOM 2221 C C . ARG A 1 302 ? 10.670 -32.301 -58.282 1.00 25.43 523 ARG A C 1
ATOM 2222 O O . ARG A 1 302 ? 11.277 -33.370 -58.247 1.00 24.06 523 ARG A O 1
ATOM 2230 N N . PHE A 1 303 ? 9.473 -32.174 -58.848 1.00 25.47 524 PHE A N 1
ATOM 2231 C CA . PHE A 1 303 ? 8.844 -33.273 -59.589 1.00 26.77 524 PHE A CA 1
ATOM 2232 C C . PHE A 1 303 ? 9.575 -33.494 -60.905 1.00 26.91 524 PHE A C 1
ATOM 2233 O O . PHE A 1 303 ? 9.815 -32.543 -61.632 1.00 26.22 524 PHE A O 1
ATOM 2241 N N . GLU A 1 304 ? 9.941 -34.744 -61.194 1.00 27.52 525 GLU A N 1
ATOM 2242 C CA . GLU A 1 304 ? 10.717 -35.066 -62.403 1.00 29.25 525 GLU A CA 1
ATOM 2243 C C . GLU A 1 304 ? 9.861 -35.682 -63.481 1.00 27.27 525 GLU A C 1
ATOM 2244 O O . GLU A 1 304 ? 9.824 -35.192 -64.601 1.00 25.87 525 GLU A O 1
ATOM 2250 N N . SER A 1 305 ? 9.218 -36.794 -63.162 1.00 26.04 526 SER A N 1
ATOM 2251 C CA . SER A 1 305 ? 8.456 -37.520 -64.169 1.00 26.52 526 SER A CA 1
ATOM 2252 C C . SER A 1 305 ? 7.620 -38.587 -63.518 1.00 26.42 526 SER A C 1
ATOM 2253 O O . SER A 1 305 ? 7.795 -38.891 -62.346 1.00 24.49 526 SER A O 1
ATOM 2256 N N . TRP A 1 306 ? 6.722 -39.159 -64.307 1.00 25.95 527 TRP A N 1
ATOM 2257 C CA . TRP A 1 306 ? 5.940 -40.304 -63.894 1.00 26.34 527 TRP A CA 1
ATOM 2258 C C . TRP A 1 306 ? 6.704 -41.569 -64.255 1.00 27.03 527 TRP A C 1
ATOM 2259 O O . TRP A 1 306 ? 7.207 -41.695 -65.373 1.00 27.59 527 TRP A O 1
ATOM 2270 N N . VAL A 1 307 ? 6.793 -42.498 -63.311 1.00 27.54 528 VAL A N 1
ATOM 2271 C CA . VAL A 1 307 ? 7.476 -43.772 -63.533 1.00 27.97 528 VAL A CA 1
ATOM 2272 C C . VAL A 1 307 ? 6.547 -44.918 -63.093 1.00 30.64 528 VAL A C 1
ATOM 2273 O O . VAL A 1 307 ? 5.374 -44.683 -62.809 1.00 28.44 528 VAL A O 1
ATOM 2277 N N . ASN A 1 308 ? 7.056 -46.149 -63.046 1.00 33.90 529 ASN A N 1
ATOM 2278 C CA . ASN A 1 308 ? 6.274 -47.268 -62.515 1.00 35.59 529 ASN A CA 1
ATOM 2279 C C . ASN A 1 308 ? 6.930 -47.856 -61.277 1.00 35.59 529 ASN A C 1
ATOM 2280 O O . ASN A 1 308 ? 7.967 -47.361 -60.828 1.00 34.78 529 ASN A O 1
ATOM 2285 N N . GLN A 1 309 ? 6.311 -48.889 -60.705 1.00 37.90 530 GLN A N 1
ATOM 2286 C CA . GLN A 1 309 ? 6.774 -49.456 -59.431 1.00 40.42 530 GLN A CA 1
ATOM 2287 C C . GLN A 1 309 ? 8.097 -50.216 -59.566 1.00 38.53 530 GLN A C 1
ATOM 2288 O O . GLN A 1 309 ? 8.757 -50.445 -58.550 1.00 40.61 530 GLN A O 1
ATOM 2294 N N . PHE A 1 310 ? 8.488 -50.569 -60.797 1.00 33.78 531 PHE A N 1
ATOM 2295 C CA . PHE A 1 310 ? 9.788 -51.187 -61.060 1.00 31.78 531 PHE A CA 1
ATOM 2296 C C . PHE A 1 310 ? 10.961 -50.204 -61.130 1.00 28.44 531 PHE A C 1
ATOM 2297 O O . PHE A 1 310 ? 12.108 -50.638 -61.207 1.00 27.97 531 PHE A O 1
ATOM 2305 N N . TYR A 1 311 ? 10.709 -48.900 -61.115 1.00 26.42 532 TYR A N 1
ATOM 2306 C CA . TYR A 1 311 ? 11.809 -47.926 -61.174 1.00 25.50 532 TYR A CA 1
ATOM 2307 C C . TYR A 1 311 ? 12.774 -48.107 -59.996 1.00 25.03 532 TYR A C 1
ATOM 2308 O O . TYR A 1 311 ? 12.360 -48.215 -58.844 1.00 24.79 532 TYR A O 1
ATOM 2317 N N . THR A 1 312 ? 14.063 -48.171 -60.306 1.00 24.95 533 THR A N 1
ATOM 2318 C CA . THR A 1 312 ? 15.088 -48.375 -59.294 1.00 25.99 533 THR A CA 1
ATOM 2319 C C . THR A 1 312 ? 15.659 -47.010 -58.931 1.00 24.49 533 THR A C 1
ATOM 2320 O O . THR A 1 312 ? 16.189 -46.325 -59.782 1.00 23.46 533 THR A O 1
ATOM 2324 N N . LEU A 1 313 ? 15.513 -46.617 -57.669 1.00 22.67 534 LEU A N 1
ATOM 2325 C CA . LEU A 1 313 ? 16.037 -45.352 -57.195 1.00 21.75 534 LEU A CA 1
ATOM 2326 C C . LEU A 1 313 ? 17.516 -45.454 -56.940 1.00 21.59 534 LEU A C 1
ATOM 2327 O O . LEU A 1 313 ? 17.987 -46.457 -56.415 1.00 21.89 534 LEU A O 1
ATOM 2332 N N . ALA A 1 314 ? 18.251 -44.395 -57.247 1.00 21.09 535 ALA A N 1
ATOM 2333 C CA . ALA A 1 314 ? 19.643 -44.329 -56.846 1.00 22.34 535 ALA A CA 1
ATOM 2334 C C . ALA A 1 314 ? 19.736 -44.378 -55.310 1.00 22.34 535 ALA A C 1
ATOM 2335 O O . ALA A 1 314 ? 18.913 -43.778 -54.620 1.00 20.70 535 ALA A O 1
ATOM 2337 N N . PRO A 1 315 ? 20.711 -45.129 -54.775 1.00 23.91 536 PRO A N 1
ATOM 2338 C CA . PRO A 1 315 ? 20.875 -45.196 -53.323 1.00 25.17 536 PRO A CA 1
ATOM 2339 C C . PRO A 1 315 ? 20.944 -43.806 -52.698 1.00 25.70 536 PRO A C 1
ATOM 2340 O O . PRO A 1 315 ? 21.656 -42.933 -53.205 1.00 25.07 536 PRO A O 1
ATOM 2344 N N . MET A 1 316 ? 20.217 -43.595 -51.608 1.00 27.82 537 MET A N 1
ATOM 2345 C CA . MET A 1 316 ? 20.188 -42.272 -50.967 1.00 29.71 537 MET A CA 1
ATOM 2346 C C . MET A 1 316 ? 21.504 -41.898 -50.309 1.00 32.22 537 MET A C 1
ATOM 2347 O O . MET A 1 316 ? 21.915 -40.734 -50.358 1.00 31.27 537 MET A O 1
ATOM 2352 N N . GLY A 1 317 ? 22.159 -42.874 -49.680 1.00 34.70 538 GLY A N 1
ATOM 2353 C CA . GLY A 1 317 ? 23.288 -42.570 -48.801 1.00 36.95 538 GLY A CA 1
ATOM 2354 C C . GLY A 1 317 ? 22.817 -41.751 -47.604 1.00 40.76 538 GLY A C 1
ATOM 2355 O O . GLY A 1 317 ? 21.719 -41.987 -47.084 1.00 39.41 538 GLY A O 1
ATOM 2356 N N . ASN A 1 318 ? 23.642 -40.787 -47.176 1.00 45.02 539 ASN A N 1
ATOM 2357 C CA . ASN A 1 318 ? 23.297 -39.888 -46.061 1.00 47.01 539 ASN A CA 1
ATOM 2358 C C . ASN A 1 318 ? 22.384 -38.754 -46.504 1.00 46.23 539 ASN A C 1
ATOM 2359 O O . ASN A 1 318 ? 21.805 -38.078 -45.666 1.00 46.72 539 ASN A O 1
ATOM 2364 N N . GLY A 1 319 ? 22.260 -38.562 -47.817 1.00 44.31 540 GLY A N 1
ATOM 2365 C CA . GLY A 1 319 ? 21.414 -37.531 -48.390 1.00 42.29 540 GLY A CA 1
ATOM 2366 C C . GLY A 1 319 ? 22.204 -36.741 -49.412 1.00 42.89 540 GLY A C 1
ATOM 2367 O O . GLY A 1 319 ? 21.634 -36.211 -50.360 1.00 42.89 540 GLY A O 1
ATOM 2368 N N . THR B 1 3 ? 4.261 -13.114 -68.538 1.00 44.50 224 THR B N 1
ATOM 2369 C CA . THR B 1 3 ? 5.068 -14.369 -68.669 1.00 44.77 224 THR B CA 1
ATOM 2370 C C . THR B 1 3 ? 4.692 -15.431 -67.624 1.00 44.45 224 THR B C 1
ATOM 2371 O O . THR B 1 3 ? 4.769 -16.629 -67.913 1.00 48.67 224 THR B O 1
ATOM 2375 N N . LYS B 1 4 ? 4.284 -15.008 -66.428 1.00 41.56 225 LYS B N 1
ATOM 2376 C CA . LYS B 1 4 ? 3.808 -15.948 -65.401 1.00 40.00 225 LYS B CA 1
ATOM 2377 C C . LYS B 1 4 ? 2.399 -15.549 -64.960 1.00 36.64 225 LYS B C 1
ATOM 2378 O O . LYS B 1 4 ? 2.226 -14.482 -64.384 1.00 34.09 225 LYS B O 1
ATOM 2384 N N . PRO B 1 5 ? 1.381 -16.383 -65.271 1.00 33.11 226 PRO B N 1
ATOM 2385 C CA . PRO B 1 5 ? 0.003 -15.961 -64.993 1.00 31.93 226 PRO B CA 1
ATOM 2386 C C . PRO B 1 5 ? -0.342 -15.930 -63.510 1.00 29.56 226 PRO B C 1
ATOM 2387 O O . PRO B 1 5 ? 0.032 -16.844 -62.772 1.00 28.15 226 PRO B O 1
ATOM 2391 N N . PHE B 1 6 ? -1.072 -14.894 -63.106 1.00 26.68 227 PHE B N 1
ATOM 2392 C CA . PHE B 1 6 ? -1.487 -14.712 -61.722 1.00 25.67 227 PHE B CA 1
ATOM 2393 C C . PHE B 1 6 ? -2.651 -15.623 -61.323 1.00 24.75 227 PHE B C 1
ATOM 2394 O O . PHE B 1 6 ? -3.531 -15.924 -62.126 1.00 23.50 227 PHE B O 1
ATOM 2402 N N . SER B 1 7 ? -2.655 -16.023 -60.057 1.00 23.45 228 SER B N 1
ATOM 2403 C CA . SER B 1 7 ? -3.714 -16.837 -59.505 1.00 22.75 228 SER B CA 1
ATOM 2404 C C . SER B 1 7 ? -3.789 -16.660 -57.993 1.00 21.87 228 SER B C 1
ATOM 2405 O O . SER B 1 7 ? -2.826 -16.221 -57.341 1.00 22.17 228 SER B O 1
ATOM 2408 N N . LEU B 1 8 ? -4.945 -17.017 -57.454 1.00 21.28 229 LEU B N 1
ATOM 2409 C CA . LEU B 1 8 ? -5.163 -17.080 -56.020 1.00 20.35 229 LEU B CA 1
ATOM 2410 C C . LEU B 1 8 ? -5.269 -18.534 -55.616 1.00 20.83 229 LEU B C 1
ATOM 2411 O O . LEU B 1 8 ? -5.693 -19.362 -56.412 1.00 19.75 229 LEU B O 1
ATOM 2416 N N . PRO B 1 9 ? -4.924 -18.853 -54.355 1.00 20.73 230 PRO B N 1
ATOM 2417 C CA . PRO B 1 9 ? -5.340 -20.152 -53.859 1.00 20.95 230 PRO B CA 1
ATOM 2418 C C . PRO B 1 9 ? -6.865 -20.267 -53.911 1.00 21.64 230 PRO B C 1
ATOM 2419 O O . PRO B 1 9 ? -7.575 -19.249 -53.788 1.00 23.55 230 PRO B O 1
ATOM 2423 N N . SER B 1 10 ? -7.361 -21.484 -54.103 1.00 20.77 231 SER B N 1
ATOM 2424 C CA . SER B 1 10 ? -8.798 -21.734 -54.125 1.00 20.50 231 SER B CA 1
ATOM 2425 C C . SER B 1 10 ? -9.340 -22.165 -52.759 1.00 19.73 231 SER B C 1
ATOM 2426 O O . SER B 1 10 ? -10.502 -22.579 -52.646 1.00 20.84 231 SER B O 1
ATOM 2429 N N . LEU B 1 11 ? -8.527 -22.036 -51.716 1.00 19.47 232 LEU B N 1
ATOM 2430 C CA . LEU B 1 11 ? -8.986 -22.337 -50.365 1.00 18.78 232 LEU B CA 1
ATOM 2431 C C . LEU B 1 11 ? -10.099 -21.382 -49.991 1.00 19.13 232 LEU B C 1
ATOM 2432 O O . LEU B 1 11 ? -10.017 -20.185 -50.283 1.00 18.60 232 LEU B O 1
ATOM 2437 N N . THR B 1 12 ? -11.128 -21.918 -49.339 1.00 18.78 233 THR B N 1
ATOM 2438 C CA . THR B 1 12 ? -12.255 -21.127 -48.878 1.00 20.07 233 THR B CA 1
ATOM 2439 C C . THR B 1 12 ? -11.877 -20.341 -47.636 1.00 21.10 233 THR B C 1
ATOM 2440 O O . THR B 1 12 ? -10.829 -20.584 -47.011 1.00 20.97 233 THR B O 1
ATOM 2444 N N . LEU B 1 13 ? -12.739 -19.402 -47.264 1.00 21.42 234 LEU B N 1
ATOM 2445 C CA . LEU B 1 13 ? -12.462 -18.537 -46.126 1.00 21.67 234 LEU B CA 1
ATOM 2446 C C . LEU B 1 13 ? -12.150 -19.371 -44.885 1.00 21.10 234 LEU B C 1
ATOM 2447 O O . LEU B 1 13 ? -11.195 -19.069 -44.159 1.00 21.73 234 LEU B O 1
ATOM 2452 N N . ASP B 1 14 ? -12.943 -20.416 -44.650 1.00 19.64 235 ASP B N 1
ATOM 2453 C CA . ASP B 1 14 ? -12.755 -21.277 -43.474 1.00 20.14 235 ASP B CA 1
ATOM 2454 C C . ASP B 1 14 ? -11.702 -22.378 -43.656 1.00 19.01 235 ASP B C 1
ATOM 2455 O O . ASP B 1 14 ? -11.603 -23.290 -42.841 1.00 20.20 235 ASP B O 1
ATOM 2460 N N . GLU B 1 15 ? -10.920 -22.291 -44.724 1.00 18.38 236 GLU B N 1
ATOM 2461 C CA . GLU B 1 15 ? -9.746 -23.141 -44.920 1.00 18.02 236 GLU B CA 1
ATOM 2462 C C . GLU B 1 15 ? -8.453 -22.327 -44.788 1.00 17.76 236 GLU B C 1
ATOM 2463 O O . GLU B 1 15 ? -7.361 -22.888 -44.871 1.00 17.54 236 GLU B O 1
ATOM 2469 N N . LEU B 1 16 ? -8.576 -21.028 -44.512 1.00 17.95 237 LEU B N 1
ATOM 2470 C CA . LEU B 1 16 ? -7.425 -20.124 -44.437 1.00 18.59 237 LEU B CA 1
ATOM 2471 C C . LEU B 1 16 ? -7.027 -19.817 -42.997 1.00 19.01 237 LEU B C 1
ATOM 2472 O O . LEU B 1 16 ? -7.813 -19.991 -42.067 1.00 20.27 237 LEU B O 1
ATOM 2477 N N . SER B 1 17 ? -5.804 -19.356 -42.810 1.00 18.80 238 SER B N 1
ATOM 2478 C CA . SER B 1 17 ? -5.350 -18.986 -41.480 1.00 19.72 238 SER B CA 1
ATOM 2479 C C . SER B 1 17 ? -4.704 -17.600 -41.498 1.00 18.50 238 SER B C 1
ATOM 2480 O O . SER B 1 17 ? -4.289 -17.093 -42.552 1.00 17.36 238 SER B O 1
ATOM 2483 N N . ASN B 1 18 ? -4.633 -16.991 -40.319 1.00 16.67 239 ASN B N 1
ATOM 2484 C CA . ASN B 1 18 ? -4.129 -15.633 -40.187 1.00 16.29 239 ASN B CA 1
ATOM 2485 C C . ASN B 1 18 ? -2.626 -15.632 -40.378 1.00 15.75 239 ASN B C 1
ATOM 2486 O O . ASN B 1 18 ? -1.955 -16.561 -39.946 1.00 15.04 239 ASN B O 1
ATOM 2491 N N . SER B 1 19 ? -2.118 -14.588 -41.024 1.00 15.57 240 SER B N 1
ATOM 2492 C CA . SER B 1 19 ? -0.683 -14.398 -41.220 1.00 15.48 240 SER B CA 1
ATOM 2493 C C . SER B 1 19 ? -0.002 -13.612 -40.094 1.00 15.82 240 SER B C 1
ATOM 2494 O O . SER B 1 19 ? 1.218 -13.480 -40.087 1.00 15.64 240 SER B O 1
ATOM 2497 N N . ARG B 1 20 ? -0.777 -13.086 -39.153 1.00 15.42 241 ARG B N 1
ATOM 2498 C CA . ARG B 1 20 ? -0.215 -12.314 -38.044 1.00 15.55 241 ARG B CA 1
ATOM 2499 C C . ARG B 1 20 ? -0.277 -13.071 -36.704 1.00 15.85 241 ARG B C 1
ATOM 2500 O O . ARG B 1 20 ? 0.191 -12.564 -35.690 1.00 16.39 241 ARG B O 1
ATOM 2508 N N . PHE B 1 21 ? -0.842 -14.271 -36.715 1.00 15.69 242 PHE B N 1
ATOM 2509 C CA . PHE B 1 21 ? -0.951 -15.118 -35.523 1.00 16.08 242 PHE B CA 1
ATOM 2510 C C . PHE B 1 21 ? -1.456 -16.477 -36.022 1.00 16.60 242 PHE B C 1
ATOM 2511 O O . PHE B 1 21 ? -2.196 -16.534 -37.011 1.00 15.66 242 PHE B O 1
ATOM 2519 N N . PRO B 1 22 ? -1.036 -17.577 -35.375 1.00 17.11 243 PRO B N 1
ATOM 2520 C CA . PRO B 1 22 ? -1.584 -18.864 -35.794 1.00 17.31 243 PRO B CA 1
ATOM 2521 C C . PRO B 1 22 ? -3.026 -19.040 -35.299 1.00 17.10 243 PRO B C 1
ATOM 2522 O O . PRO B 1 22 ? -3.246 -19.522 -34.195 1.00 16.65 243 PRO B O 1
ATOM 2526 N N . ALA B 1 23 ? -3.981 -18.597 -36.115 1.00 16.52 244 ALA B N 1
ATOM 2527 C CA . ALA B 1 23 ? -5.401 -18.702 -35.808 1.00 17.09 244 ALA B CA 1
ATOM 2528 C C . ALA B 1 23 ? -6.185 -18.828 -37.106 1.00 17.15 244 ALA B C 1
ATOM 2529 O O . ALA B 1 23 ? -5.775 -18.267 -38.120 1.00 17.18 244 ALA B O 1
ATOM 2531 N N . PRO B 1 24 ? -7.316 -19.561 -37.088 1.00 17.39 245 PRO B N 1
ATOM 2532 C CA . PRO B 1 24 ? -8.153 -19.611 -38.294 1.00 17.59 245 PRO B CA 1
ATOM 2533 C C . PRO B 1 24 ? -8.775 -18.269 -38.623 1.00 17.74 245 PRO B C 1
ATOM 2534 O O . PRO B 1 24 ? -8.988 -17.444 -37.729 1.00 18.43 245 PRO B O 1
ATOM 2538 N N . ILE B 1 25 ? -9.019 -18.038 -39.911 1.00 18.04 246 ILE B N 1
ATOM 2539 C CA . ILE B 1 25 ? -9.801 -16.891 -40.353 1.00 17.71 246 ILE B CA 1
ATOM 2540 C C . ILE B 1 25 ? -11.269 -17.216 -40.084 1.00 17.88 246 ILE B C 1
ATOM 2541 O O . ILE B 1 25 ? -11.765 -18.250 -40.521 1.00 17.26 246 ILE B O 1
ATOM 2546 N N . VAL B 1 26 ? -11.963 -16.339 -39.368 1.00 18.63 247 VAL B N 1
ATOM 2547 C CA . VAL B 1 26 ? -13.382 -16.542 -39.088 1.00 19.74 247 VAL B CA 1
ATOM 2548 C C . VAL B 1 26 ? -14.294 -15.553 -39.809 1.00 19.91 247 VAL B C 1
ATOM 2549 O O . VAL B 1 26 ? -15.481 -15.825 -39.952 1.00 20.95 247 VAL B O 1
ATOM 2553 N N . GLN B 1 27 ? -13.766 -14.408 -40.233 1.00 19.25 248 GLN B N 1
ATOM 2554 C CA . GLN B 1 27 ? -14.577 -13.363 -40.875 1.00 19.16 248 GLN B CA 1
ATOM 2555 C C . GLN B 1 27 ? -13.769 -12.559 -41.860 1.00 17.44 248 GLN B C 1
ATOM 2556 O O . GLN B 1 27 ? -12.552 -12.498 -41.765 1.00 17.17 248 GLN B O 1
ATOM 2562 N N . LEU B 1 28 ? -14.481 -11.886 -42.758 1.00 16.99 249 LEU B N 1
ATOM 2563 C CA . LEU B 1 28 ? -13.941 -10.739 -43.476 1.00 17.09 249 LEU B CA 1
ATOM 2564 C C . LEU B 1 28 ? -14.495 -9.488 -42.784 1.00 17.02 249 LEU B C 1
ATOM 2565 O O . LEU B 1 28 ? -15.668 -9.462 -42.376 1.00 17.92 249 LEU B O 1
ATOM 2570 N N . TYR B 1 29 ? -13.651 -8.479 -42.622 1.00 16.70 250 TYR B N 1
ATOM 2571 C CA . TYR B 1 29 ? -13.990 -7.308 -41.842 1.00 16.87 250 TYR B CA 1
ATOM 2572 C C . TYR B 1 29 ? -13.511 -6.055 -42.541 1.00 16.21 250 TYR B C 1
ATOM 2573 O O . TYR B 1 29 ? -12.401 -6.022 -43.081 1.00 15.06 250 TYR B O 1
ATOM 2582 N N . THR B 1 30 ? -14.345 -5.017 -42.527 1.00 16.31 251 THR B N 1
ATOM 2583 C CA . THR B 1 30 ? -13.972 -3.722 -43.095 1.00 16.21 251 THR B CA 1
ATOM 2584 C C . THR B 1 30 ? -14.207 -2.614 -42.081 1.00 18.13 251 THR B C 1
ATOM 2585 O O . THR B 1 30 ? -15.075 -2.733 -41.213 1.00 18.19 251 THR B O 1
ATOM 2589 N N . ASN B 1 31 ? -13.401 -1.559 -42.178 1.00 19.39 252 ASN B N 1
ATOM 2590 C CA . ASN B 1 31 ? -13.568 -0.357 -41.365 1.00 21.33 252 ASN B CA 1
ATOM 2591 C C . ASN B 1 31 ? -12.893 0.825 -42.045 1.00 23.05 252 ASN B C 1
ATOM 2592 O O . ASN B 1 31 ? -12.030 0.614 -42.891 1.00 22.49 252 ASN B O 1
ATOM 2597 N N . PRO B 1 32 ? -13.303 2.067 -41.705 1.00 24.00 253 PRO B N 1
ATOM 2598 C CA . PRO B 1 32 ? -12.611 3.254 -42.222 1.00 25.86 253 PRO B CA 1
ATOM 2599 C C . PRO B 1 32 ? -11.182 3.318 -41.701 1.00 28.86 253 PRO B C 1
ATOM 2600 O O . PRO B 1 32 ? -10.910 2.822 -40.619 1.00 27.73 253 PRO B O 1
ATOM 2604 N N . HIS B 1 33 ? -10.273 3.916 -42.456 1.00 33.68 254 HIS B N 1
ATOM 2605 C CA . HIS B 1 33 ? -8.875 3.969 -42.010 1.00 40.95 254 HIS B CA 1
ATOM 2606 C C . HIS B 1 33 ? -8.552 5.322 -41.372 1.00 44.92 254 HIS B C 1
ATOM 2607 O O . HIS B 1 33 ? -7.389 5.698 -41.264 1.00 47.04 254 HIS B O 1
ATOM 2614 N N . ASP B 1 34 ? -9.595 6.029 -40.935 1.00 50.01 255 ASP B N 1
ATOM 2615 C CA . ASP B 1 34 ? -9.483 7.356 -40.339 1.00 55.81 255 ASP B CA 1
ATOM 2616 C C . ASP B 1 34 ? -8.803 7.219 -38.986 1.00 54.06 255 ASP B C 1
ATOM 2617 O O . ASP B 1 34 ? -9.232 6.416 -38.159 1.00 60.32 255 ASP B O 1
ATOM 2622 N N . ASN B 1 35 ? -7.748 7.999 -38.767 1.00 52.53 256 ASN B N 1
ATOM 2623 C CA . ASN B 1 35 ? -6.971 7.961 -37.514 1.00 52.80 256 ASN B CA 1
ATOM 2624 C C . ASN B 1 35 ? -6.321 6.611 -37.206 1.00 47.81 256 ASN B C 1
ATOM 2625 O O . ASN B 1 35 ? -6.074 6.288 -36.042 1.00 48.30 256 ASN B O 1
ATOM 2630 N N . LEU B 1 36 ? -6.036 5.837 -38.249 1.00 40.69 257 LEU B N 1
ATOM 2631 C CA . LEU B 1 36 ? -5.273 4.604 -38.112 1.00 37.92 257 LEU B CA 1
ATOM 2632 C C . LEU B 1 36 ? -4.082 4.700 -39.020 1.00 32.63 257 LEU B C 1
ATOM 2633 O O . LEU B 1 36 ? -4.195 5.149 -40.145 1.00 32.52 257 LEU B O 1
ATOM 2638 N N . VAL B 1 37 ? -2.936 4.258 -38.550 1.00 30.16 258 VAL B N 1
ATOM 2639 C CA . VAL B 1 37 ? -1.880 3.905 -39.463 1.00 28.03 258 VAL B CA 1
ATOM 2640 C C . VAL B 1 37 ? -1.917 2.382 -39.499 1.00 26.49 258 VAL B C 1
ATOM 2641 O O . VAL B 1 37 ? -1.717 1.725 -38.474 1.00 29.14 258 VAL B O 1
ATOM 2645 N N . VAL B 1 38 ? -2.217 1.821 -40.665 1.00 23.38 259 VAL B N 1
ATOM 2646 C CA . VAL B 1 38 ? -2.286 0.379 -40.807 1.00 21.75 259 VAL B CA 1
ATOM 2647 C C . VAL B 1 38 ? -0.979 -0.077 -41.404 1.00 20.49 259 VAL B C 1
ATOM 2648 O O . VAL B 1 38 ? -0.756 0.058 -42.617 1.00 19.36 259 VAL B O 1
ATOM 2652 N N . GLN B 1 39 ? -0.114 -0.622 -40.549 1.00 19.72 260 GLN B N 1
ATOM 2653 C CA . GLN B 1 39 ? 1.230 -0.958 -40.954 1.00 20.02 260 GLN B CA 1
ATOM 2654 C C . GLN B 1 39 ? 1.711 -2.264 -40.290 1.00 19.55 260 GLN B C 1
ATOM 2655 O O . GLN B 1 39 ? 2.764 -2.299 -39.647 1.00 18.57 260 GLN B O 1
ATOM 2661 N N . PRO B 1 40 ? 0.940 -3.351 -40.452 1.00 18.34 261 PRO B N 1
ATOM 2662 C CA . PRO B 1 40 ? 1.423 -4.604 -39.903 1.00 18.04 261 PRO B CA 1
ATOM 2663 C C . PRO B 1 40 ? 2.714 -5.035 -40.590 1.00 17.33 261 PRO B C 1
ATOM 2664 O O . PRO B 1 40 ? 2.978 -4.645 -41.738 1.00 15.93 261 PRO B O 1
ATOM 2668 N N . GLN B 1 41 ? 3.509 -5.820 -39.873 1.00 17.31 262 GLN B N 1
ATOM 2669 C CA . GLN B 1 41 ? 4.784 -6.297 -40.373 1.00 17.12 262 GLN B CA 1
ATOM 2670 C C . GLN B 1 41 ? 4.795 -7.803 -40.634 1.00 16.95 262 GLN B C 1
ATOM 2671 O O . GLN B 1 41 ? 5.644 -8.294 -41.368 1.00 16.28 262 GLN B O 1
ATOM 2677 N N . ASN B 1 42 ? 3.877 -8.543 -40.025 1.00 16.54 263 ASN B N 1
ATOM 2678 C CA . ASN B 1 42 ? 3.650 -9.927 -40.431 1.00 16.84 263 ASN B CA 1
ATOM 2679 C C . ASN B 1 42 ? 2.542 -9.981 -41.486 1.00 16.35 263 ASN B C 1
ATOM 2680 O O . ASN B 1 42 ? 1.711 -9.104 -41.552 1.00 16.75 263 ASN B O 1
ATOM 2685 N N . GLY B 1 43 ? 2.557 -11.006 -42.316 1.00 16.35 264 GLY B N 1
ATOM 2686 C CA . GLY B 1 43 ? 1.594 -11.115 -43.406 1.00 17.17 264 GLY B CA 1
ATOM 2687 C C . GLY B 1 43 ? 1.738 -10.019 -44.438 1.00 17.40 264 GLY B C 1
ATOM 2688 O O . GLY B 1 43 ? 0.753 -9.545 -44.989 1.00 18.95 264 GLY B O 1
ATOM 2689 N N . ARG B 1 44 ? 2.975 -9.619 -44.688 1.00 17.90 265 ARG B N 1
ATOM 2690 C CA . ARG B 1 44 ? 3.300 -8.659 -45.726 1.00 17.80 265 ARG B CA 1
ATOM 2691 C C . ARG B 1 44 ? 3.991 -9.379 -46.867 1.00 18.36 265 ARG B C 1
ATOM 2692 O O . ARG B 1 44 ? 5.141 -9.843 -46.729 1.00 17.30 265 ARG B O 1
ATOM 2700 N N . CYS B 1 45 ? 3.271 -9.471 -47.987 1.00 18.29 266 CYS B N 1
ATOM 2701 C CA . CYS B 1 45 ? 3.791 -10.024 -49.225 1.00 18.68 266 CYS B CA 1
ATOM 2702 C C . CYS B 1 45 ? 3.118 -9.335 -50.407 1.00 18.91 266 CYS B C 1
ATOM 2703 O O . CYS B 1 45 ? 1.899 -9.222 -50.448 1.00 19.13 266 CYS B O 1
ATOM 2706 N N . THR B 1 46 ? 3.910 -8.830 -51.344 1.00 19.68 267 THR B N 1
ATOM 2707 C CA . THR B 1 46 ? 3.344 -8.268 -52.569 1.00 19.89 267 THR B CA 1
ATOM 2708 C C . THR B 1 46 ? 2.763 -9.427 -53.403 1.00 20.31 267 THR B C 1
ATOM 2709 O O . THR B 1 46 ? 3.179 -10.568 -53.253 1.00 20.22 267 THR B O 1
ATOM 2713 N N . ILE B 1 47 ? 1.821 -9.136 -54.290 1.00 20.00 268 ILE B N 1
ATOM 2714 C CA . ILE B 1 47 ? 1.170 -10.188 -55.052 1.00 20.48 268 ILE B CA 1
ATOM 2715 C C . ILE B 1 47 ? 2.077 -10.833 -56.102 1.00 20.35 268 ILE B C 1
ATOM 2716 O O . ILE B 1 47 ? 1.702 -11.841 -56.702 1.00 19.66 268 ILE B O 1
ATOM 2721 N N . ASP B 1 48 ? 3.255 -10.250 -56.318 1.00 21.32 269 ASP B N 1
ATOM 2722 C CA . ASP B 1 48 ? 4.286 -10.877 -57.143 1.00 22.16 269 ASP B CA 1
ATOM 2723 C C . ASP B 1 48 ? 5.414 -11.505 -56.322 1.00 21.65 269 ASP B C 1
ATOM 2724 O O . ASP B 1 48 ? 6.444 -11.862 -56.869 1.00 21.10 269 ASP B O 1
ATOM 2729 N N . GLY B 1 49 ? 5.215 -11.637 -55.011 1.00 20.77 270 GLY B N 1
ATOM 2730 C CA . GLY B 1 49 ? 6.028 -12.515 -54.192 1.00 20.10 270 GLY B CA 1
ATOM 2731 C C . GLY B 1 49 ? 7.166 -11.941 -53.353 1.00 20.23 270 GLY B C 1
ATOM 2732 O O . GLY B 1 49 ? 8.054 -12.692 -52.947 1.00 21.12 270 GLY B O 1
ATOM 2733 N N . LEU B 1 50 ? 7.142 -10.645 -53.054 1.00 19.17 271 LEU B N 1
ATOM 2734 C CA . LEU B 1 50 ? 8.172 -10.022 -52.224 1.00 19.09 271 LEU B CA 1
ATOM 2735 C C . LEU B 1 50 ? 7.728 -9.950 -50.765 1.00 19.35 271 LEU B C 1
ATOM 2736 O O . LEU B 1 50 ? 6.804 -9.210 -50.434 1.00 19.05 271 LEU B O 1
ATOM 2741 N N . LEU B 1 51 ? 8.385 -10.708 -49.896 1.00 19.15 272 LEU B N 1
ATOM 2742 C CA . LEU B 1 51 ? 8.093 -10.628 -48.467 1.00 18.95 272 LEU B CA 1
ATOM 2743 C C . LEU B 1 51 ? 8.643 -9.320 -47.920 1.00 19.65 272 LEU B C 1
ATOM 2744 O O . LEU B 1 51 ? 9.667 -8.817 -48.393 1.00 18.77 272 LEU B O 1
ATOM 2749 N N . GLN B 1 52 ? 7.959 -8.772 -46.922 1.00 19.83 273 GLN B N 1
ATOM 2750 C CA . GLN B 1 52 ? 8.402 -7.555 -46.268 1.00 19.78 273 GLN B CA 1
ATOM 2751 C C . GLN B 1 52 ? 8.236 -7.652 -44.756 1.00 18.73 273 GLN B C 1
ATOM 2752 O O . GLN B 1 52 ? 7.641 -8.598 -44.243 1.00 16.79 273 GLN B O 1
ATOM 2758 N N . GLY B 1 53 ? 8.767 -6.653 -44.061 1.00 18.53 274 GLY B N 1
ATOM 2759 C CA . GLY B 1 53 ? 8.692 -6.581 -42.600 1.00 18.52 274 GLY B CA 1
ATOM 2760 C C . GLY B 1 53 ? 9.335 -7.768 -41.922 1.00 18.23 274 GLY B C 1
ATOM 2761 O O . GLY B 1 53 ? 10.467 -8.153 -42.263 1.00 18.02 274 GLY B O 1
ATOM 2762 N N . THR B 1 54 ? 8.604 -8.359 -40.967 1.00 16.81 275 THR B N 1
ATOM 2763 C CA . THR B 1 54 ? 9.063 -9.542 -40.228 1.00 16.37 275 THR B CA 1
ATOM 2764 C C . THR B 1 54 ? 8.432 -10.836 -40.787 1.00 16.18 275 THR B C 1
ATOM 2765 O O . THR B 1 54 ? 8.490 -11.889 -40.152 1.00 17.04 275 THR B O 1
ATOM 2769 N N . THR B 1 55 ? 7.842 -10.763 -41.977 1.00 15.91 276 THR B N 1
ATOM 2770 C CA . THR B 1 55 ? 7.071 -11.881 -42.546 1.00 15.90 276 THR B CA 1
ATOM 2771 C C . THR B 1 55 ? 7.968 -13.067 -42.923 1.00 16.51 276 THR B C 1
ATOM 2772 O O . THR B 1 55 ? 8.967 -12.914 -43.640 1.00 15.16 276 THR B O 1
ATOM 2776 N N . GLN B 1 56 ? 7.610 -14.249 -42.427 1.00 16.38 277 GLN B N 1
ATOM 2777 C CA . GLN B 1 56 ? 8.269 -15.483 -42.838 1.00 16.74 277 GLN B CA 1
ATOM 2778 C C . GLN B 1 56 ? 7.175 -16.499 -43.172 1.00 18.04 277 GLN B C 1
ATOM 2779 O O . GLN B 1 56 ? 5.985 -16.214 -43.000 1.00 18.31 277 GLN B O 1
ATOM 2785 N N . LEU B 1 57 ? 7.564 -17.668 -43.666 1.00 18.44 278 LEU B N 1
ATOM 2786 C CA . LEU B 1 57 ? 6.630 -18.558 -44.363 1.00 19.25 278 LEU B CA 1
ATOM 2787 C C . LEU B 1 57 ? 6.014 -19.659 -43.515 1.00 20.39 278 LEU B C 1
ATOM 2788 O O . LEU B 1 57 ? 5.015 -20.267 -43.923 1.00 21.38 278 LEU B O 1
ATOM 2793 N N . VAL B 1 58 ? 6.603 -19.931 -42.352 1.00 20.67 279 VAL B N 1
ATOM 2794 C CA . VAL B 1 58 ? 6.114 -21.012 -41.501 1.00 20.82 279 VAL B CA 1
ATOM 2795 C C . VAL B 1 58 ? 4.939 -20.531 -40.644 1.00 20.55 279 VAL B C 1
ATOM 2796 O O . VAL B 1 58 ? 5.101 -19.706 -39.737 1.00 19.22 279 VAL B O 1
ATOM 2800 N N . SER B 1 59 ? 3.764 -21.090 -40.925 1.00 21.12 280 SER B N 1
ATOM 2801 C CA . SER B 1 59 ? 2.510 -20.700 -40.287 1.00 21.27 280 SER B CA 1
ATOM 2802 C C . SER B 1 59 ? 2.546 -20.792 -38.769 1.00 20.40 280 SER B C 1
ATOM 2803 O O . SER B 1 59 ? 2.110 -19.864 -38.070 1.00 19.45 280 SER B O 1
ATOM 2806 N N . CYS B 1 60 ? 3.084 -21.894 -38.262 1.00 19.30 281 CYS B N 1
ATOM 2807 C CA . CYS B 1 60 ? 3.125 -22.132 -36.820 1.00 19.72 281 CYS B CA 1
ATOM 2808 C C . CYS B 1 60 ? 4.228 -21.340 -36.110 1.00 19.70 281 CYS B C 1
ATOM 2809 O O . CYS B 1 60 ? 4.343 -21.413 -34.898 1.00 20.50 281 CYS B O 1
ATOM 2812 N N . ASN B 1 61 ? 5.033 -20.581 -36.858 1.00 19.05 282 ASN B N 1
ATOM 2813 C CA . ASN B 1 61 ? 6.098 -19.785 -36.265 1.00 18.91 282 ASN B CA 1
ATOM 2814 C C . ASN B 1 61 ? 5.729 -18.324 -36.046 1.00 17.95 282 ASN B C 1
ATOM 2815 O O . ASN B 1 61 ? 6.486 -17.597 -35.405 1.00 16.30 282 ASN B O 1
ATOM 2820 N N . VAL B 1 62 ? 4.564 -17.898 -36.538 1.00 16.96 283 VAL B N 1
ATOM 2821 C CA . VAL B 1 62 ? 4.181 -16.499 -36.395 1.00 16.55 283 VAL B CA 1
ATOM 2822 C C . VAL B 1 62 ? 3.869 -16.196 -34.916 1.00 15.86 283 VAL B C 1
ATOM 2823 O O . VAL B 1 62 ? 3.076 -16.884 -34.279 1.00 14.78 283 VAL B O 1
ATOM 2827 N N . CYS B 1 63 ? 4.540 -15.174 -34.393 1.00 15.80 284 CYS B N 1
ATOM 2828 C CA . CYS B 1 63 ? 4.516 -14.796 -32.965 1.00 16.69 284 CYS B CA 1
ATOM 2829 C C . CYS B 1 63 ? 5.217 -15.781 -32.021 1.00 16.64 284 CYS B C 1
ATOM 2830 O O . CYS B 1 63 ? 5.083 -15.652 -30.802 1.00 16.84 284 CYS B O 1
ATOM 2833 N N . SER B 1 64 ? 5.978 -16.738 -32.556 1.00 17.24 285 SER B N 1
ATOM 2834 C CA . SER B 1 64 ? 6.841 -17.567 -31.711 1.00 18.26 285 SER B CA 1
ATOM 2835 C C . SER B 1 64 ? 8.210 -16.893 -31.542 1.00 18.17 285 SER B C 1
ATOM 2836 O O . SER B 1 64 ? 8.614 -16.033 -32.348 1.00 17.06 285 SER B O 1
ATOM 2839 N N . PHE B 1 65 ? 8.877 -17.245 -30.449 1.00 17.50 286 PHE B N 1
ATOM 2840 C CA . PHE B 1 65 ? 10.253 -16.862 -30.190 1.00 18.48 286 PHE B CA 1
ATOM 2841 C C . PHE B 1 65 ? 11.036 -18.106 -29.831 1.00 18.94 286 PHE B C 1
ATOM 2842 O O . PHE B 1 65 ? 10.483 -19.094 -29.334 1.00 18.20 286 PHE B O 1
ATOM 2850 N N . ARG B 1 66 ? 12.339 -18.030 -30.076 1.00 19.77 287 ARG B N 1
ATOM 2851 C CA . ARG B 1 66 ? 13.242 -19.122 -29.808 1.00 20.42 287 ARG B CA 1
ATOM 2852 C C . ARG B 1 66 ? 14.586 -18.577 -29.357 1.00 19.89 287 ARG B C 1
ATOM 2853 O O . ARG B 1 66 ? 15.059 -17.576 -29.894 1.00 19.51 287 ARG B O 1
ATOM 2861 N N . GLY B 1 67 ? 15.220 -19.244 -28.393 1.00 19.29 288 GLY B N 1
ATOM 2862 C CA . GLY B 1 67 ? 16.550 -18.831 -27.963 1.00 18.68 288 GLY B CA 1
ATOM 2863 C C . GLY B 1 67 ? 17.030 -19.497 -26.694 1.00 18.33 288 GLY B C 1
ATOM 2864 O O . GLY B 1 67 ? 16.768 -20.671 -26.465 1.00 18.93 288 GLY B O 1
ATOM 2865 N N . THR B 1 68 ? 17.742 -18.732 -25.881 1.00 18.64 289 THR B N 1
ATOM 2866 C CA . THR B 1 68 ? 18.290 -19.189 -24.615 1.00 18.63 289 THR B CA 1
ATOM 2867 C C . THR B 1 68 ? 17.608 -18.421 -23.495 1.00 18.41 289 THR B C 1
ATOM 2868 O O . THR B 1 68 ? 17.511 -17.184 -23.539 1.00 19.82 289 THR B O 1
ATOM 2872 N N . LEU B 1 69 ? 17.117 -19.155 -22.509 1.00 18.15 290 LEU B N 1
ATOM 2873 C CA . LEU B 1 69 ? 16.427 -18.565 -21.369 1.00 18.03 290 LEU B CA 1
ATOM 2874 C C . LEU B 1 69 ? 17.427 -18.115 -20.310 1.00 18.37 290 LEU B C 1
ATOM 2875 O O . LEU B 1 69 ? 18.374 -18.845 -19.990 1.00 18.22 290 LEU B O 1
ATOM 2880 N N . GLY B 1 70 ? 17.207 -16.931 -19.743 1.00 18.41 291 GLY B N 1
ATOM 2881 C CA . GLY B 1 70 ? 18.051 -16.440 -18.645 1.00 18.39 291 GLY B CA 1
ATOM 2882 C C . GLY B 1 70 ? 17.469 -16.690 -17.259 1.00 19.13 291 GLY B C 1
ATOM 2883 O O . GLY B 1 70 ? 16.404 -17.293 -17.115 1.00 18.89 291 GLY B O 1
ATOM 2884 N N . ASP B 1 71 ? 18.177 -16.206 -16.237 1.00 20.32 292 ASP B N 1
ATOM 2885 C CA . ASP B 1 71 ? 17.741 -16.275 -14.835 1.00 21.17 292 ASP B CA 1
ATOM 2886 C C . ASP B 1 71 ? 16.442 -15.508 -14.592 1.00 21.12 292 ASP B C 1
ATOM 2887 O O . ASP B 1 71 ? 16.119 -14.552 -15.304 1.00 18.79 292 ASP B O 1
ATOM 2892 N N . GLY B 1 72 ? 15.734 -15.903 -13.538 1.00 21.09 293 GLY B N 1
ATOM 2893 C CA . GLY B 1 72 ? 14.525 -15.220 -13.091 1.00 21.58 293 GLY B CA 1
ATOM 2894 C C . GLY B 1 72 ? 14.805 -14.056 -12.147 1.00 21.69 293 GLY B C 1
ATOM 2895 O O . GLY B 1 72 ? 15.729 -14.108 -11.345 1.00 21.46 293 GLY B O 1
ATOM 2896 N N . GLN B 1 73 ? 14.016 -13.000 -12.279 1.00 21.61 294 GLN B N 1
ATOM 2897 C CA . GLN B 1 73 ? 14.039 -11.868 -11.363 1.00 23.17 294 GLN B CA 1
ATOM 2898 C C . GLN B 1 73 ? 12.601 -11.491 -11.052 1.00 25.17 294 GLN B C 1
ATOM 2899 O O . GLN B 1 73 ? 11.724 -11.668 -11.898 1.00 24.84 294 GLN B O 1
ATOM 2905 N N . PRO B 1 74 ? 12.347 -10.953 -9.850 1.00 28.28 295 PRO B N 1
ATOM 2906 C CA . PRO B 1 74 ? 10.984 -10.515 -9.561 1.00 30.28 295 PRO B CA 1
ATOM 2907 C C . PRO B 1 74 ? 10.524 -9.359 -10.462 1.00 33.67 295 PRO B C 1
ATOM 2908 O O . PRO B 1 74 ? 11.334 -8.539 -10.876 1.00 35.37 295 PRO B O 1
ATOM 2912 N N . ALA B 1 75 ? 9.238 -9.335 -10.783 1.00 37.68 296 ALA B N 1
ATOM 2913 C CA . ALA B 1 75 ? 8.562 -8.138 -11.286 1.00 42.14 296 ALA B CA 1
ATOM 2914 C C . ALA B 1 75 ? 9.122 -7.650 -12.603 1.00 46.00 296 ALA B C 1
ATOM 2915 O O . ALA B 1 75 ? 9.175 -6.441 -12.837 1.00 54.18 296 ALA B O 1
ATOM 2917 N N . MET B 1 85 ? -1.085 -10.261 -9.723 1.00 52.76 306 MET B N 1
ATOM 2918 C CA . MET B 1 85 ? 0.357 -10.463 -9.696 1.00 53.95 306 MET B CA 1
ATOM 2919 C C . MET B 1 85 ? 0.747 -11.954 -9.519 1.00 49.73 306 MET B C 1
ATOM 2920 O O . MET B 1 85 ? 1.600 -12.279 -8.681 1.00 53.25 306 MET B O 1
ATOM 2925 N N . ALA B 1 86 ? 0.128 -12.858 -10.290 1.00 41.89 307 ALA B N 1
ATOM 2926 C CA . ALA B 1 86 ? 0.566 -14.251 -10.335 1.00 36.94 307 ALA B CA 1
ATOM 2927 C C . ALA B 1 86 ? 1.765 -14.385 -11.282 1.00 31.80 307 ALA B C 1
ATOM 2928 O O . ALA B 1 86 ? 2.711 -15.082 -10.957 1.00 31.68 307 ALA B O 1
ATOM 2930 N N . PHE B 1 87 ? 1.729 -13.719 -12.441 1.00 28.35 308 PHE B N 1
ATOM 2931 C CA . PHE B 1 87 ? 2.836 -13.756 -13.396 1.00 26.43 308 PHE B CA 1
ATOM 2932 C C . PHE B 1 87 ? 3.819 -12.656 -13.026 1.00 27.82 308 PHE B C 1
ATOM 2933 O O . PHE B 1 87 ? 3.792 -11.561 -13.594 1.00 29.51 308 PHE B O 1
ATOM 2941 N N . ASN B 1 88 ? 4.688 -12.972 -12.073 1.00 27.79 309 ASN B N 1
ATOM 2942 C CA . ASN B 1 88 ? 5.494 -11.968 -11.394 1.00 29.58 309 ASN B CA 1
ATOM 2943 C C . ASN B 1 88 ? 6.985 -12.282 -11.391 1.00 28.98 309 ASN B C 1
ATOM 2944 O O . ASN B 1 88 ? 7.735 -11.717 -10.586 1.00 30.17 309 ASN B O 1
ATOM 2949 N N . ILE B 1 89 ? 7.403 -13.207 -12.259 1.00 25.59 310 ILE B N 1
ATOM 2950 C CA . ILE B 1 89 ? 8.800 -13.519 -12.444 1.00 24.42 310 ILE B CA 1
ATOM 2951 C C . ILE B 1 89 ? 9.129 -13.184 -13.887 1.00 24.43 310 ILE B C 1
ATOM 2952 O O . ILE B 1 89 ? 8.402 -13.570 -14.808 1.00 23.38 310 ILE B O 1
ATOM 2957 N N . GLN B 1 90 ? 10.238 -12.486 -14.083 1.00 23.50 311 GLN B N 1
ATOM 2958 C CA . GLN B 1 90 ? 10.686 -12.108 -15.417 1.00 23.81 311 GLN B CA 1
ATOM 2959 C C . GLN B 1 90 ? 11.921 -12.911 -15.793 1.00 21.69 311 GLN B C 1
ATOM 2960 O O . GLN B 1 90 ? 12.863 -12.998 -15.007 1.00 20.88 311 GLN B O 1
ATOM 2966 N N . ARG B 1 91 ? 11.901 -13.481 -16.995 1.00 19.71 312 ARG B N 1
ATOM 2967 C CA . ARG B 1 91 ? 13.070 -14.129 -17.578 1.00 18.95 312 ARG B CA 1
ATOM 2968 C C . ARG B 1 91 ? 13.299 -13.648 -18.996 1.00 19.06 312 ARG B C 1
ATOM 2969 O O . ARG B 1 91 ? 12.374 -13.623 -19.807 1.00 18.41 312 ARG B O 1
ATOM 2977 N N . GLU B 1 92 ? 14.540 -13.294 -19.298 1.00 18.54 313 GLU B N 1
ATOM 2978 C CA . GLU B 1 92 ? 14.897 -12.837 -20.627 1.00 19.14 313 GLU B CA 1
ATOM 2979 C C . GLU B 1 92 ? 15.126 -14.023 -21.559 1.00 18.85 313 GLU B C 1
ATOM 2980 O O . GLU B 1 92 ? 15.713 -15.037 -21.159 1.00 18.65 313 GLU B O 1
ATOM 2986 N N . ILE B 1 93 ? 14.666 -13.881 -22.797 1.00 18.56 314 ILE B N 1
ATOM 2987 C CA . ILE B 1 93 ? 15.053 -14.799 -23.862 1.00 18.63 314 ILE B CA 1
ATOM 2988 C C . ILE B 1 93 ? 16.040 -14.060 -24.746 1.00 19.79 314 ILE B C 1
ATOM 2989 O O . ILE B 1 93 ? 15.706 -13.004 -25.285 1.00 20.02 314 ILE B O 1
ATOM 2994 N N . MET B 1 94 ? 17.248 -14.611 -24.871 1.00 21.00 315 MET B N 1
ATOM 2995 C CA . MET B 1 94 ? 18.216 -14.156 -25.865 1.00 23.52 315 MET B CA 1
ATOM 2996 C C . MET B 1 94 ? 17.909 -14.916 -27.141 1.00 21.62 315 MET B C 1
ATOM 2997 O O . MET B 1 94 ? 18.085 -16.130 -27.212 1.00 21.05 315 MET B O 1
ATOM 3002 N N . LEU B 1 95 ? 17.470 -14.187 -28.153 1.00 20.23 316 LEU B N 1
ATOM 3003 C CA . LEU B 1 95 ? 16.842 -14.791 -29.318 1.00 20.05 316 LEU B CA 1
ATOM 3004 C C . LEU B 1 95 ? 17.821 -15.386 -30.321 1.00 19.48 316 LEU B C 1
ATOM 3005 O O . LEU B 1 95 ? 18.943 -14.902 -30.464 1.00 18.61 316 LEU B O 1
ATOM 3010 N N . GLU B 1 96 ? 17.357 -16.443 -30.982 1.00 19.48 317 GLU B N 1
ATOM 3011 C CA . GLU B 1 96 ? 17.905 -16.979 -32.222 1.00 20.80 317 GLU B CA 1
ATOM 3012 C C . GLU B 1 96 ? 16.864 -16.767 -33.300 1.00 20.42 317 GLU B C 1
ATOM 3013 O O . GLU B 1 96 ? 15.734 -16.393 -33.004 1.00 19.50 317 GLU B O 1
ATOM 3019 N N . ASN B 1 97 ? 17.230 -17.030 -34.547 1.00 20.28 318 ASN B N 1
ATOM 3020 C CA . ASN B 1 97 ? 16.234 -17.173 -35.600 1.00 21.81 318 ASN B CA 1
ATOM 3021 C C . ASN B 1 97 ? 15.381 -18.397 -35.278 1.00 21.87 318 ASN B C 1
ATOM 3022 O O . ASN B 1 97 ? 15.799 -19.274 -34.505 1.00 19.60 318 ASN B O 1
ATOM 3027 N N . LEU B 1 98 ? 14.192 -18.453 -35.866 1.00 23.55 319 LEU B N 1
ATOM 3028 C CA . LEU B 1 98 ? 13.253 -19.544 -35.598 1.00 25.23 319 LEU B CA 1
ATOM 3029 C C . LEU B 1 98 ? 13.765 -20.917 -36.048 1.00 25.61 319 LEU B C 1
ATOM 3030 O O . LEU B 1 98 ? 13.354 -21.934 -35.513 1.00 25.95 319 LEU B O 1
ATOM 3035 N N . ASP B 1 99 ? 14.674 -20.950 -37.012 1.00 27.75 320 ASP B N 1
ATOM 3036 C CA . ASP B 1 99 ? 15.325 -22.213 -37.371 1.00 29.93 320 ASP B CA 1
ATOM 3037 C C . ASP B 1 99 ? 16.518 -22.576 -36.477 1.00 29.64 320 ASP B C 1
ATOM 3038 O O . ASP B 1 99 ? 17.172 -23.594 -36.707 1.00 32.24 320 ASP B O 1
ATOM 3043 N N . GLY B 1 100 ? 16.809 -21.761 -35.472 1.00 28.23 321 GLY B N 1
ATOM 3044 C CA . GLY B 1 100 ? 17.892 -22.049 -34.538 1.00 28.46 321 GLY B CA 1
ATOM 3045 C C . GLY B 1 100 ? 19.254 -21.492 -34.940 1.00 28.60 321 GLY B C 1
ATOM 3046 O O . GLY B 1 100 ? 20.205 -21.572 -34.164 1.00 30.29 321 GLY B O 1
ATOM 3047 N N . SER B 1 101 ? 19.358 -20.922 -36.135 1.00 28.58 322 SER B N 1
ATOM 3048 C CA . SER B 1 101 ? 20.593 -20.256 -36.567 1.00 27.32 322 SER B CA 1
ATOM 3049 C C . SER B 1 101 ? 20.754 -18.930 -35.812 1.00 27.43 322 SER B C 1
ATOM 3050 O O . SER B 1 101 ? 19.762 -18.364 -35.337 1.00 27.50 322 SER B O 1
ATOM 3053 N N . PRO B 1 102 ? 21.996 -18.432 -35.693 1.00 28.29 323 PRO B N 1
ATOM 3054 C CA . PRO B 1 102 ? 22.242 -17.197 -34.938 1.00 27.51 323 PRO B CA 1
ATOM 3055 C C . PRO B 1 102 ? 21.478 -16.009 -35.502 1.00 26.66 323 PRO B C 1
ATOM 3056 O O . PRO B 1 102 ? 21.416 -15.839 -36.713 1.00 26.79 323 PRO B O 1
ATOM 3060 N N . TYR B 1 103 ? 20.873 -15.212 -34.627 1.00 24.62 324 TYR B N 1
ATOM 3061 C CA . TYR B 1 103 ? 20.145 -14.025 -35.059 1.00 22.96 324 TYR B CA 1
ATOM 3062 C C . TYR B 1 103 ? 21.124 -12.893 -35.354 1.00 22.85 324 TYR B C 1
ATOM 3063 O O . TYR B 1 103 ? 22.019 -12.630 -34.570 1.00 21.76 324 TYR B O 1
ATOM 3072 N N . ASP B 1 104 ? 20.950 -12.242 -36.500 1.00 23.23 325 ASP B N 1
ATOM 3073 C CA . ASP B 1 104 ? 21.797 -11.138 -36.903 1.00 24.04 325 ASP B CA 1
ATOM 3074 C C . ASP B 1 104 ? 21.043 -9.832 -36.731 1.00 22.36 325 ASP B C 1
ATOM 3075 O O . ASP B 1 104 ? 20.195 -9.493 -37.559 1.00 22.00 325 ASP B O 1
ATOM 3080 N N . PRO B 1 105 ? 21.365 -9.073 -35.672 1.00 22.56 326 PRO B N 1
ATOM 3081 C CA . PRO B 1 105 ? 20.652 -7.816 -35.433 1.00 22.67 326 PRO B CA 1
ATOM 3082 C C . PRO B 1 105 ? 20.865 -6.747 -36.506 1.00 23.64 326 PRO B C 1
ATOM 3083 O O . PRO B 1 105 ? 20.194 -5.732 -36.448 1.00 23.41 326 PRO B O 1
ATOM 3087 N N . THR B 1 106 ? 21.767 -6.973 -37.471 1.00 25.53 327 THR B N 1
ATOM 3088 C CA . THR B 1 106 ? 22.020 -6.007 -38.551 1.00 26.82 327 THR B CA 1
ATOM 3089 C C . THR B 1 106 ? 21.283 -6.305 -39.867 1.00 26.42 327 THR B C 1
ATOM 3090 O O . THR B 1 106 ? 21.427 -5.543 -40.813 1.00 24.92 327 THR B O 1
ATOM 3094 N N . ASP B 1 107 ? 20.511 -7.391 -39.938 1.00 27.30 328 ASP B N 1
ATOM 3095 C CA . ASP B 1 107 ? 19.700 -7.683 -41.132 1.00 28.33 328 ASP B CA 1
ATOM 3096 C C . ASP B 1 107 ? 18.715 -6.549 -41.438 1.00 25.80 328 ASP B C 1
ATOM 3097 O O . ASP B 1 107 ? 18.315 -5.808 -40.541 1.00 23.99 328 ASP B O 1
ATOM 3102 N N . ASP B 1 108 ? 18.309 -6.433 -42.700 1.00 24.55 329 ASP B N 1
ATOM 3103 C CA . ASP B 1 108 ? 17.416 -5.362 -43.128 1.00 25.03 329 ASP B CA 1
ATOM 3104 C C . ASP B 1 108 ? 15.955 -5.716 -42.819 1.00 23.54 329 ASP B C 1
ATOM 3105 O O . ASP B 1 108 ? 15.139 -5.836 -43.729 1.00 21.80 329 ASP B O 1
ATOM 3110 N N . ILE B 1 109 ? 15.647 -5.879 -41.527 1.00 21.45 330 ILE B N 1
ATOM 3111 C CA . ILE B 1 109 ? 14.330 -6.281 -41.061 1.00 20.05 330 ILE B CA 1
ATOM 3112 C C . ILE B 1 109 ? 14.025 -5.530 -39.771 1.00 19.74 330 ILE B C 1
ATOM 3113 O O . ILE B 1 109 ? 14.955 -5.084 -39.083 1.00 19.13 330 ILE B O 1
ATOM 3118 N N . PRO B 1 110 ? 12.729 -5.363 -39.441 1.00 18.26 331 PRO B N 1
ATOM 3119 C CA . PRO B 1 110 ? 12.405 -4.598 -38.234 1.00 17.97 331 PRO B CA 1
ATOM 3120 C C . PRO B 1 110 ? 12.771 -5.322 -36.946 1.00 17.93 331 PRO B C 1
ATOM 3121 O O . PRO B 1 110 ? 12.988 -4.675 -35.912 1.00 17.99 331 PRO B O 1
ATOM 3125 N N . ALA B 1 111 ? 12.806 -6.650 -37.012 1.00 18.55 332 ALA B N 1
ATOM 3126 C CA . ALA B 1 111 ? 13.052 -7.497 -35.855 1.00 18.48 332 ALA B CA 1
ATOM 3127 C C . ALA B 1 111 ? 13.187 -8.931 -36.332 1.00 18.30 332 ALA B C 1
ATOM 3128 O O . ALA B 1 111 ? 12.959 -9.216 -37.511 1.00 17.31 332 ALA B O 1
ATOM 3130 N N . VAL B 1 112 ? 13.575 -9.826 -35.427 1.00 17.72 333 VAL B N 1
ATOM 3131 C CA . VAL B 1 112 ? 13.689 -11.247 -35.753 1.00 18.66 333 VAL B CA 1
ATOM 3132 C C . VAL B 1 112 ? 12.389 -11.681 -36.446 1.00 18.08 333 VAL B C 1
ATOM 3133 O O . VAL B 1 112 ? 11.289 -11.257 -36.049 1.00 17.07 333 VAL B O 1
ATOM 3137 N N . LEU B 1 113 ? 12.510 -12.447 -37.521 1.00 17.65 334 LEU B N 1
ATOM 31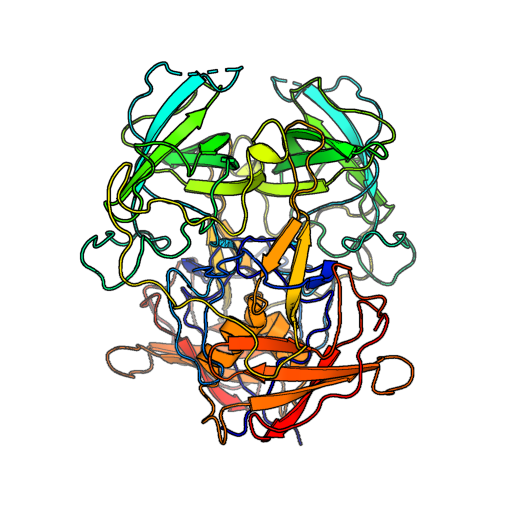38 C CA . LEU B 1 113 ? 11.345 -12.814 -38.311 1.00 18.63 334 LEU B CA 1
ATOM 3139 C C . LEU B 1 113 ? 10.352 -13.570 -37.422 1.00 18.84 334 LEU B C 1
ATOM 3140 O O . LEU B 1 113 ? 10.745 -14.383 -36.579 1.00 19.12 334 LEU B O 1
ATOM 3145 N N . GLY B 1 114 ? 9.072 -13.270 -37.590 1.00 18.45 335 GLY B N 1
ATOM 3146 C CA . GLY B 1 114 ? 8.019 -13.888 -36.782 1.00 18.02 335 GLY B CA 1
ATOM 3147 C C . GLY B 1 114 ? 7.610 -13.100 -35.553 1.00 18.29 335 GLY B C 1
ATOM 3148 O O . GLY B 1 114 ? 6.601 -13.426 -34.928 1.00 17.37 335 GLY B O 1
ATOM 3149 N N . SER B 1 115 ? 8.393 -12.086 -35.172 1.00 18.42 336 SER B N 1
ATOM 3150 C CA . SER B 1 115 ? 8.090 -11.306 -33.965 1.00 19.55 336 SER B CA 1
ATOM 3151 C C . SER B 1 115 ? 6.666 -10.772 -34.047 1.00 18.34 336 SER B C 1
ATOM 3152 O O . SER B 1 115 ? 6.209 -10.422 -35.125 1.00 19.13 336 SER B O 1
ATOM 3155 N N . PRO B 1 116 ? 5.969 -10.687 -32.913 1.00 17.77 337 PRO B N 1
ATOM 3156 C CA . PRO B 1 116 ? 4.679 -9.992 -32.950 1.00 17.73 337 PRO B CA 1
ATOM 3157 C C . PRO B 1 116 ? 4.811 -8.564 -33.488 1.00 17.46 337 PRO B C 1
ATOM 3158 O O . PRO B 1 116 ? 5.862 -7.928 -33.303 1.00 17.47 337 PRO B O 1
ATOM 3162 N N . ASP B 1 117 ? 3.766 -8.096 -34.180 1.00 16.85 338 ASP B N 1
ATOM 3163 C CA . ASP B 1 117 ? 3.750 -6.777 -34.791 1.00 16.82 338 ASP B CA 1
ATOM 3164 C C . ASP B 1 117 ? 2.653 -5.887 -34.203 1.00 17.10 338 ASP B C 1
ATOM 3165 O O . ASP B 1 117 ? 2.211 -4.939 -34.848 1.00 17.92 338 ASP B O 1
ATOM 3170 N N . PHE B 1 118 ? 2.235 -6.197 -32.981 1.00 17.33 339 PHE B N 1
ATOM 3171 C CA . PHE B 1 118 ? 1.242 -5.405 -32.272 1.00 17.12 339 PHE B CA 1
ATOM 3172 C C . PHE B 1 118 ? 1.655 -5.170 -30.821 1.00 17.57 339 PHE B C 1
ATOM 3173 O O . PHE B 1 118 ? 2.431 -5.938 -30.253 1.00 16.77 339 PHE B O 1
ATOM 3181 N N . GLN B 1 119 ? 1.114 -4.098 -30.243 1.00 17.50 340 GLN B N 1
ATOM 3182 C CA . GLN B 1 119 ? 1.225 -3.823 -28.818 1.00 17.62 340 GLN B CA 1
ATOM 3183 C C . GLN B 1 119 ? 0.205 -4.679 -28.081 1.00 17.20 340 GLN B C 1
ATOM 3184 O O . GLN B 1 119 ? -1.006 -4.566 -28.317 1.00 17.44 340 GLN B O 1
ATOM 3190 N N . GLY B 1 120 ? 0.690 -5.519 -27.174 1.00 16.86 341 GLY B N 1
ATOM 3191 C CA . GLY B 1 120 ? -0.174 -6.387 -26.404 1.00 16.32 341 GLY B CA 1
ATOM 3192 C C . GLY B 1 120 ? 0.615 -7.368 -25.572 1.00 17.28 341 GLY B C 1
ATOM 3193 O O . GLY B 1 120 ? 1.842 -7.300 -25.530 1.00 17.51 341 GLY B O 1
ATOM 3194 N N . VAL B 1 121 ? -0.094 -8.278 -24.914 1.00 16.75 342 VAL B N 1
ATOM 3195 C CA . VAL B 1 121 ? 0.532 -9.344 -24.144 1.00 17.35 342 VAL B CA 1
ATOM 3196 C C . VAL B 1 121 ? 0.179 -10.651 -24.829 1.00 17.66 342 VAL B C 1
ATOM 3197 O O . VAL B 1 121 ? -1.004 -10.991 -24.950 1.00 17.50 342 VAL B O 1
ATOM 3201 N N . VAL B 1 122 ? 1.197 -11.370 -25.301 1.00 16.77 343 VAL B N 1
ATOM 3202 C CA . VAL B 1 122 ? 0.977 -12.663 -25.910 1.00 16.66 343 VAL B CA 1
ATOM 3203 C C . VAL B 1 122 ? 1.035 -13.735 -24.815 1.00 16.31 343 VAL B C 1
ATOM 3204 O O . VAL B 1 122 ? 2.020 -13.836 -24.087 1.00 17.00 343 VAL B O 1
ATOM 3208 N N . PHE B 1 123 ? -0.043 -14.502 -24.695 1.00 15.89 344 PHE B N 1
ATOM 3209 C CA . PHE B 1 123 ? -0.123 -15.607 -23.760 1.00 15.64 344 PHE B CA 1
ATOM 3210 C C . PHE B 1 123 ? 0.175 -16.883 -24.498 1.00 15.67 344 PHE B C 1
ATOM 3211 O O . PHE B 1 123 ? -0.311 -17.105 -25.616 1.00 16.51 344 PHE B O 1
ATOM 3219 N N . GLY B 1 124 ? 0.964 -17.737 -23.878 1.00 16.05 345 GLY B N 1
ATOM 3220 C CA . GLY B 1 124 ? 1.336 -18.985 -24.507 1.00 16.57 345 GLY B CA 1
ATOM 3221 C C . GLY B 1 124 ? 2.098 -19.890 -23.584 1.00 16.56 345 GLY B C 1
ATOM 3222 O O . GLY B 1 124 ? 1.928 -19.829 -22.363 1.00 17.43 345 GLY B O 1
ATOM 3223 N N . ILE B 1 125 ? 2.908 -20.760 -24.177 1.00 16.34 346 ILE B N 1
ATOM 3224 C CA . ILE B 1 125 ? 3.718 -21.722 -23.426 1.00 16.96 346 ILE B CA 1
ATOM 3225 C C . ILE B 1 125 ? 5.185 -21.487 -23.703 1.00 16.63 346 ILE B C 1
ATOM 3226 O O . ILE B 1 125 ? 5.605 -21.392 -24.865 1.00 16.59 346 ILE B O 1
ATOM 3231 N N . LEU B 1 126 ? 5.962 -21.403 -22.627 1.00 16.12 347 LEU B N 1
ATOM 3232 C CA . LEU B 1 126 ? 7.403 -21.377 -22.730 1.00 15.71 347 LEU B CA 1
ATOM 3233 C C . LEU B 1 126 ? 7.873 -22.775 -22.405 1.00 15.85 347 LEU B C 1
ATOM 3234 O O . LEU B 1 126 ? 7.670 -23.255 -21.297 1.00 16.62 347 LEU B O 1
ATOM 3239 N N . SER B 1 127 ? 8.480 -23.439 -23.375 1.00 15.71 348 SER B N 1
ATOM 3240 C CA . SER B 1 127 ? 8.988 -24.799 -23.205 1.00 15.77 348 SER B CA 1
ATOM 3241 C C . SER B 1 127 ? 10.511 -24.823 -23.292 1.00 15.86 348 SER B C 1
ATOM 3242 O O . SER B 1 127 ? 11.118 -23.934 -23.873 1.00 15.18 348 SER B O 1
ATOM 3245 N N . GLN B 1 128 ? 11.106 -25.871 -22.727 1.00 16.56 349 GLN B N 1
ATOM 3246 C CA . GLN B 1 128 ? 12.545 -26.076 -22.793 1.00 16.98 349 GLN B CA 1
ATOM 3247 C C . GLN B 1 128 ? 12.867 -27.531 -23.052 1.00 17.51 349 GLN B C 1
ATOM 3248 O O . GLN B 1 128 ? 12.150 -28.434 -22.595 1.00 17.86 349 GLN B O 1
ATOM 3254 N N . ARG B 1 129 ? 13.948 -27.739 -23.797 1.00 17.72 350 ARG B N 1
ATOM 3255 C CA . ARG B 1 129 ? 14.617 -29.030 -23.884 1.00 18.09 350 ARG B CA 1
ATOM 3256 C C . ARG B 1 129 ? 16.085 -28.743 -23.652 1.00 18.29 350 ARG B C 1
ATOM 3257 O O . ARG B 1 129 ? 16.745 -28.154 -24.506 1.00 17.99 350 ARG B O 1
ATOM 3265 N N . ASN B 1 130 ? 16.576 -29.114 -22.475 1.00 18.83 351 ASN B N 1
ATOM 3266 C CA . ASN B 1 130 ? 17.964 -28.855 -22.092 1.00 20.00 351 ASN B CA 1
ATOM 3267 C C . ASN B 1 130 ? 18.961 -29.584 -22.972 1.00 21.21 351 ASN B C 1
ATOM 3268 O O . ASN B 1 130 ? 18.602 -30.521 -23.689 1.00 20.42 351 ASN B O 1
ATOM 3273 N N . THR B 1 131 ? 20.227 -29.183 -22.882 1.00 22.65 352 THR B N 1
ATOM 3274 C CA . THR B 1 131 ? 21.279 -29.879 -23.603 1.00 24.22 352 THR B CA 1
ATOM 3275 C C . THR B 1 131 ? 21.297 -31.370 -23.246 1.00 23.87 352 THR B C 1
ATOM 3276 O O . THR B 1 131 ? 21.548 -32.205 -24.112 1.00 25.29 352 THR B O 1
ATOM 3280 N N . ASP B 1 132 ? 20.973 -31.719 -22.000 1.00 23.44 353 ASP B N 1
ATOM 3281 C CA . ASP B 1 132 ? 20.881 -33.131 -21.610 1.00 22.60 353 ASP B CA 1
ATOM 3282 C C . ASP B 1 132 ? 19.564 -33.831 -21.963 1.00 22.13 353 ASP B C 1
ATOM 3283 O O . ASP B 1 132 ? 19.388 -34.998 -21.637 1.00 23.38 353 ASP B O 1
ATOM 3288 N N . GLY B 1 133 ? 18.633 -33.134 -22.604 1.00 22.13 354 GLY B N 1
ATOM 3289 C CA . GLY B 1 133 ? 17.370 -33.745 -23.002 1.00 21.29 354 GLY B CA 1
ATOM 3290 C C . GLY B 1 133 ? 16.206 -33.565 -22.026 1.00 21.30 354 GLY B C 1
ATOM 3291 O O . GLY B 1 133 ? 15.068 -33.819 -22.406 1.00 19.99 354 GLY B O 1
ATOM 3292 N N . GLN B 1 134 ? 16.468 -33.139 -20.787 1.00 20.52 355 GLN B N 1
ATOM 3293 C CA . GLN B 1 134 ? 15.380 -32.890 -19.832 1.00 22.01 355 GLN B CA 1
ATOM 3294 C C . GLN B 1 134 ? 14.474 -31.761 -20.329 1.00 20.33 355 GLN B C 1
ATOM 3295 O O . GLN B 1 134 ? 14.959 -30.703 -20.731 1.00 19.47 355 GLN B O 1
ATOM 3301 N N . THR B 1 135 ? 13.164 -31.972 -20.252 1.00 18.86 356 THR B N 1
ATOM 3302 C CA . THR B 1 135 ? 12.214 -30.980 -20.735 1.00 17.92 356 THR B CA 1
ATOM 3303 C C . THR B 1 135 ? 11.314 -30.419 -19.638 1.00 17.87 356 THR B C 1
ATOM 3304 O O . THR B 1 135 ? 11.077 -31.062 -18.612 1.00 17.70 356 THR B O 1
ATOM 3308 N N . ARG B 1 136 ? 10.806 -29.213 -19.873 1.00 17.00 357 ARG B N 1
ATOM 3309 C CA . ARG B 1 136 ? 9.708 -28.672 -19.077 1.00 17.03 357 ARG B CA 1
ATOM 3310 C C . ARG B 1 136 ? 8.979 -27.637 -19.917 1.00 16.82 357 ARG B C 1
ATOM 3311 O O . ARG B 1 136 ? 9.510 -27.163 -20.927 1.00 15.45 357 ARG B O 1
ATOM 3319 N N . ALA B 1 137 ? 7.761 -27.309 -19.510 1.00 16.90 358 ALA B N 1
ATOM 3320 C CA . ALA B 1 137 ? 6.970 -26.296 -20.215 1.00 17.33 358 ALA B CA 1
ATOM 3321 C C . ALA B 1 137 ? 5.865 -25.795 -19.322 1.00 17.37 358 ALA B C 1
ATOM 3322 O O . ALA B 1 137 ? 5.202 -26.589 -18.652 1.00 17.51 358 ALA B O 1
ATOM 3324 N N . HIS B 1 138 ? 5.695 -24.475 -19.301 1.00 17.59 359 HIS B N 1
ATOM 3325 C CA . HIS B 1 138 ? 4.683 -23.828 -18.500 1.00 17.91 359 HIS B CA 1
ATOM 3326 C C . HIS B 1 138 ? 4.163 -22.575 -19.185 1.00 17.68 359 HIS B C 1
ATOM 3327 O O . HIS B 1 138 ? 4.799 -22.032 -20.099 1.00 16.50 359 HIS B O 1
ATOM 3334 N N . GLU B 1 139 ? 3.014 -22.110 -18.697 1.00 17.69 360 GLU B N 1
ATOM 3335 C CA . GLU B 1 139 ? 2.417 -20.849 -19.110 1.00 17.85 360 GLU B CA 1
ATOM 3336 C C . GLU B 1 139 ? 3.418 -19.721 -19.035 1.00 16.84 360 GLU B C 1
ATOM 3337 O O . GLU B 1 139 ? 4.235 -19.669 -18.115 1.00 16.37 360 GLU B O 1
ATOM 3343 N N . ALA B 1 140 ? 3.322 -18.808 -19.989 1.00 16.55 361 ALA B N 1
ATOM 3344 C CA . ALA B 1 140 ? 4.139 -17.608 -19.987 1.00 16.61 361 ALA B CA 1
ATOM 3345 C C . ALA B 1 140 ? 3.458 -16.502 -20.786 1.00 16.54 361 ALA B C 1
ATOM 3346 O O . ALA B 1 140 ? 2.622 -16.771 -21.664 1.00 16.98 361 ALA B O 1
ATOM 3348 N N . LYS B 1 141 ? 3.825 -15.265 -20.477 1.00 15.89 362 LYS B N 1
ATOM 3349 C CA . LYS B 1 141 ? 3.359 -14.100 -21.203 1.00 16.27 362 LYS B CA 1
ATOM 3350 C C . LYS B 1 141 ? 4.545 -13.317 -21.749 1.00 16.14 362 LYS B C 1
ATOM 3351 O O . LYS B 1 141 ? 5.581 -13.217 -21.097 1.00 16.57 362 LYS B O 1
ATOM 3357 N N . VAL B 1 142 ? 4.396 -12.773 -22.952 1.00 16.16 363 VAL B N 1
ATOM 3358 C CA . VAL B 1 142 ? 5.365 -11.846 -23.482 1.00 16.01 363 VAL B CA 1
ATOM 3359 C C . VAL B 1 142 ? 4.638 -10.533 -23.753 1.00 16.68 363 VAL B C 1
ATOM 3360 O O . VAL B 1 142 ? 3.795 -10.455 -24.651 1.00 16.82 363 VAL B O 1
ATOM 3364 N N . ASP B 1 143 ? 4.991 -9.509 -22.988 1.00 16.33 364 ASP B N 1
ATOM 3365 C CA . ASP B 1 143 ? 4.393 -8.191 -23.138 1.00 16.53 364 ASP B CA 1
ATOM 3366 C C . ASP B 1 143 ? 5.212 -7.386 -24.139 1.00 16.59 364 ASP B C 1
ATOM 3367 O O . ASP B 1 143 ? 6.342 -7.005 -23.853 1.00 16.87 364 ASP B O 1
ATOM 3372 N N . THR B 1 144 ? 4.634 -7.124 -25.308 1.00 16.56 365 THR B N 1
ATOM 3373 C CA . THR B 1 144 ? 5.360 -6.457 -26.390 1.00 16.99 365 THR B CA 1
ATOM 3374 C C . THR B 1 144 ? 5.523 -4.954 -26.166 1.00 18.18 365 THR B C 1
ATOM 3375 O O . THR B 1 144 ? 6.172 -4.278 -26.968 1.00 18.56 365 THR B O 1
ATOM 3379 N N . ARG B 1 145 ? 4.930 -4.437 -25.085 1.00 18.62 366 ARG B N 1
ATOM 3380 C CA . ARG B 1 145 ? 4.991 -3.020 -24.770 1.00 19.41 366 ARG B CA 1
ATOM 3381 C C . ARG B 1 145 ? 6.128 -2.722 -23.792 1.00 19.43 366 ARG B C 1
ATOM 3382 O O . ARG B 1 145 ? 6.430 -1.564 -23.549 1.00 19.32 366 ARG B O 1
ATOM 3390 N N . LEU B 1 146 ? 6.747 -3.755 -23.221 1.00 20.08 367 LEU B N 1
ATOM 3391 C CA . LEU B 1 146 ? 7.784 -3.550 -22.218 1.00 21.01 367 LEU B CA 1
ATOM 3392 C C . LEU B 1 146 ? 8.971 -2.809 -22.801 1.00 20.15 367 LEU B C 1
ATOM 3393 O O . LEU B 1 146 ? 9.284 -2.937 -23.984 1.00 19.52 367 LEU B O 1
ATOM 3398 N N . ALA B 1 147 ? 9.648 -2.042 -21.952 1.00 20.18 368 ALA B N 1
ATOM 3399 C CA . ALA B 1 147 ? 10.874 -1.365 -22.365 1.00 20.26 368 ALA B CA 1
ATOM 3400 C C . ALA B 1 147 ? 11.950 -2.343 -22.871 1.00 18.78 368 ALA B C 1
ATOM 3401 O O . ALA B 1 147 ? 12.717 -2.009 -23.764 1.00 18.72 368 ALA B O 1
ATOM 3403 N N . ARG B 1 148 ? 11.978 -3.548 -22.313 1.00 17.95 369 ARG B N 1
ATOM 3404 C CA . ARG B 1 148 ? 12.955 -4.575 -22.713 1.00 16.86 369 ARG B CA 1
ATOM 3405 C C . ARG B 1 148 ? 12.427 -5.567 -23.766 1.00 16.43 369 ARG B C 1
ATOM 3406 O O . ARG B 1 148 ? 13.065 -6.576 -24.066 1.00 16.46 369 ARG B O 1
ATOM 3414 N N . PHE B 1 149 ? 11.266 -5.273 -24.338 1.00 16.21 370 PHE B N 1
ATOM 3415 C CA . PHE B 1 149 ? 10.851 -5.966 -25.551 1.00 16.43 370 PHE B CA 1
ATOM 3416 C C . PHE B 1 149 ? 11.669 -5.367 -26.682 1.00 16.47 370 PHE B C 1
ATOM 3417 O O . PHE B 1 149 ? 11.359 -4.268 -27.158 1.00 17.15 370 PHE B O 1
ATOM 3425 N N . ALA B 1 150 ? 12.711 -6.089 -27.101 1.00 16.87 371 ALA B N 1
ATOM 3426 C CA . ALA B 1 150 ? 13.666 -5.550 -28.060 1.00 17.09 371 ALA B CA 1
ATOM 3427 C C . ALA B 1 150 ? 14.128 -6.609 -29.048 1.00 17.09 371 ALA B C 1
ATOM 3428 O O . ALA B 1 150 ? 15.334 -6.864 -29.180 1.00 16.68 371 ALA B O 1
ATOM 3430 N N . PRO B 1 151 ? 13.169 -7.229 -29.763 1.00 16.53 372 PRO B N 1
ATOM 3431 C CA . PRO B 1 151 ? 13.520 -8.293 -30.702 1.00 16.67 372 PRO B CA 1
ATOM 3432 C C . PRO B 1 151 ? 14.424 -7.861 -31.856 1.00 17.26 372 PRO B C 1
ATOM 3433 O O . PRO B 1 151 ? 15.043 -8.723 -32.501 1.00 18.52 372 PRO B O 1
ATOM 3437 N N . LYS B 1 152 ? 14.520 -6.559 -32.135 1.00 18.15 373 LYS B N 1
ATOM 3438 C CA . LYS B 1 152 ? 15.506 -6.085 -33.114 1.00 18.19 373 LYS B CA 1
ATOM 3439 C C . LYS B 1 152 ? 16.913 -6.296 -32.577 1.00 18.44 373 LYS B C 1
ATOM 3440 O O . LYS B 1 152 ? 17.799 -6.732 -33.305 1.00 17.88 373 LYS B O 1
ATOM 3446 N N . LEU B 1 153 ? 17.109 -5.962 -31.305 1.00 18.82 374 LEU B N 1
ATOM 3447 C CA . LEU B 1 153 ? 18.391 -6.177 -30.654 1.00 18.99 374 LEU B CA 1
ATOM 3448 C C . LEU B 1 153 ? 18.619 -7.662 -30.372 1.00 19.92 374 LEU B C 1
ATOM 3449 O O . LEU B 1 153 ? 19.774 -8.109 -30.300 1.00 19.99 374 LEU B O 1
ATOM 3454 N N . GLY B 1 154 ? 17.529 -8.422 -30.219 1.00 18.34 375 GLY B N 1
ATOM 3455 C CA . GLY B 1 154 ? 17.618 -9.857 -29.964 1.00 18.59 375 GLY B CA 1
ATOM 3456 C C . GLY B 1 154 ? 17.309 -10.274 -28.544 1.00 18.27 375 GLY B C 1
ATOM 3457 O O . GLY B 1 154 ? 17.742 -11.335 -28.112 1.00 18.28 375 GLY B O 1
ATOM 3458 N N . PHE B 1 155 ? 16.576 -9.437 -27.806 1.00 18.35 376 PHE B N 1
ATOM 3459 C CA . PHE B 1 155 ? 16.155 -9.771 -26.439 1.00 18.65 376 PHE B CA 1
ATOM 3460 C C . PHE B 1 155 ? 14.683 -9.446 -26.220 1.00 18.24 376 PHE B C 1
ATOM 3461 O O . PHE B 1 155 ? 14.231 -8.368 -26.588 1.00 18.18 376 PHE B O 1
ATOM 3469 N N . VAL B 1 156 ? 13.955 -10.373 -25.593 1.00 17.61 377 VAL B N 1
ATOM 3470 C CA . VAL B 1 156 ? 12.607 -10.088 -25.093 1.00 17.98 377 VAL B CA 1
ATOM 3471 C C . VAL B 1 156 ? 12.474 -10.613 -23.672 1.00 18.71 377 VAL B C 1
ATOM 3472 O O . VAL B 1 156 ? 13.279 -11.438 -23.235 1.00 18.43 377 VAL B O 1
ATOM 3476 N N . VAL B 1 157 ? 11.484 -10.102 -22.949 1.00 18.03 378 VAL B N 1
ATOM 3477 C CA . VAL B 1 157 ? 11.239 -10.555 -21.603 1.00 19.10 378 VAL B CA 1
ATOM 3478 C C . VAL B 1 157 ? 9.955 -11.363 -21.556 1.00 18.98 378 VAL B C 1
ATOM 3479 O O . VAL B 1 157 ? 8.901 -10.903 -22.015 1.00 19.36 378 VAL B O 1
ATOM 3483 N N . ALA B 1 158 ? 10.067 -12.565 -21.001 1.00 17.95 379 ALA B N 1
ATOM 3484 C CA . ALA B 1 158 ? 8.929 -13.422 -20.728 1.00 18.26 379 ALA B CA 1
ATOM 3485 C C . ALA B 1 158 ? 8.563 -13.296 -19.260 1.00 19.02 379 ALA B C 1
ATOM 3486 O O . ALA B 1 158 ? 9.433 -13.212 -18.404 1.00 19.26 379 ALA B O 1
ATOM 3488 N N . THR B 1 159 ? 7.272 -13.241 -18.971 1.00 19.47 380 THR B N 1
ATOM 3489 C CA . THR B 1 159 ? 6.790 -13.169 -17.603 1.00 20.89 380 THR B CA 1
ATOM 3490 C C . THR B 1 159 ? 6.167 -14.513 -17.285 1.00 20.06 380 THR B C 1
ATOM 3491 O O . THR B 1 159 ? 5.380 -15.029 -18.076 1.00 20.07 380 THR B O 1
ATOM 3495 N N . VAL B 1 160 ? 6.522 -15.083 -16.140 1.00 19.94 381 VAL B N 1
ATOM 3496 C CA . VAL B 1 160 ? 6.025 -16.391 -15.736 1.00 20.81 381 VAL B CA 1
ATOM 3497 C C . VAL B 1 160 ? 5.594 -16.420 -14.266 1.00 22.42 381 VAL B C 1
ATOM 3498 O O . VAL B 1 160 ? 5.983 -15.560 -13.462 1.00 21.32 381 VAL B O 1
ATOM 3502 N N . GLU B 1 161 ? 4.770 -17.410 -13.945 1.00 22.94 382 GLU B N 1
ATOM 3503 C CA . GLU B 1 161 ? 4.356 -17.690 -12.574 1.00 25.40 382 GLU B CA 1
ATOM 3504 C C . GLU B 1 161 ? 5.177 -18.844 -12.029 1.00 24.55 382 GLU B C 1
ATOM 3505 O O . GLU B 1 161 ? 5.516 -18.869 -10.853 1.00 24.29 382 GLU B O 1
ATOM 3511 N N . ASN B 1 162 ? 5.516 -19.799 -12.886 1.00 24.50 383 ASN B N 1
ATOM 3512 C CA . ASN B 1 162 ? 6.174 -21.017 -12.430 1.00 25.01 383 ASN B CA 1
ATOM 3513 C C . ASN B 1 162 ? 7.664 -20.808 -12.195 1.00 24.66 383 ASN B C 1
AT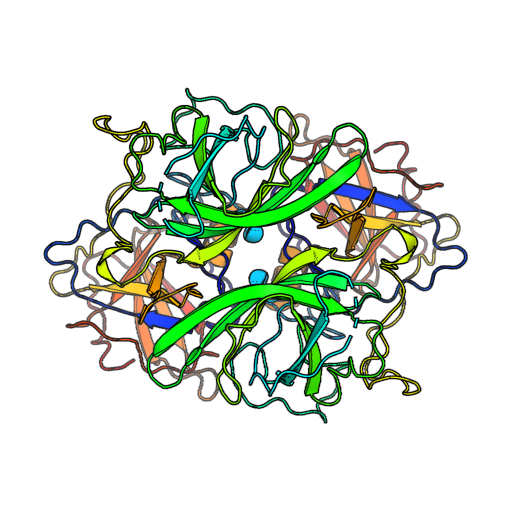OM 3514 O O . ASN B 1 162 ? 8.341 -20.195 -13.007 1.00 22.47 383 ASN B O 1
ATOM 3519 N N . THR B 1 163 ? 8.168 -21.349 -11.086 1.00 24.61 384 THR B N 1
ATOM 3520 C CA . THR B 1 163 ? 9.579 -21.285 -10.764 1.00 25.28 384 THR B CA 1
ATOM 3521 C C . THR B 1 163 ? 10.379 -22.384 -11.459 1.00 25.90 384 THR B C 1
ATOM 3522 O O . THR B 1 163 ? 11.607 -22.377 -11.419 1.00 24.45 384 THR B O 1
ATOM 3526 N N . ASP B 1 164 ? 9.699 -23.342 -12.078 1.00 26.71 385 ASP B N 1
ATOM 3527 C CA . ASP B 1 164 ? 10.372 -24.490 -12.698 1.00 26.83 385 ASP B CA 1
ATOM 3528 C C . ASP B 1 164 ? 10.831 -24.137 -14.124 1.00 27.25 385 ASP B C 1
ATOM 3529 O O . ASP B 1 164 ? 10.274 -24.640 -15.108 1.00 27.03 385 ASP B O 1
ATOM 3534 N N . PHE B 1 165 ? 11.838 -23.264 -14.219 1.00 24.69 386 PHE B N 1
ATOM 3535 C CA . PHE B 1 165 ? 12.545 -22.997 -15.482 1.00 24.07 386 PHE B CA 1
ATOM 3536 C C . PHE B 1 165 ? 14.057 -23.013 -15.255 1.00 24.10 386 PHE B C 1
ATOM 3537 O O . PHE B 1 165 ? 14.522 -22.703 -14.163 1.00 23.10 386 PHE B O 1
ATOM 3545 N N . HIS B 1 166 ? 14.811 -23.380 -16.288 1.00 22.63 387 HIS B N 1
ATOM 3546 C CA . HIS B 1 166 ? 16.263 -23.486 -16.194 1.00 22.73 387 HIS B CA 1
ATOM 3547 C C . HIS B 1 166 ? 16.948 -22.409 -17.021 1.00 21.98 387 HIS B C 1
ATOM 3548 O O . HIS B 1 166 ? 16.709 -22.288 -18.224 1.00 21.23 387 HIS B O 1
ATOM 3555 N N . ALA B 1 167 ? 17.818 -21.644 -16.370 1.00 21.14 388 ALA B N 1
ATOM 3556 C CA . ALA B 1 167 ? 18.606 -20.625 -17.038 1.00 21.87 388 ALA B CA 1
ATOM 3557 C C . ALA B 1 167 ? 19.702 -21.269 -17.876 1.00 21.91 388 ALA B C 1
ATOM 3558 O O . ALA B 1 167 ? 20.113 -22.396 -17.608 1.00 20.71 388 ALA B O 1
ATOM 3560 N N . ASN B 1 168 ? 20.170 -20.539 -18.880 1.00 22.99 389 ASN B N 1
ATOM 3561 C CA . ASN B 1 168 ? 21.229 -20.999 -19.778 1.00 24.32 389 ASN B CA 1
ATOM 3562 C C . ASN B 1 168 ? 20.911 -22.323 -20.454 1.00 22.71 389 ASN B C 1
ATOM 3563 O O . ASN B 1 168 ? 21.785 -23.138 -20.675 1.00 22.20 389 ASN B O 1
ATOM 3568 N N . GLN B 1 169 ? 19.638 -22.518 -20.778 1.00 21.48 390 GLN B N 1
ATOM 3569 C CA . GLN B 1 169 ? 19.178 -23.662 -21.532 1.00 19.89 390 GLN B CA 1
ATOM 3570 C C . GLN B 1 169 ? 18.254 -23.158 -22.634 1.00 19.25 390 GLN B C 1
ATOM 3571 O O . GLN B 1 169 ? 17.667 -22.079 -22.521 1.00 18.87 390 GLN B O 1
ATOM 3577 N N . PRO B 1 170 ? 18.096 -23.947 -23.698 1.00 18.64 391 PRO B N 1
ATOM 3578 C CA . PRO B 1 170 ? 17.239 -23.506 -24.800 1.00 18.26 391 PRO B CA 1
ATOM 3579 C C . PRO B 1 170 ? 15.777 -23.317 -24.372 1.00 17.73 391 PRO B C 1
ATOM 3580 O O . PRO B 1 170 ? 15.336 -23.906 -23.382 1.00 16.54 391 PRO B O 1
ATOM 3584 N N . CYS B 1 171 ? 15.047 -22.480 -25.106 1.00 16.56 392 CYS B N 1
ATOM 3585 C CA . CYS B 1 171 ? 13.625 -22.337 -24.880 1.00 16.61 392 CYS B CA 1
ATOM 3586 C C . CYS B 1 171 ? 12.905 -21.993 -26.169 1.00 16.72 392 CYS B C 1
ATOM 3587 O O . CYS B 1 171 ? 13.511 -21.543 -27.140 1.00 15.69 392 CYS B O 1
ATOM 3590 N N . ARG B 1 172 ? 11.607 -22.258 -26.170 1.00 18.21 393 ARG B N 1
ATOM 3591 C CA . ARG B 1 172 ? 10.742 -21.871 -27.265 1.00 19.50 393 ARG B CA 1
ATOM 3592 C C . ARG B 1 172 ? 9.473 -21.321 -26.650 1.00 18.38 393 ARG B C 1
ATOM 3593 O O . ARG B 1 172 ? 8.938 -21.906 -25.703 1.00 17.75 393 ARG B O 1
ATOM 3601 N N . PHE B 1 173 ? 9.023 -20.177 -27.161 1.00 17.83 394 PHE B N 1
ATOM 3602 C CA . PHE B 1 173 ? 7.726 -19.612 -26.791 1.00 16.97 394 PHE B CA 1
ATOM 3603 C C . PHE B 1 173 ? 6.742 -19.892 -27.925 1.00 16.37 394 PHE B C 1
ATOM 3604 O O . PHE B 1 173 ? 6.929 -19.436 -29.061 1.00 15.60 394 PHE B O 1
ATOM 3612 N N . THR B 1 174 ? 5.703 -20.651 -27.601 1.00 15.88 395 THR B N 1
ATOM 3613 C CA . THR B 1 174 ? 4.616 -20.932 -28.529 1.00 15.83 395 THR B CA 1
ATOM 3614 C C . THR B 1 174 ? 3.421 -20.054 -28.144 1.00 15.78 395 THR B C 1
ATOM 3615 O O . THR B 1 174 ? 2.870 -20.184 -27.035 1.00 17.29 395 THR B O 1
ATOM 3619 N N . PRO B 1 175 ? 3.012 -19.157 -29.041 1.00 15.52 396 PRO B N 1
ATOM 3620 C CA . PRO B 1 175 ? 1.878 -18.275 -28.752 1.00 15.66 396 PRO B CA 1
ATOM 3621 C C . PRO B 1 175 ? 0.539 -19.018 -28.825 1.00 16.24 396 PRO B C 1
ATOM 3622 O O . PRO B 1 175 ? 0.380 -19.919 -29.643 1.00 16.67 396 PRO B O 1
ATOM 3626 N N . VAL B 1 176 ? -0.397 -18.664 -27.948 1.00 16.53 397 VAL B N 1
ATOM 3627 C CA . VAL B 1 176 ? -1.738 -19.220 -27.995 1.00 16.48 397 VAL B CA 1
ATOM 3628 C C . VAL B 1 176 ? -2.809 -18.123 -28.144 1.00 16.32 397 VAL B C 1
ATOM 3629 O O . VAL B 1 176 ? -3.786 -18.291 -28.868 1.00 15.69 397 VAL B O 1
ATOM 3633 N N . GLY B 1 177 ? -2.619 -17.004 -27.459 1.00 16.95 398 GLY B N 1
ATOM 3634 C CA . GLY B 1 177 ? -3.568 -15.895 -27.522 1.00 16.79 398 GLY B CA 1
ATOM 3635 C C . GLY B 1 177 ? -3.074 -14.674 -26.777 1.00 16.90 398 GLY B C 1
ATOM 3636 O O . GLY B 1 177 ? -1.870 -14.407 -26.739 1.00 17.05 398 GLY B O 1
ATOM 3637 N N . LEU B 1 178 ? -4.008 -13.924 -26.207 1.00 17.36 399 LEU B N 1
ATOM 3638 C CA . LEU B 1 178 ? -3.700 -12.711 -25.487 1.00 17.59 399 LEU B CA 1
ATOM 3639 C C . LEU B 1 178 ? -3.710 -12.944 -23.987 1.00 18.22 399 LEU B C 1
ATOM 3640 O O . LEU B 1 178 ? -4.458 -13.789 -23.476 1.00 16.61 399 LEU B O 1
ATOM 3645 N N . GLY B 1 179 ? -2.884 -12.160 -23.291 1.00 17.82 400 GLY B N 1
ATOM 3646 C CA . GLY B 1 179 ? -2.634 -12.347 -21.884 1.00 17.72 400 GLY B CA 1
ATOM 3647 C C . GLY B 1 179 ? -2.821 -11.094 -21.065 1.00 17.87 400 GLY B C 1
ATOM 3648 O O . GLY B 1 179 ? -2.359 -11.025 -19.930 1.00 17.78 400 GLY B O 1
ATOM 3649 N N . GLY B 1 180 ? -3.484 -10.093 -21.637 1.00 18.34 401 GLY B N 1
ATOM 3650 C CA . GLY B 1 180 ? -3.748 -8.851 -20.927 1.00 19.36 401 GLY B CA 1
ATOM 3651 C C . GLY B 1 180 ? -4.988 -9.014 -20.069 1.00 21.48 401 GLY B C 1
ATOM 3652 O O . GLY B 1 180 ? -5.528 -10.115 -19.952 1.00 20.35 401 GLY B O 1
ATOM 3653 N N . ASP B 1 181 ? -5.450 -7.902 -19.497 1.00 24.68 402 ASP B N 1
ATOM 3654 C CA . ASP B 1 181 ? -6.619 -7.879 -18.614 1.00 25.19 402 ASP B CA 1
ATOM 3655 C C . ASP B 1 181 ? -7.854 -7.255 -19.237 1.00 24.83 402 ASP B C 1
ATOM 3656 O O . ASP B 1 181 ? -8.953 -7.419 -18.707 1.00 24.08 402 ASP B O 1
ATOM 3661 N N . ASN B 1 182 ? -7.692 -6.544 -20.351 1.00 24.33 403 ASN B N 1
ATOM 3662 C CA . ASN B 1 182 ? -8.817 -5.845 -20.975 1.00 24.43 403 ASN B CA 1
ATOM 3663 C C . ASN B 1 182 ? -8.477 -5.434 -22.396 1.00 24.07 403 ASN B C 1
ATOM 3664 O O . ASN B 1 182 ? -7.329 -5.617 -22.830 1.00 22.96 403 ASN B O 1
ATOM 3669 N N . ASN B 1 183 ? -9.452 -4.864 -23.109 1.00 23.23 404 ASN B N 1
ATOM 3670 C CA . ASN B 1 183 ? -9.249 -4.495 -24.504 1.00 23.94 404 ASN B CA 1
ATOM 3671 C C . ASN B 1 183 ? -8.160 -3.421 -24.696 1.00 22.30 404 ASN B C 1
ATOM 3672 O O . ASN B 1 183 ? -7.506 -3.382 -25.734 1.00 21.68 404 ASN B O 1
ATOM 3677 N N . ARG B 1 184 ? -7.964 -2.565 -23.704 1.00 22.67 405 ARG B N 1
ATOM 3678 C CA . ARG B 1 184 ? -6.954 -1.498 -23.804 1.00 23.96 405 ARG B CA 1
ATOM 3679 C C . ARG B 1 184 ? -5.529 -2.062 -23.764 1.00 21.45 405 ARG B C 1
ATOM 3680 O O . ARG B 1 184 ? -4.595 -1.409 -24.213 1.00 21.54 405 ARG B O 1
ATOM 3688 N N . ASP B 1 185 ? -5.357 -3.276 -23.237 1.00 20.49 406 ASP B N 1
ATOM 3689 C CA . ASP B 1 185 ? -4.045 -3.940 -23.251 1.00 19.95 406 ASP B CA 1
ATOM 3690 C C . ASP B 1 185 ? -3.664 -4.503 -24.636 1.00 19.45 406 ASP B C 1
ATOM 3691 O O . ASP B 1 185 ? -2.572 -5.059 -24.796 1.00 18.95 406 ASP B O 1
ATOM 3696 N N . PHE B 1 186 ? -4.539 -4.365 -25.628 1.00 18.93 407 PHE B N 1
ATOM 3697 C CA . PHE B 1 186 ? -4.284 -4.925 -26.946 1.00 19.26 407 PHE B CA 1
ATOM 3698 C C . PHE B 1 186 ? -4.574 -3.873 -27.993 1.00 20.30 407 PHE B C 1
ATOM 3699 O O . PHE B 1 186 ? -5.695 -3.419 -28.103 1.00 22.15 407 PHE B O 1
ATOM 3707 N N . ASN B 1 187 ? -3.563 -3.482 -28.762 1.00 20.52 408 ASN B N 1
ATOM 3708 C CA . ASN B 1 187 ? -3.716 -2.447 -29.783 1.00 20.90 408 ASN B CA 1
ATOM 3709 C C . ASN B 1 187 ? -3.129 -2.966 -31.094 1.00 19.78 408 ASN B C 1
ATOM 3710 O O . ASN B 1 187 ? -1.945 -2.766 -31.388 1.00 18.88 408 ASN B O 1
ATOM 3715 N N . GLN B 1 188 ? -3.970 -3.612 -31.888 1.00 18.56 409 GLN B N 1
ATOM 3716 C CA . GLN B 1 188 ? -3.495 -4.431 -32.991 1.00 18.19 409 GLN B CA 1
ATOM 3717 C C . GLN B 1 188 ? -2.788 -3.646 -34.073 1.00 18.57 409 GLN B C 1
ATOM 3718 O O . GLN B 1 188 ? -1.944 -4.193 -34.770 1.00 18.81 409 GLN B O 1
ATOM 3724 N N . TRP B 1 189 ? -3.128 -2.372 -34.232 1.00 18.68 410 TRP B N 1
ATOM 3725 C CA . TRP B 1 189 ? -2.474 -1.548 -35.246 1.00 18.47 410 TRP B CA 1
ATOM 3726 C C . TRP B 1 189 ? -1.359 -0.663 -34.681 1.00 18.62 410 TRP B C 1
ATOM 3727 O O . TRP B 1 189 ? -0.774 0.106 -35.424 1.00 17.95 410 TRP B O 1
ATOM 3738 N N . GLY B 1 190 ? -1.075 -0.766 -33.387 1.00 18.17 411 GLY B N 1
ATOM 3739 C CA . GLY B 1 190 ? 0.078 -0.086 -32.801 1.00 18.61 411 GLY B CA 1
ATOM 3740 C C . GLY B 1 190 ? 1.297 -0.993 -32.855 1.00 18.42 411 GLY B C 1
ATOM 3741 O O . GLY B 1 190 ? 1.291 -2.081 -32.276 1.00 17.55 411 GLY B O 1
ATOM 3742 N N . LEU B 1 191 ? 2.341 -0.560 -33.554 1.00 18.42 412 LEU B N 1
ATOM 3743 C CA . LEU B 1 191 ? 3.577 -1.347 -33.640 1.00 19.33 412 LEU B CA 1
ATOM 3744 C C . LEU B 1 191 ? 4.332 -1.305 -32.322 1.00 19.32 412 LEU B C 1
ATOM 3745 O O . LEU B 1 191 ? 4.313 -0.284 -31.629 1.00 18.60 412 LEU B O 1
ATOM 3750 N N . PRO B 1 192 ? 4.987 -2.421 -31.956 1.00 18.94 413 PRO B N 1
ATOM 3751 C CA . PRO B 1 192 ? 5.846 -2.304 -30.795 1.00 19.55 413 PRO B CA 1
ATOM 3752 C C . PRO B 1 192 ? 7.081 -1.509 -31.171 1.00 19.20 413 PRO B C 1
ATOM 3753 O O . PRO B 1 192 ? 7.329 -1.265 -32.368 1.00 19.89 413 PRO B O 1
ATOM 3757 N N . ALA B 1 193 ? 7.804 -1.058 -30.158 1.00 18.17 414 ALA B N 1
ATOM 3758 C CA . ALA B 1 193 ? 9.109 -0.465 -30.363 1.00 17.59 414 ALA B CA 1
ATOM 3759 C C . ALA B 1 193 ? 10.069 -1.643 -30.411 1.00 17.16 414 ALA B C 1
ATOM 3760 O O . ALA B 1 193 ? 10.500 -2.151 -29.372 1.00 17.05 414 ALA B O 1
ATOM 3762 N N . TYR B 1 194 ? 10.370 -2.106 -31.623 1.00 17.03 415 TYR B N 1
ATOM 3763 C CA . TYR B 1 194 ? 11.157 -3.337 -31.799 1.00 17.29 415 TYR B CA 1
ATOM 3764 C C . TYR B 1 194 ? 12.573 -3.269 -31.194 1.00 18.17 415 TYR B C 1
ATOM 3765 O O . TYR B 1 194 ? 13.164 -4.301 -30.899 1.00 18.34 415 TYR B O 1
ATOM 3774 N N . GLY B 1 195 ? 13.132 -2.068 -31.071 1.00 18.18 416 GLY B N 1
ATOM 3775 C CA . GLY B 1 195 ? 14.478 -1.902 -30.524 1.00 18.59 416 GLY B CA 1
ATOM 3776 C C . GLY B 1 195 ? 14.520 -1.629 -29.032 1.00 18.50 416 GLY B C 1
ATOM 3777 O O . GLY B 1 195 ? 15.602 -1.417 -28.467 1.00 18.61 416 GLY B O 1
ATOM 3778 N N . GLY B 1 196 ? 13.356 -1.660 -28.387 1.00 18.11 417 GLY B N 1
ATOM 3779 C CA . GLY B 1 196 ? 13.223 -1.310 -26.968 1.00 18.74 417 GLY B CA 1
ATOM 3780 C C . GLY B 1 196 ? 12.660 0.097 -26.803 1.00 19.94 417 GLY B C 1
ATOM 3781 O O . GLY B 1 196 ? 12.524 0.844 -27.781 1.00 19.15 417 GLY B O 1
ATOM 3782 N N . ALA B 1 197 ? 12.346 0.459 -25.560 1.00 21.73 418 ALA B N 1
ATOM 3783 C CA . ALA B 1 197 ? 11.785 1.767 -25.257 1.00 23.49 418 ALA B CA 1
ATOM 3784 C C . ALA B 1 197 ? 12.652 2.891 -25.819 1.00 24.56 418 ALA B C 1
ATOM 3785 O O . ALA B 1 197 ? 13.875 2.815 -25.778 1.00 24.14 418 ALA B O 1
ATOM 3787 N N . LEU B 1 198 ? 11.990 3.914 -26.360 1.00 26.23 419 LEU B N 1
ATOM 3788 C CA . LEU B 1 198 ? 12.633 5.129 -26.832 1.00 27.73 419 LEU B CA 1
ATOM 3789 C C . LEU B 1 198 ? 13.604 4.893 -28.000 1.00 27.81 419 LEU B C 1
ATOM 3790 O O . LEU B 1 198 ? 14.583 5.635 -28.150 1.00 29.46 419 LEU B O 1
ATOM 3795 N N . THR B 1 199 ? 13.336 3.877 -28.825 1.00 24.97 420 THR B N 1
ATOM 3796 C CA . THR B 1 199 ? 14.124 3.621 -30.045 1.00 23.22 420 THR B CA 1
ATOM 3797 C C . THR B 1 199 ? 13.216 3.679 -31.278 1.00 23.64 420 THR B C 1
ATOM 3798 O O . THR B 1 199 ? 12.009 3.505 -31.167 1.00 23.76 420 THR B O 1
ATOM 3802 N N . ASN B 1 200 ? 13.798 3.930 -32.445 1.00 22.94 421 ASN B N 1
ATOM 3803 C CA . ASN B 1 200 ? 13.028 4.072 -33.677 1.00 23.84 421 ASN B CA 1
ATOM 3804 C C . ASN B 1 200 ? 13.006 2.787 -34.484 1.00 21.86 421 ASN B C 1
ATOM 3805 O O . ASN B 1 200 ? 14.038 2.167 -34.693 1.00 22.28 421 ASN B O 1
ATOM 3810 N N . ASN B 1 201 ? 11.820 2.381 -34.933 1.00 20.59 422 ASN B N 1
ATOM 3811 C CA . ASN B 1 201 ? 11.690 1.183 -35.756 1.00 18.90 422 ASN B CA 1
ATOM 3812 C C . ASN B 1 201 ? 12.345 1.369 -37.115 1.00 19.03 422 ASN B C 1
ATOM 3813 O O . ASN B 1 201 ? 12.374 2.466 -37.646 1.00 19.36 422 ASN B O 1
ATOM 3818 N N . THR B 1 202 ? 12.860 0.277 -37.659 1.00 19.70 423 THR B N 1
ATOM 3819 C CA . THR B 1 202 ? 13.552 0.286 -38.927 1.00 19.93 423 THR B CA 1
ATOM 3820 C C . THR B 1 202 ? 12.984 -0.764 -39.872 1.00 19.47 423 THR B C 1
ATOM 3821 O O . THR B 1 202 ? 12.266 -1.682 -39.463 1.00 18.10 423 THR B O 1
ATOM 3825 N N . ASN B 1 203 ? 13.294 -0.589 -41.152 1.00 19.33 424 ASN B N 1
ATOM 3826 C CA . ASN B 1 203 ? 13.040 -1.591 -42.169 1.00 19.72 424 ASN B CA 1
ATOM 3827 C C . ASN B 1 203 ? 11.568 -2.024 -42.268 1.00 19.67 424 ASN B C 1
ATOM 3828 O O . ASN B 1 203 ? 11.273 -3.166 -42.627 1.00 20.98 424 ASN B O 1
ATOM 3833 N N . LEU B 1 204 ? 10.654 -1.089 -42.003 1.00 19.13 425 LEU B N 1
ATOM 3834 C CA . LEU B 1 204 ? 9.244 -1.401 -41.915 1.00 19.34 425 LEU B CA 1
ATOM 3835 C C . LEU B 1 204 ? 8.631 -1.593 -43.288 1.00 19.79 425 LEU B C 1
ATOM 3836 O O . LEU B 1 204 ? 8.940 -0.842 -44.224 1.00 20.16 425 LEU B O 1
ATOM 3841 N N . ALA B 1 205 ? 7.754 -2.582 -43.415 1.00 18.41 426 ALA B N 1
ATOM 3842 C CA . ALA B 1 205 ? 6.855 -2.633 -44.557 1.00 18.53 426 ALA B CA 1
ATOM 3843 C C . ALA B 1 205 ? 6.020 -1.355 -44.456 1.00 18.57 426 ALA B C 1
ATOM 3844 O O . ALA B 1 205 ? 5.660 -0.949 -43.349 1.00 17.43 426 ALA B O 1
ATOM 3846 N N . PRO B 1 206 ? 5.709 -0.715 -45.594 1.00 18.99 427 PRO B N 1
ATOM 3847 C CA . PRO B 1 206 ? 5.029 0.574 -45.510 1.00 19.68 427 PRO B CA 1
ATOM 3848 C C . PRO B 1 206 ? 3.559 0.508 -45.048 1.00 19.86 427 PRO B C 1
ATOM 3849 O O . PRO B 1 206 ? 2.931 -0.554 -45.118 1.00 19.51 427 PRO B O 1
ATOM 3853 N N . PRO B 1 207 ? 3.001 1.650 -44.604 1.00 20.37 428 PRO B N 1
ATOM 3854 C CA . PRO B 1 207 ? 1.567 1.659 -44.293 1.00 20.34 428 PRO B CA 1
ATOM 3855 C C . PRO B 1 207 ? 0.747 1.372 -45.551 1.00 19.98 428 PRO B C 1
ATOM 3856 O O . PRO B 1 207 ? 1.237 1.572 -46.652 1.00 18.96 428 PRO B O 1
ATOM 3860 N N . VAL B 1 208 ? -0.478 0.881 -45.378 1.00 19.76 429 VAL B N 1
ATOM 3861 C CA . VAL B 1 208 ? -1.369 0.611 -46.499 1.00 19.71 429 VAL B CA 1
ATOM 3862 C C . VAL B 1 208 ? -2.641 1.405 -46.313 1.00 20.66 429 VAL B C 1
ATOM 3863 O O . VAL B 1 208 ? -3.105 1.601 -45.192 1.00 19.74 429 VAL B O 1
ATOM 3867 N N . MET B 1 209 ? -3.215 1.847 -47.423 1.00 23.02 430 MET B N 1
ATOM 3868 C CA . MET B 1 209 ? -4.469 2.585 -47.376 1.00 25.24 430 MET B CA 1
ATOM 3869 C C . MET B 1 209 ? -5.149 2.544 -48.736 1.00 24.99 430 MET B C 1
ATOM 3870 O O . MET B 1 209 ? -4.487 2.357 -49.743 1.00 21.97 430 MET B O 1
ATOM 3875 N N . PRO B 1 210 ? -6.479 2.722 -48.764 1.00 26.65 431 PRO B N 1
ATOM 3876 C CA . PRO B 1 210 ? -7.177 2.805 -50.042 1.00 27.75 431 PRO B CA 1
ATOM 3877 C C . PRO B 1 210 ? -6.775 4.091 -50.750 1.00 28.92 431 PRO B C 1
ATOM 3878 O O . PRO B 1 210 ? -6.494 5.080 -50.100 1.00 29.13 431 PRO B O 1
ATOM 3882 N N . VAL B 1 211 ? -6.712 4.057 -52.067 1.00 32.43 432 VAL B N 1
ATOM 3883 C CA . VAL B 1 211 ? -6.363 5.251 -52.836 1.00 34.09 432 VAL B CA 1
ATOM 3884 C C . VAL B 1 211 ? -7.620 5.874 -53.469 1.00 32.21 432 VAL B C 1
ATOM 3885 O O . VAL B 1 211 ? -7.747 7.088 -53.548 1.00 31.75 432 VAL B O 1
ATOM 3889 N N . TYR B 1 212 ? -8.556 5.037 -53.898 1.00 31.55 433 TYR B N 1
ATOM 3890 C CA . TYR B 1 212 ? -9.820 5.513 -54.452 1.00 28.81 433 TYR B CA 1
ATOM 3891 C C . TYR B 1 212 ? -10.684 6.096 -53.331 1.00 28.67 433 TYR B C 1
ATOM 3892 O O . TYR B 1 212 ? -10.955 5.417 -52.333 1.00 25.69 433 TYR B O 1
ATOM 3901 N N . PRO B 1 213 ? -11.125 7.357 -53.478 1.00 29.24 434 PRO B N 1
ATOM 3902 C CA . PRO B 1 213 ? -11.895 7.966 -52.389 1.00 28.13 434 PRO B CA 1
ATOM 3903 C C . PRO B 1 213 ? -13.145 7.175 -52.002 1.00 26.34 434 PRO B C 1
ATOM 3904 O O . PRO B 1 213 ? -13.890 6.702 -52.861 1.00 24.62 434 PRO B O 1
ATOM 3908 N N . GLY B 1 214 ? -13.347 6.999 -50.704 1.00 24.87 435 GLY B N 1
ATOM 3909 C CA . GLY B 1 214 ? -14.501 6.273 -50.217 1.00 24.51 435 GLY B CA 1
ATOM 3910 C C . GLY B 1 214 ? -14.266 4.790 -49.998 1.00 24.88 435 GLY B C 1
ATOM 3911 O O . GLY B 1 214 ? -15.064 4.146 -49.298 1.00 26.09 435 GLY B O 1
ATOM 3912 N N . GLU B 1 215 ? -13.210 4.225 -50.588 1.00 22.17 436 GLU B N 1
ATOM 3913 C CA . GLU B 1 215 ? -12.940 2.810 -50.390 1.00 20.89 436 GLU B CA 1
ATOM 3914 C C . GLU B 1 215 ? -12.401 2.543 -48.988 1.00 19.12 436 GLU B C 1
ATOM 3915 O O . GLU B 1 215 ? -11.881 3.435 -48.342 1.00 18.47 436 GLU B O 1
ATOM 3921 N N . GLN B 1 216 ? -12.550 1.306 -48.527 1.00 18.14 437 GLN B N 1
ATOM 3922 C CA . GLN B 1 216 ? -12.008 0.885 -47.232 1.00 17.62 437 GLN B CA 1
ATOM 3923 C C . GLN B 1 216 ? -11.211 -0.391 -47.431 1.00 17.52 437 GLN B C 1
ATOM 3924 O O . GLN B 1 216 ? -11.457 -1.159 -48.367 1.00 17.94 437 GLN B O 1
ATOM 3930 N N . LEU B 1 217 ? -10.256 -0.614 -46.540 1.00 17.65 438 LEU B N 1
ATOM 3931 C CA . LEU B 1 217 ? -9.527 -1.866 -46.491 1.00 18.58 438 LEU B CA 1
ATOM 3932 C C . LEU B 1 217 ? -10.506 -2.988 -46.121 1.00 18.11 438 LEU B C 1
ATOM 3933 O O . LEU B 1 217 ? -11.475 -2.754 -45.387 1.00 17.60 438 LEU B O 1
ATOM 3938 N N . LEU B 1 218 ? -10.229 -4.183 -46.635 1.00 17.04 439 LEU B N 1
ATOM 3939 C CA . LEU B 1 218 ? -10.930 -5.399 -46.266 1.00 16.52 439 LEU B CA 1
ATOM 3940 C C . LEU B 1 218 ? -9.908 -6.376 -45.699 1.00 16.44 439 LEU B C 1
ATOM 3941 O O . LEU B 1 218 ? -8.918 -6.697 -46.359 1.00 15.55 439 LEU B O 1
ATOM 3946 N N . PHE B 1 219 ? -10.157 -6.834 -44.474 1.00 16.10 440 PHE B N 1
ATOM 3947 C CA . PHE B 1 219 ? -9.214 -7.669 -43.742 1.00 16.13 440 PHE B CA 1
ATOM 3948 C C . PHE B 1 219 ? -9.706 -9.092 -43.598 1.00 15.57 440 PHE B C 1
ATOM 3949 O O . PHE B 1 219 ? -10.907 -9.333 -43.569 1.00 15.56 440 PHE B O 1
ATOM 3957 N N . PHE B 1 220 ? -8.769 -10.027 -43.463 1.00 15.38 441 PHE B N 1
ATOM 3958 C CA . PHE B 1 220 ? -9.067 -11.390 -43.046 1.00 15.00 441 PHE B CA 1
ATOM 3959 C C . PHE B 1 220 ? -8.933 -11.433 -41.520 1.00 15.13 441 PHE B C 1
ATOM 3960 O O . PHE B 1 220 ? -7.862 -11.165 -40.991 1.00 14.47 441 PHE B O 1
ATOM 3968 N N . ARG B 1 221 ? -10.029 -11.736 -40.812 1.00 15.17 442 ARG B N 1
ATOM 3969 C CA . ARG B 1 221 ? -10.086 -11.499 -39.373 1.00 15.53 442 ARG B CA 1
ATOM 3970 C C . ARG B 1 221 ? -10.135 -12.809 -38.584 1.00 15.62 442 ARG B C 1
ATOM 3971 O O . ARG B 1 221 ? -10.858 -13.736 -38.943 1.00 15.34 442 ARG B O 1
ATOM 3979 N N . SER B 1 222 ? -9.387 -12.850 -37.491 1.00 15.60 443 SER B N 1
ATOM 3980 C CA . SER B 1 222 ? -9.405 -13.963 -36.545 1.00 15.87 443 SER B CA 1
ATOM 3981 C C . SER B 1 222 ? -9.813 -13.436 -35.199 1.00 15.93 443 SER B C 1
ATOM 3982 O O . SER B 1 222 ? -9.790 -12.231 -34.954 1.00 15.70 443 SER B O 1
ATOM 3985 N N . GLN B 1 223 ? -10.186 -14.354 -34.319 1.00 16.43 444 GLN B N 1
ATOM 3986 C CA . GLN B 1 223 ? -10.436 -14.016 -32.928 1.00 16.81 444 GLN B CA 1
ATOM 3987 C C . GLN B 1 223 ? -9.542 -14.860 -32.034 1.00 16.90 444 GLN B C 1
ATOM 3988 O O . GLN B 1 223 ? -9.668 -16.079 -32.007 1.00 18.29 444 GLN B O 1
ATOM 3994 N N . LEU B 1 224 ? -8.666 -14.213 -31.282 1.00 17.25 445 LEU B N 1
ATOM 3995 C CA . LEU B 1 224 ? -7.704 -14.917 -30.462 1.00 17.00 445 LEU B CA 1
ATOM 3996 C C . LEU B 1 224 ? -8.269 -15.323 -29.098 1.00 16.36 445 LEU B C 1
ATOM 3997 O O . LEU B 1 224 ? -9.102 -14.633 -28.536 1.00 15.67 445 LEU B O 1
ATOM 4002 N N . PRO B 1 225 ? -7.784 -16.437 -28.553 1.00 17.06 446 PRO B N 1
ATOM 4003 C CA . PRO B 1 225 ? -8.064 -16.767 -27.156 1.00 17.07 446 PRO B CA 1
ATOM 4004 C C . PRO B 1 225 ? -7.488 -15.698 -26.213 1.00 16.84 446 PRO B C 1
ATOM 4005 O O . PRO B 1 225 ? -6.629 -14.889 -26.611 1.00 15.85 446 PRO B O 1
ATOM 4009 N N . SER B 1 226 ? -7.958 -15.702 -24.981 1.00 16.45 447 SER B N 1
ATOM 4010 C CA . SER B 1 226 ? -7.558 -14.704 -24.011 1.00 16.99 447 SER B CA 1
ATOM 4011 C C . SER B 1 226 ? -7.531 -15.323 -22.626 1.00 17.31 447 SER B C 1
ATOM 4012 O O . SER B 1 226 ? -8.400 -16.144 -22.278 1.00 16.59 447 SER B O 1
ATOM 4015 N N . SER B 1 227 ? -6.540 -14.929 -21.836 1.00 17.78 448 SER B N 1
ATOM 4016 C CA . SER B 1 227 ? -6.367 -15.485 -20.506 1.00 20.02 448 SER B CA 1
ATOM 4017 C C . SER B 1 227 ? -7.090 -14.681 -19.425 1.00 21.23 448 SER B C 1
ATOM 4018 O O . SER B 1 227 ? -7.059 -15.055 -18.260 1.00 23.77 448 SER B O 1
ATOM 4021 N N . GLY B 1 228 ? -7.719 -13.573 -19.784 1.00 21.13 449 GLY B N 1
ATOM 4022 C CA . GLY B 1 228 ? -8.452 -12.803 -18.799 1.00 21.87 449 GLY B CA 1
ATOM 4023 C C . GLY B 1 228 ? -9.191 -11.647 -19.410 1.00 22.73 449 GLY B C 1
ATOM 4024 O O . GLY B 1 228 ? -8.820 -11.147 -20.487 1.00 23.78 449 GLY B O 1
ATOM 4025 N N . GLY B 1 229 ? -10.249 -11.232 -18.720 1.00 23.05 450 GLY B N 1
ATOM 4026 C CA . GLY B 1 229 ? -11.031 -10.072 -19.100 1.00 22.32 450 GLY B CA 1
ATOM 4027 C C . GLY B 1 229 ? -12.083 -10.349 -20.153 1.00 22.58 450 GLY B C 1
ATOM 4028 O O . GLY B 1 229 ? -12.203 -11.463 -20.687 1.00 21.00 450 GLY B O 1
ATOM 4029 N N . VAL B 1 230 ? -12.853 -9.311 -20.444 1.00 22.75 451 VAL B N 1
ATOM 4030 C CA . VAL B 1 230 ? -13.833 -9.336 -21.517 1.00 23.40 451 VAL B CA 1
ATOM 4031 C C . VAL B 1 230 ? -13.104 -8.784 -22.740 1.00 23.76 451 VAL B C 1
ATOM 4032 O O . VAL B 1 230 ? -13.186 -7.603 -23.040 1.00 25.47 451 VAL B O 1
ATOM 4036 N N . VAL B 1 231 ? -12.377 -9.661 -23.426 1.00 22.65 452 VAL B N 1
ATOM 4037 C CA . VAL B 1 231 ? -11.435 -9.264 -24.452 1.00 22.11 452 VAL B CA 1
ATOM 4038 C C . VAL B 1 231 ? -11.873 -9.831 -25.799 1.00 22.02 452 VAL B C 1
ATOM 4039 O O . VAL B 1 231 ? -11.990 -11.043 -25.968 1.00 22.71 452 VAL B O 1
ATOM 4043 N N . GLY B 1 232 ? -12.096 -8.947 -26.760 1.00 20.75 453 GLY B N 1
ATOM 4044 C CA . GLY B 1 232 ? -12.573 -9.367 -28.065 1.00 20.35 453 GLY B CA 1
ATOM 4045 C C . GLY B 1 232 ? -11.552 -10.209 -28.809 1.00 19.01 453 GLY B C 1
ATOM 4046 O O . GLY B 1 232 ? -11.907 -11.200 -29.418 1.00 18.78 453 GLY B O 1
ATOM 4047 N N . GLY B 1 233 ? -10.290 -9.791 -28.760 1.00 18.07 454 GLY B N 1
ATOM 4048 C CA . GLY B 1 233 ? -9.187 -10.541 -29.360 1.00 17.92 454 GLY B CA 1
ATOM 4049 C C . GLY B 1 233 ? -9.176 -10.548 -30.870 1.00 16.88 454 GLY B C 1
ATOM 4050 O O . GLY B 1 233 ? -8.624 -11.460 -31.484 1.00 17.37 454 GLY B O 1
ATOM 4051 N N . TRP B 1 234 ? -9.782 -9.539 -31.482 1.00 16.53 455 TRP B N 1
ATOM 4052 C CA . TRP B 1 234 ? -9.909 -9.509 -32.943 1.00 16.13 455 TRP B CA 1
ATOM 4053 C C . TRP B 1 234 ? -8.596 -9.088 -33.576 1.00 16.04 455 TRP B C 1
ATOM 4054 O O . TRP B 1 234 ? -8.001 -8.094 -33.181 1.00 15.57 455 TRP B O 1
ATOM 4065 N N . LEU B 1 235 ? -8.140 -9.865 -34.548 1.00 16.61 456 LEU B N 1
ATOM 4066 C CA . LEU B 1 235 ? -6.886 -9.607 -35.230 1.00 16.76 456 LEU B CA 1
ATOM 4067 C C . LEU B 1 235 ? -7.081 -9.692 -36.742 1.00 17.20 456 LEU B C 1
ATOM 4068 O O . LEU B 1 235 ? -7.458 -10.744 -37.274 1.00 18.29 456 LEU B O 1
ATOM 4073 N N . ASP B 1 236 ? -6.781 -8.584 -37.415 1.00 16.32 457 ASP B N 1
ATOM 4074 C CA . ASP B 1 236 ? -6.926 -8.445 -38.856 1.00 16.36 457 ASP B CA 1
ATOM 4075 C C . ASP B 1 236 ? -5.613 -8.603 -39.591 1.00 16.01 457 ASP B C 1
ATOM 4076 O O . ASP B 1 236 ? -4.631 -7.957 -39.236 1.00 16.44 457 ASP B O 1
ATOM 4081 N N . CYS B 1 237 ? -5.590 -9.415 -40.643 1.00 15.54 458 CYS B N 1
ATOM 4082 C CA . CYS B 1 237 ? -4.412 -9.456 -41.504 1.00 15.40 458 CYS B CA 1
ATOM 4083 C C . CYS B 1 237 ? -4.783 -9.014 -42.915 1.00 15.24 458 CYS B C 1
ATOM 4084 O O . CYS B 1 237 ? -5.948 -9.054 -43.296 1.00 15.39 458 CYS B O 1
ATOM 4087 N N . LEU B 1 238 ? -3.780 -8.603 -43.674 1.00 15.12 459 LEU B N 1
ATOM 4088 C CA . LEU B 1 238 ? -3.979 -8.086 -45.023 1.00 16.05 459 LEU B CA 1
ATOM 4089 C C . LEU B 1 238 ? -4.176 -9.210 -46.013 1.00 16.81 459 LEU B C 1
ATOM 4090 O O . LEU B 1 238 ? -4.954 -9.080 -46.958 1.00 17.78 459 LEU B O 1
ATOM 4095 N N . LEU B 1 239 ? -3.441 -10.300 -45.799 1.00 17.37 460 LEU B N 1
ATOM 4096 C CA . LEU B 1 239 ? -3.515 -11.519 -46.603 1.00 17.39 460 LEU B CA 1
ATOM 4097 C C . LEU B 1 239 ? -3.386 -12.704 -45.648 1.00 16.93 460 LEU B C 1
ATOM 4098 O O . LEU B 1 239 ? -2.583 -12.642 -44.712 1.00 16.86 460 LEU B O 1
ATOM 4103 N N . PRO B 1 240 ? -4.143 -13.792 -45.897 1.00 16.65 461 PRO B N 1
ATOM 4104 C CA . PRO B 1 240 ? -3.984 -14.979 -45.074 1.00 16.66 461 PRO B CA 1
ATOM 4105 C C . PRO B 1 240 ? -2.644 -15.625 -45.363 1.00 17.55 461 PRO B C 1
ATOM 4106 O O . PRO B 1 240 ? -2.038 -15.354 -46.404 1.00 17.05 461 PRO B O 1
ATOM 4110 N N . GLN B 1 241 ? -2.173 -16.458 -44.438 1.00 18.07 462 GLN B N 1
ATOM 4111 C CA . GLN B 1 241 ? -0.833 -17.034 -44.543 1.00 18.90 462 GLN B CA 1
ATOM 4112 C C . GLN B 1 241 ? -0.667 -17.830 -45.814 1.00 17.65 462 GLN B C 1
ATOM 4113 O O . GLN B 1 241 ? 0.419 -17.874 -46.355 1.00 17.49 462 GLN B O 1
ATOM 4119 N N . GLU B 1 242 ? -1.736 -18.460 -46.286 1.00 17.30 463 GLU B N 1
ATOM 4120 C CA . GLU B 1 242 ? -1.655 -19.281 -47.497 1.00 17.42 463 GLU B CA 1
ATOM 4121 C C . GLU B 1 242 ? -1.490 -18.442 -48.757 1.00 17.05 463 GLU B C 1
ATOM 4122 O O . GLU B 1 242 ? -0.891 -18.901 -49.731 1.00 16.37 463 GLU B O 1
ATOM 4128 N N . TRP B 1 243 ? -2.049 -17.234 -48.760 1.00 16.69 464 TRP B N 1
ATOM 4129 C CA . TRP B 1 243 ? -1.857 -16.337 -49.889 1.00 17.32 464 TRP B CA 1
ATOM 4130 C C . TRP B 1 243 ? -0.411 -15.836 -49.903 1.00 17.51 464 TRP B C 1
ATOM 4131 O O . TRP B 1 243 ? 0.186 -15.710 -50.969 1.00 17.62 464 TRP B O 1
ATOM 4142 N N . VAL B 1 244 ? 0.142 -15.561 -48.723 1.00 17.65 465 VAL B N 1
ATOM 4143 C CA . VAL B 1 244 ? 1.543 -15.169 -48.594 1.00 17.91 465 VAL B CA 1
ATOM 4144 C C . VAL B 1 244 ? 2.444 -16.273 -49.176 1.00 18.08 465 VAL B C 1
ATOM 4145 O O . VAL B 1 244 ? 3.330 -15.992 -49.964 1.00 17.84 465 VAL B O 1
ATOM 4149 N N . GLN B 1 245 ? 2.185 -17.523 -48.809 1.00 18.40 466 GLN B N 1
ATOM 4150 C CA . GLN B 1 245 ? 2.961 -18.653 -49.324 1.00 18.57 466 GLN B CA 1
ATOM 4151 C C . GLN B 1 245 ? 2.789 -18.827 -50.827 1.00 19.01 466 GLN B C 1
ATOM 4152 O O . GLN B 1 245 ? 3.768 -19.055 -51.533 1.00 18.01 466 GLN B O 1
ATOM 4158 N N . HIS B 1 246 ? 1.547 -18.712 -51.298 1.00 19.13 467 HIS B N 1
ATOM 4159 C CA . HIS B 1 246 ? 1.235 -18.847 -52.722 1.00 19.75 467 HIS B CA 1
ATOM 4160 C C . HIS B 1 246 ? 1.947 -17.785 -53.563 1.00 19.65 467 HIS B C 1
ATOM 4161 O O . HIS B 1 246 ? 2.587 -18.124 -54.555 1.00 19.95 467 HIS B O 1
ATOM 4168 N N . PHE B 1 247 ? 1.838 -16.516 -53.172 1.00 18.34 468 PHE B N 1
ATOM 4169 C CA . PHE B 1 247 ? 2.456 -15.442 -53.952 1.00 19.12 468 PHE B CA 1
ATOM 4170 C C . PHE B 1 247 ? 3.975 -15.577 -53.935 1.00 19.58 468 PHE B C 1
ATOM 4171 O O . PHE B 1 247 ? 4.633 -15.430 -54.962 1.00 19.86 468 PHE B O 1
ATOM 4179 N N . PHE B 1 248 ? 4.538 -15.912 -52.780 1.00 20.02 469 PHE B N 1
ATOM 4180 C CA . PHE B 1 248 ? 5.974 -16.167 -52.700 1.00 20.39 469 PHE B CA 1
ATOM 4181 C C . PHE B 1 248 ? 6.428 -17.242 -53.703 1.00 20.90 469 PHE B C 1
ATOM 4182 O O . PHE B 1 248 ? 7.412 -17.055 -54.425 1.00 19.90 469 PHE B O 1
ATOM 4190 N N . GLN B 1 249 ? 5.728 -18.370 -53.744 1.00 20.77 470 GLN B N 1
ATOM 4191 C CA . GLN B 1 249 ? 6.104 -19.467 -54.641 1.00 21.46 470 GLN B CA 1
ATOM 4192 C C . GLN B 1 249 ? 5.868 -19.126 -56.103 1.00 21.85 470 GLN B C 1
ATOM 4193 O O . GLN B 1 249 ? 6.719 -19.406 -56.947 1.00 20.53 470 GLN B O 1
ATOM 4199 N N . GLU B 1 250 ? 4.708 -18.539 -56.401 1.00 21.61 471 GLU B N 1
ATOM 4200 C CA . GLU B 1 250 ? 4.327 -18.264 -57.787 1.00 22.95 471 GLU B CA 1
ATOM 4201 C C . GLU B 1 250 ? 5.119 -17.112 -58.375 1.00 23.59 471 GLU B C 1
ATOM 4202 O O . GLU B 1 250 ? 5.560 -17.188 -59.517 1.00 23.47 471 GLU B O 1
ATOM 4208 N N . SER B 1 251 ? 5.282 -16.048 -57.598 1.00 22.99 472 SER B N 1
ATOM 4209 C CA . SER B 1 251 ? 5.962 -14.846 -58.038 1.00 24.65 472 SER B CA 1
ATOM 4210 C C . SER B 1 251 ? 5.520 -14.459 -59.449 1.00 24.85 472 SER B C 1
ATOM 4211 O O . SER B 1 251 ? 6.347 -14.212 -60.333 1.00 24.85 472 SER B O 1
ATOM 4214 N N . ALA B 1 252 ? 4.206 -14.417 -59.646 1.00 23.72 473 ALA B N 1
ATOM 4215 C CA . ALA B 1 252 ? 3.627 -14.147 -60.952 1.00 24.39 473 ALA B CA 1
ATOM 4216 C C . ALA B 1 252 ? 3.742 -12.683 -61.348 1.00 24.69 473 ALA B C 1
ATOM 4217 O O . ALA B 1 252 ? 3.835 -11.801 -60.502 1.00 23.00 473 ALA B O 1
ATOM 4219 N N . THR B 1 253 ? 3.691 -12.446 -62.655 1.00 25.00 474 THR B N 1
ATOM 4220 C CA . THR B 1 253 ? 3.754 -11.102 -63.212 1.00 26.72 474 THR B CA 1
ATOM 4221 C C . THR B 1 253 ? 2.502 -10.315 -62.831 1.00 26.67 474 THR B C 1
ATOM 4222 O O . THR B 1 253 ? 1.381 -10.747 -63.142 1.00 25.39 474 THR B O 1
ATOM 4226 N N . SER B 1 254 ? 2.682 -9.192 -62.132 1.00 26.50 475 SER B N 1
ATOM 4227 C CA . SER B 1 254 ? 1.590 -8.255 -61.915 1.00 26.73 475 SER B CA 1
ATOM 4228 C C . SER B 1 254 ? 1.458 -7.387 -63.153 1.00 27.70 475 SER B C 1
ATOM 4229 O O . SER B 1 254 ? 2.300 -6.528 -63.395 1.00 26.09 475 SER B O 1
ATOM 4232 N N . GLN B 1 255 ? 0.422 -7.624 -63.942 1.00 29.58 476 GLN B N 1
ATOM 4233 C CA . GLN B 1 255 ? 0.221 -6.875 -65.187 1.00 31.37 476 GLN B CA 1
ATOM 4234 C C . GLN B 1 255 ? -0.231 -5.448 -64.946 1.00 30.86 476 GLN B C 1
ATOM 4235 O O . GLN B 1 255 ? -0.060 -4.598 -65.819 1.00 30.76 476 GLN B O 1
ATOM 4241 N N . SER B 1 256 ? -0.827 -5.198 -63.775 1.00 28.83 477 SER B N 1
ATOM 4242 C CA . SER B 1 256 ? -1.158 -3.856 -63.318 1.00 29.74 477 SER B CA 1
ATOM 4243 C C . SER B 1 256 ? -1.027 -3.819 -61.788 1.00 30.43 477 SER B C 1
ATOM 4244 O O . SER B 1 256 ? -0.687 -4.820 -61.173 1.00 30.43 477 SER B O 1
ATOM 4247 N N . ASP B 1 257 ? -1.284 -2.665 -61.190 1.00 31.26 478 ASP B N 1
ATOM 4248 C CA . ASP B 1 257 ? -1.216 -2.513 -59.732 1.00 33.38 478 ASP B CA 1
ATOM 4249 C C . ASP B 1 257 ? -2.455 -3.029 -59.022 1.00 30.14 478 ASP B C 1
ATOM 4250 O O . ASP B 1 257 ? -2.499 -3.003 -57.791 1.00 28.68 478 ASP B O 1
ATOM 4255 N N . VAL B 1 258 ? -3.476 -3.426 -59.778 1.00 26.66 479 VAL B N 1
ATOM 4256 C CA . VAL B 1 258 ? -4.756 -3.774 -59.183 1.00 26.30 479 VAL B CA 1
ATOM 4257 C C . VAL B 1 258 ? -5.368 -4.985 -59.858 1.00 24.67 479 VAL B C 1
ATOM 4258 O O . VAL B 1 258 ? -5.716 -4.954 -61.041 1.00 24.22 479 VAL B O 1
ATOM 4262 N N . ALA B 1 259 ? -5.519 -6.045 -59.083 1.00 23.03 480 ALA B N 1
ATOM 4263 C CA . ALA B 1 259 ? -6.204 -7.228 -59.547 1.00 22.21 480 ALA B CA 1
ATOM 4264 C C . ALA B 1 259 ? -7.624 -7.180 -59.038 1.00 22.27 480 ALA B C 1
ATOM 4265 O O . ALA B 1 259 ? -7.850 -7.097 -57.825 1.00 23.09 480 ALA B O 1
ATOM 4267 N N . LEU B 1 260 ? -8.590 -7.234 -59.950 1.00 21.70 481 LEU B N 1
ATOM 4268 C CA . LEU B 1 260 ? -9.995 -7.305 -59.570 1.00 21.21 481 LEU B CA 1
ATOM 4269 C C . LEU B 1 260 ? -10.309 -8.736 -59.159 1.00 21.16 481 LEU B C 1
ATOM 4270 O O . LEU B 1 260 ? -10.055 -9.689 -59.913 1.00 20.27 481 LEU B O 1
ATOM 4275 N N . VAL B 1 261 ? -10.865 -8.882 -57.959 1.00 21.56 482 VAL B N 1
ATOM 4276 C CA . VAL B 1 261 ? -11.263 -10.185 -57.451 1.00 21.25 482 VAL B CA 1
ATOM 4277 C C . VAL B 1 261 ? -12.723 -10.148 -57.042 1.00 21.59 482 VAL B C 1
ATOM 4278 O O . VAL B 1 261 ? -13.275 -9.089 -56.722 1.00 23.06 482 VAL B O 1
ATOM 4282 N N . ARG B 1 262 ? -13.351 -11.311 -57.050 1.00 22.02 483 ARG B N 1
ATOM 4283 C CA . ARG B 1 262 ? -14.747 -11.416 -56.673 1.00 21.74 483 ARG B CA 1
ATOM 4284 C C . ARG B 1 262 ? -14.936 -12.548 -55.698 1.00 21.06 483 ARG B C 1
ATOM 4285 O O . ARG B 1 262 ? -14.310 -13.604 -55.832 1.00 21.12 483 ARG B O 1
ATOM 4293 N N . TYR B 1 263 ? -15.775 -12.310 -54.699 1.00 19.87 484 TYR B N 1
ATOM 4294 C CA . TYR B 1 263 ? -16.062 -13.327 -53.705 1.00 19.84 484 TYR B CA 1
ATOM 4295 C C . TYR B 1 263 ? -17.323 -14.063 -54.098 1.00 20.64 484 TYR B C 1
ATOM 4296 O O . TYR B 1 263 ? -18.370 -13.433 -54.321 1.00 21.00 484 TYR B O 1
ATOM 4305 N N . ILE B 1 264 ? -17.212 -15.387 -54.196 1.00 21.23 485 ILE B N 1
ATOM 4306 C CA . ILE B 1 264 ? -18.242 -16.235 -54.779 1.00 23.21 485 ILE B CA 1
ATOM 4307 C C . ILE B 1 264 ? -18.984 -17.066 -53.730 1.00 25.11 485 ILE B C 1
ATOM 4308 O O . ILE B 1 264 ? -18.367 -17.642 -52.825 1.00 25.25 485 ILE B O 1
ATOM 4313 N N . ASN B 1 265 ? -20.304 -17.126 -53.886 1.00 25.98 486 ASN B N 1
ATOM 4314 C CA . ASN B 1 265 ? -21.163 -18.018 -53.111 1.00 28.79 486 ASN B CA 1
ATOM 4315 C C . ASN B 1 265 ? -21.007 -19.432 -53.658 1.00 29.54 486 ASN B C 1
ATOM 4316 O O . ASN B 1 265 ? -21.290 -19.675 -54.831 1.00 29.17 486 ASN B O 1
ATOM 4321 N N . PRO B 1 266 ? -20.560 -20.369 -52.815 1.00 32.32 487 PRO B N 1
ATOM 4322 C CA . PRO B 1 266 ? -20.243 -21.710 -53.318 1.00 35.11 487 PRO B CA 1
ATOM 4323 C C . PRO B 1 266 ? -21.482 -22.528 -53.725 1.00 36.95 487 PRO B C 1
ATOM 4324 O O . PRO B 1 266 ? -21.375 -23.399 -54.589 1.00 38.72 487 PRO B O 1
ATOM 4328 N N . THR B 1 267 ? -22.633 -22.233 -53.119 1.00 38.30 488 THR B N 1
ATOM 4329 C CA . THR B 1 267 ? -23.892 -22.929 -53.423 1.00 41.00 488 THR B CA 1
ATOM 4330 C C . THR B 1 267 ? -24.438 -22.528 -54.787 1.00 39.78 488 THR B C 1
ATOM 4331 O O . THR B 1 267 ? -24.715 -23.380 -55.622 1.00 41.21 488 THR B O 1
ATOM 4335 N N . THR B 1 268 ? -24.575 -21.222 -55.000 1.00 39.40 489 THR B N 1
ATOM 4336 C CA . THR B 1 268 ? -25.169 -20.677 -56.223 1.00 37.90 489 THR B CA 1
ATOM 4337 C C . THR B 1 268 ? -24.161 -20.371 -57.327 1.00 36.64 489 THR B C 1
ATOM 4338 O O . THR B 1 268 ? -24.516 -20.364 -58.504 1.00 39.38 489 THR B O 1
ATOM 4342 N N . GLY B 1 269 ? -22.911 -20.096 -56.959 1.00 34.31 490 GLY B N 1
ATOM 4343 C CA . GLY B 1 269 ? -21.918 -19.615 -57.925 1.00 32.82 490 GLY B CA 1
ATOM 4344 C C . GLY B 1 269 ? -22.045 -18.122 -58.194 1.00 30.63 490 GLY B C 1
ATOM 4345 O O . GLY B 1 269 ? -21.331 -17.575 -59.015 1.00 28.67 490 GLY B O 1
ATOM 4346 N N . ARG B 1 270 ? -22.942 -17.465 -57.466 1.00 31.15 491 ARG B N 1
ATOM 4347 C CA . ARG B 1 270 ? -23.219 -16.046 -57.642 1.00 31.63 491 ARG B CA 1
ATOM 4348 C C . ARG B 1 270 ? -22.104 -15.180 -57.038 1.00 29.34 491 ARG B C 1
ATOM 4349 O O . ARG B 1 270 ? -21.556 -15.513 -55.978 1.00 29.85 491 ARG B O 1
ATOM 4357 N N . VAL B 1 271 ? -21.755 -14.091 -57.713 1.00 26.22 492 VAL B N 1
ATOM 4358 C CA . VAL B 1 271 ? -20.828 -13.103 -57.147 1.00 24.69 492 VAL B CA 1
ATOM 4359 C C . VAL B 1 271 ? -21.528 -12.417 -55.983 1.00 24.10 492 VAL B C 1
ATOM 4360 O O . VAL B 1 271 ? -22.636 -11.895 -56.136 1.00 23.55 492 VAL B O 1
ATOM 4364 N N . LEU B 1 272 ? -20.887 -12.429 -54.820 1.00 22.99 493 LEU B N 1
ATOM 4365 C CA . LEU B 1 272 ? -21.424 -11.743 -53.653 1.00 22.77 493 LEU B CA 1
ATOM 4366 C C . LEU B 1 272 ? -20.910 -10.309 -53.583 1.00 22.68 493 LEU B C 1
ATOM 4367 O O . LEU B 1 272 ? -21.692 -9.397 -53.330 1.00 23.66 493 LEU B O 1
ATOM 4372 N N . PHE B 1 273 ? -19.614 -10.104 -53.801 1.00 21.30 494 PHE B N 1
ATOM 4373 C CA . PHE B 1 273 ? -19.064 -8.751 -53.884 1.00 20.91 494 PHE B CA 1
ATOM 4374 C C . PHE B 1 273 ? -17.748 -8.722 -54.661 1.00 21.48 494 PHE B C 1
ATOM 4375 O O . PHE B 1 273 ? -17.146 -9.765 -54.915 1.00 21.25 494 PHE B O 1
ATOM 4383 N N . GLU B 1 274 ? -17.334 -7.514 -55.038 1.00 21.73 495 GLU B N 1
ATOM 4384 C CA . GLU B 1 274 ? -16.073 -7.251 -55.735 1.00 22.99 495 GLU B CA 1
ATOM 4385 C C . GLU B 1 274 ? -15.093 -6.600 -54.793 1.00 21.95 495 GLU B C 1
ATOM 4386 O O . GLU B 1 274 ? -15.484 -5.829 -53.917 1.00 21.96 495 GLU B O 1
ATOM 4392 N N . ALA B 1 275 ? -13.814 -6.846 -55.026 1.00 20.86 496 ALA B N 1
ATOM 4393 C CA . ALA B 1 275 ? -12.756 -6.150 -54.293 1.00 20.12 496 ALA B CA 1
ATOM 4394 C C . ALA B 1 275 ? -11.555 -5.941 -55.185 1.00 19.34 496 ALA B C 1
ATOM 4395 O O . ALA B 1 275 ? -11.405 -6.622 -56.195 1.00 18.29 496 ALA B O 1
ATOM 4397 N N . LYS B 1 276 ? -10.725 -4.969 -54.812 1.00 19.27 497 LYS B N 1
ATOM 4398 C CA . LYS B 1 276 ? -9.432 -4.769 -55.449 1.00 19.39 497 LYS B CA 1
ATOM 4399 C C . LYS B 1 276 ? -8.358 -5.430 -54.614 1.00 19.15 497 LYS B C 1
ATOM 4400 O O . LYS B 1 276 ? -8.281 -5.188 -53.410 1.00 18.92 497 LYS B O 1
ATOM 4406 N N . LEU B 1 277 ? -7.540 -6.263 -55.252 1.00 18.61 498 LEU B N 1
ATOM 4407 C CA . LEU B 1 277 ? -6.338 -6.779 -54.629 1.00 18.74 498 LEU B CA 1
ATOM 4408 C C . LEU B 1 277 ? -5.174 -5.972 -55.159 1.00 19.16 498 LEU B C 1
ATOM 4409 O O . LEU B 1 277 ? -4.760 -6.132 -56.315 1.00 18.36 498 LEU B O 1
ATOM 4414 N N . HIS B 1 278 ? -4.656 -5.100 -54.308 1.00 18.97 499 HIS B N 1
ATOM 4415 C CA . HIS B 1 278 ? -3.581 -4.211 -54.687 1.00 20.07 499 HIS B CA 1
ATOM 4416 C C . HIS B 1 278 ? -2.245 -4.954 -54.701 1.00 20.07 499 HIS B C 1
ATOM 4417 O O . HIS B 1 278 ? -1.985 -5.818 -53.859 1.00 18.05 499 HIS B O 1
ATOM 4424 N N . LYS B 1 279 ? -1.386 -4.570 -55.640 1.00 20.44 500 LYS B N 1
ATOM 4425 C CA . LYS B 1 279 ? -0.079 -5.188 -55.789 1.00 21.60 500 LYS B CA 1
ATOM 4426 C C . LYS B 1 279 ? 0.741 -5.216 -54.493 1.00 20.86 500 LYS B C 1
ATOM 4427 O O . LYS B 1 279 ? 1.455 -6.186 -54.253 1.00 19.54 500 LYS B O 1
ATOM 4433 N N . GLN B 1 280 ? 0.652 -4.162 -53.676 1.00 19.94 501 GLN B N 1
ATOM 4434 C CA . GLN B 1 280 ? 1.396 -4.092 -52.404 1.00 21.76 501 GLN B CA 1
ATOM 4435 C C . GLN B 1 280 ? 0.964 -5.192 -51.413 1.00 20.47 501 GLN B C 1
ATOM 4436 O O . GLN B 1 280 ? 1.709 -5.515 -50.485 1.00 19.64 501 GLN B O 1
ATOM 4442 N N . GLY B 1 281 ? -0.215 -5.779 -51.632 1.00 19.35 502 GLY B N 1
ATOM 4443 C CA . GLY B 1 281 ? -0.653 -6.980 -50.901 1.00 18.62 502 GLY B CA 1
ATOM 4444 C C . GLY B 1 281 ? -1.733 -6.694 -49.872 1.00 17.96 502 GLY B C 1
ATOM 4445 O O . GLY B 1 281 ? -1.563 -6.939 -48.690 1.00 16.89 502 GLY B O 1
ATOM 4446 N N . PHE B 1 282 ? -2.849 -6.161 -50.342 1.00 18.39 503 PHE B N 1
ATOM 4447 C CA . PHE B 1 282 ? -3.996 -5.878 -49.483 1.00 18.51 503 PHE B CA 1
ATOM 4448 C C . PHE B 1 282 ? -5.227 -5.666 -50.355 1.00 18.54 503 PHE B C 1
ATOM 4449 O O . PHE B 1 282 ? -5.102 -5.428 -51.564 1.00 18.67 503 PHE B O 1
ATOM 4457 N N . LEU B 1 283 ? -6.404 -5.795 -49.744 1.00 18.38 504 LEU B N 1
ATOM 4458 C CA . LEU B 1 283 ? -7.677 -5.643 -50.435 1.00 18.78 504 LEU B CA 1
ATOM 4459 C C . LEU B 1 283 ? -8.370 -4.333 -50.054 1.00 19.10 504 LEU B C 1
ATOM 4460 O O . LEU B 1 283 ? -8.278 -3.883 -48.909 1.00 18.85 504 LEU B O 1
ATOM 4465 N N . THR B 1 284 ? -9.097 -3.749 -50.998 1.00 19.10 505 THR B N 1
ATOM 4466 C CA . THR B 1 284 ? -10.039 -2.677 -50.681 1.00 18.80 505 THR B CA 1
ATOM 4467 C C . THR B 1 284 ? -11.406 -2.957 -51.274 1.00 18.33 505 THR B C 1
ATOM 4468 O O . THR B 1 284 ? -11.537 -3.743 -52.213 1.00 19.48 505 THR B O 1
ATOM 4472 N N . VAL B 1 285 ? -12.425 -2.329 -50.687 1.00 18.01 506 VAL B N 1
ATOM 4473 C CA . VAL B 1 285 ? -13.811 -2.508 -51.099 1.00 17.72 506 VAL B CA 1
ATOM 4474 C C . VAL B 1 285 ? -14.520 -1.162 -51.086 1.00 17.56 506 VAL B C 1
ATOM 4475 O O . VAL B 1 285 ? -14.072 -0.236 -50.430 1.00 16.56 506 VAL B O 1
ATOM 4479 N N . ALA B 1 286 ? -15.632 -1.069 -51.809 1.00 17.40 507 ALA B N 1
ATOM 4480 C CA . ALA B 1 286 ? -16.483 0.116 -51.776 1.00 17.42 507 ALA B CA 1
ATOM 4481 C C . ALA B 1 286 ? -17.517 -0.115 -50.682 1.00 17.83 507 ALA B C 1
ATOM 4482 O O . ALA B 1 286 ? -18.577 -0.695 -50.912 1.00 18.49 507 ALA B O 1
ATOM 4484 N N . ALA B 1 287 ? -17.159 0.296 -49.478 1.00 17.77 508 ALA B N 1
ATOM 4485 C CA . ALA B 1 287 ? -17.989 0.111 -48.301 1.00 18.26 508 ALA B CA 1
ATOM 4486 C C . ALA B 1 287 ? -17.769 1.283 -47.379 1.00 18.21 508 ALA B C 1
ATOM 4487 O O . ALA B 1 287 ? -16.759 1.995 -47.502 1.00 18.13 508 ALA B O 1
ATOM 4489 N N . SER B 1 288 ? -18.697 1.476 -46.447 1.00 18.54 509 SER B N 1
ATOM 4490 C CA . SER B 1 288 ? -18.568 2.538 -45.449 1.00 18.34 509 SER B CA 1
ATOM 4491 C C . SER B 1 288 ? -18.992 2.028 -44.084 1.00 18.16 509 SER B C 1
ATOM 4492 O O . SER B 1 288 ? -20.122 1.560 -43.910 1.00 19.29 509 SER B O 1
ATOM 4495 N N . GLY B 1 289 ? -18.087 2.146 -43.118 1.00 18.55 510 GLY B N 1
ATOM 4496 C CA . GLY B 1 289 ? -18.361 1.756 -41.736 1.00 19.31 510 GLY B CA 1
ATOM 4497 C C . GLY B 1 289 ? -17.556 0.551 -41.288 1.00 19.10 510 GLY B C 1
ATOM 4498 O O . GLY B 1 289 ? -16.766 -0.004 -42.060 1.00 17.51 510 GLY B O 1
ATOM 4499 N N . SER B 1 290 ? -17.774 0.164 -40.031 1.00 18.67 511 SER B N 1
ATOM 4500 C CA . SER B 1 290 ? -16.998 -0.865 -39.355 1.00 19.31 511 SER B CA 1
ATOM 4501 C C . SER B 1 290 ? -17.865 -2.087 -39.103 1.00 19.39 511 SER B C 1
ATOM 4502 O O . SER B 1 290 ? -18.752 -2.049 -38.260 1.00 20.03 511 SER B O 1
ATOM 4505 N N . TYR B 1 291 ? -17.632 -3.166 -39.828 1.00 18.58 512 TYR B N 1
ATOM 4506 C CA . TYR B 1 291 ? -18.482 -4.346 -39.688 1.00 19.70 512 TYR B CA 1
ATOM 4507 C C . TYR B 1 291 ? -17.897 -5.588 -40.317 1.00 19.26 512 TYR B C 1
ATOM 4508 O O . TYR B 1 291 ? -17.104 -5.488 -41.236 1.00 19.72 512 TYR B O 1
ATOM 4517 N N . PRO B 1 292 ? -18.280 -6.762 -39.792 1.00 19.98 513 PRO B N 1
ATOM 4518 C CA . PRO B 1 292 ? -17.922 -8.017 -40.418 1.00 19.77 513 PRO B CA 1
ATOM 4519 C C . PRO B 1 292 ? -18.877 -8.278 -41.557 1.00 20.32 513 PRO B C 1
ATOM 4520 O O . PRO B 1 292 ? -20.060 -7.947 -41.453 1.00 19.76 513 PRO B O 1
ATOM 4524 N N . LEU B 1 293 ? -18.368 -8.824 -42.654 1.00 20.80 514 LEU B N 1
ATOM 4525 C CA . LEU B 1 293 ? -19.220 -9.114 -43.808 1.00 21.27 514 LEU B CA 1
ATOM 4526 C C . LEU B 1 293 ? -20.122 -10.287 -43.466 1.00 21.80 514 LEU B C 1
ATOM 4527 O O . LEU B 1 293 ? -19.707 -11.191 -42.743 1.00 20.44 514 LEU B O 1
ATOM 4532 N N . VAL B 1 294 ? -21.344 -10.271 -43.985 1.00 22.02 515 VAL B N 1
ATOM 4533 C CA . VAL B 1 294 ? -22.242 -11.407 -43.842 1.00 23.39 515 VAL B CA 1
ATOM 4534 C C . VAL B 1 294 ? -22.168 -12.202 -45.133 1.00 23.26 515 VAL B C 1
ATOM 4535 O O . VAL B 1 294 ? -22.866 -11.905 -46.096 1.00 23.21 515 VAL B O 1
ATOM 4539 N N . VAL B 1 295 ? -21.286 -13.198 -45.149 1.00 23.32 516 VAL B N 1
ATOM 4540 C CA . VAL B 1 295 ? -21.073 -14.036 -46.319 1.00 22.75 516 VAL B CA 1
ATOM 4541 C C . VAL B 1 295 ? -20.797 -15.460 -45.851 1.00 23.31 516 VAL B C 1
ATOM 4542 O O . VAL B 1 295 ? -20.331 -15.667 -44.734 1.00 23.16 516 VAL B O 1
ATOM 4546 N N . PRO B 1 296 ? -21.077 -16.450 -46.700 1.00 24.42 517 PRO B N 1
ATOM 4547 C CA . PRO B 1 296 ? -20.757 -17.829 -46.309 1.00 25.23 517 PRO B CA 1
ATOM 4548 C C . PRO B 1 296 ? -19.252 -18.026 -46.076 1.00 26.03 517 PRO B C 1
ATOM 4549 O O . PRO B 1 296 ? -18.423 -17.575 -46.886 1.00 23.46 517 PRO B O 1
ATOM 4553 N N . ALA B 1 297 ? -18.911 -18.690 -44.973 1.00 25.98 518 ALA B N 1
ATOM 4554 C CA . ALA B 1 297 ? -17.516 -18.942 -44.636 1.00 27.89 518 ALA B CA 1
ATOM 4555 C C . ALA B 1 297 ? -16.882 -19.964 -45.588 1.00 27.41 518 ALA B C 1
ATOM 4556 O O . ALA B 1 297 ? -15.667 -20.077 -45.640 1.00 30.66 518 ALA B O 1
ATOM 4558 N N . ASP B 1 298 ? -17.694 -20.699 -46.343 1.00 26.38 519 ASP B N 1
ATOM 4559 C CA . ASP B 1 298 ? -17.166 -21.592 -47.371 1.00 27.10 519 ASP B CA 1
ATOM 4560 C C . ASP B 1 298 ? -17.157 -20.954 -48.763 1.00 24.93 519 ASP B C 1
ATOM 4561 O O . ASP B 1 298 ? -16.973 -21.645 -49.778 1.00 23.94 519 ASP B O 1
ATOM 4566 N N . GLY B 1 299 ? -17.343 -19.638 -48.820 1.00 24.46 520 GLY B N 1
ATOM 4567 C CA . GLY B 1 299 ? -17.128 -18.884 -50.068 1.00 23.82 520 GLY B CA 1
ATOM 4568 C C . GLY B 1 299 ? -15.642 -18.724 -50.358 1.00 23.00 520 GLY B C 1
ATOM 4569 O O . GLY B 1 299 ? -14.794 -19.113 -49.556 1.00 22.02 520 GLY B O 1
ATOM 4570 N N . TYR B 1 300 ? -15.319 -18.142 -51.503 1.00 22.41 521 TYR B N 1
ATOM 4571 C CA . TYR B 1 300 ? -13.934 -17.995 -51.910 1.00 22.07 521 TYR B CA 1
ATOM 4572 C C . TYR B 1 300 ? -13.769 -16.884 -52.928 1.00 21.28 521 TYR B C 1
ATOM 4573 O O . TYR B 1 300 ? -14.717 -16.538 -53.650 1.00 19.40 521 TYR B O 1
ATOM 4582 N N . PHE B 1 301 ? -12.556 -16.340 -52.978 1.00 20.22 522 PHE B N 1
ATOM 4583 C CA . PHE B 1 301 ? -12.203 -15.298 -53.921 1.00 20.19 522 PHE B CA 1
ATOM 4584 C C . PHE B 1 301 ? -11.773 -15.914 -55.248 1.00 21.27 522 PHE B C 1
ATOM 4585 O O . PHE B 1 301 ? -11.061 -16.912 -55.282 1.00 20.64 522 PHE B O 1
ATOM 4593 N N . ARG B 1 302 ? -12.177 -15.268 -56.332 1.00 22.05 523 ARG B N 1
ATOM 4594 C CA . ARG B 1 302 ? -11.791 -15.646 -57.683 1.00 23.31 523 ARG B CA 1
ATOM 4595 C C . ARG B 1 302 ? -11.140 -14.436 -58.333 1.00 23.26 523 ARG B C 1
ATOM 4596 O O . ARG B 1 302 ? -11.711 -13.345 -58.292 1.00 21.71 523 ARG B O 1
ATOM 4604 N N . PHE B 1 303 ? -9.958 -14.620 -58.924 1.00 23.32 524 PHE B N 1
ATOM 4605 C CA . PHE B 1 303 ? -9.311 -13.554 -59.682 1.00 25.15 524 PHE B CA 1
ATOM 4606 C C . PHE B 1 303 ? -10.090 -13.329 -60.977 1.00 25.24 524 PHE B C 1
ATOM 4607 O O . PHE B 1 303 ? -10.353 -14.283 -61.686 1.00 25.31 524 PHE B O 1
ATOM 4615 N N . GLU B 1 304 ? -10.445 -12.082 -61.280 1.00 25.28 525 GLU B N 1
ATOM 4616 C CA . GLU B 1 304 ? -11.229 -11.749 -62.482 1.00 27.22 525 GLU B CA 1
ATOM 4617 C C . GLU B 1 304 ? -10.389 -11.186 -63.606 1.00 25.82 525 GLU B C 1
ATOM 4618 O O . GLU B 1 304 ? -10.390 -11.713 -64.711 1.00 26.48 525 GLU B O 1
ATOM 4624 N N . SER B 1 305 ? -9.689 -10.094 -63.332 1.00 25.03 526 SER B N 1
ATOM 4625 C CA . SER B 1 305 ? -8.904 -9.429 -64.363 1.00 24.83 526 SER B CA 1
ATOM 4626 C C . SER B 1 305 ? -8.019 -8.377 -63.749 1.00 24.31 526 SER B C 1
ATOM 4627 O O . SER B 1 305 ? -8.162 -8.053 -62.573 1.00 24.83 526 SER B O 1
ATOM 4630 N N . TRP B 1 306 ? -7.096 -7.856 -64.555 1.00 23.49 527 TRP B N 1
ATOM 4631 C CA . TRP B 1 306 ? -6.272 -6.720 -64.169 1.00 23.53 527 TRP B CA 1
ATOM 4632 C C . TRP B 1 306 ? -7.009 -5.444 -64.539 1.00 23.27 527 TRP B C 1
ATOM 4633 O O . TRP B 1 306 ? -7.527 -5.330 -65.647 1.00 22.55 527 TRP B O 1
ATOM 4644 N N . VAL B 1 307 ? -7.063 -4.496 -63.609 1.00 23.46 528 VAL B N 1
ATOM 4645 C CA . VAL B 1 307 ? -7.724 -3.216 -63.846 1.00 24.41 528 VAL B CA 1
ATOM 4646 C C . VAL B 1 307 ? -6.750 -2.120 -63.418 1.00 25.23 528 VAL B C 1
ATOM 4647 O O . VAL B 1 307 ? -5.579 -2.386 -63.168 1.00 26.18 528 VAL B O 1
ATOM 4651 N N . ASN B 1 308 ? -7.208 -0.884 -63.356 1.00 27.97 529 ASN B N 1
ATOM 4652 C CA . ASN B 1 308 ? -6.362 0.204 -62.857 1.00 29.59 529 ASN B CA 1
ATOM 4653 C C . ASN B 1 308 ? -6.990 0.824 -61.616 1.00 29.58 529 ASN B C 1
ATOM 4654 O O . ASN B 1 308 ? -8.071 0.413 -61.196 1.00 28.01 529 ASN B O 1
ATOM 4659 N N . GLN B 1 309 ? -6.345 1.844 -61.063 1.00 30.91 530 GLN B N 1
ATOM 4660 C CA . GLN B 1 309 ? -6.814 2.479 -59.831 1.00 33.33 530 GLN B CA 1
ATOM 4661 C C . GLN B 1 309 ? -8.135 3.242 -59.987 1.00 31.72 530 GLN B C 1
ATOM 4662 O O . GLN B 1 309 ? -8.766 3.580 -58.985 1.00 31.30 530 GLN B O 1
ATOM 4668 N N . PHE B 1 310 ? -8.516 3.562 -61.225 1.00 30.20 531 PHE B N 1
ATOM 4669 C CA . PHE B 1 310 ? -9.767 4.272 -61.502 1.00 30.68 531 PHE B CA 1
ATOM 4670 C C . PHE B 1 310 ? -10.985 3.365 -61.510 1.00 28.25 531 PHE B C 1
ATOM 4671 O O . PHE B 1 310 ? -12.106 3.858 -61.602 1.00 27.92 531 PHE B O 1
ATOM 4679 N N . TYR B 1 311 ? -10.785 2.051 -61.471 1.00 25.64 532 TYR B N 1
ATOM 4680 C CA . TYR B 1 311 ? -11.918 1.137 -61.524 1.00 24.37 532 TYR B CA 1
ATOM 4681 C C . TYR B 1 311 ? -12.863 1.393 -60.350 1.00 23.37 532 TYR B C 1
ATOM 4682 O O . TYR B 1 311 ? -12.437 1.508 -59.197 1.00 21.71 532 TYR B O 1
ATOM 4691 N N . THR B 1 312 ? -14.146 1.500 -60.654 1.00 21.90 533 THR B N 1
ATOM 4692 C CA . THR B 1 312 ? -15.152 1.747 -59.643 1.00 22.29 533 THR B CA 1
ATOM 4693 C C . THR B 1 312 ? -15.754 0.411 -59.240 1.00 21.70 533 THR B C 1
ATOM 4694 O O . THR B 1 312 ? -16.320 -0.286 -60.075 1.00 21.56 533 THR B O 1
ATOM 4698 N N . LEU B 1 313 ? -15.603 0.048 -57.968 1.00 20.07 534 LEU B N 1
ATOM 4699 C CA . LEU B 1 313 ? -16.167 -1.203 -57.452 1.00 20.26 534 LEU B CA 1
ATOM 4700 C C . LEU B 1 313 ? -17.646 -1.052 -57.187 1.00 20.69 534 LEU B C 1
ATOM 4701 O O . LEU B 1 313 ? -18.080 -0.022 -56.687 1.00 21.18 534 LEU B O 1
ATOM 4706 N N . ALA B 1 314 ? -18.414 -2.101 -57.446 1.00 20.40 535 ALA B N 1
ATOM 4707 C CA . ALA B 1 314 ? -19.795 -2.122 -57.007 1.00 20.87 535 ALA B CA 1
ATOM 4708 C C . ALA B 1 314 ? -19.853 -2.016 -55.474 1.00 21.28 535 ALA B C 1
ATOM 4709 O O . ALA B 1 314 ? -19.033 -2.616 -54.778 1.00 19.08 535 ALA B O 1
ATOM 4711 N N . PRO B 1 315 ? -20.818 -1.247 -54.946 1.00 22.34 536 PRO B N 1
ATOM 4712 C CA . PRO B 1 315 ? -20.973 -1.148 -53.500 1.00 23.34 536 PRO B CA 1
ATOM 4713 C C . PRO B 1 315 ? -21.060 -2.523 -52.838 1.00 24.91 536 PRO B C 1
ATOM 4714 O O . PRO B 1 315 ? -21.778 -3.393 -53.318 1.00 23.10 536 PRO B O 1
ATOM 4718 N N . MET B 1 316 ? -20.322 -2.720 -51.750 1.00 26.28 537 MET B N 1
ATOM 4719 C CA . MET B 1 316 ? -20.308 -4.028 -51.091 1.00 29.21 537 MET B CA 1
ATOM 4720 C C . MET B 1 316 ? -21.635 -4.358 -50.412 1.00 29.96 537 MET B C 1
ATOM 4721 O O . MET B 1 316 ? -22.065 -5.518 -50.427 1.00 29.66 537 MET B O 1
ATOM 4726 N N . GLY B 1 317 ? -22.263 -3.356 -49.804 1.00 31.43 538 GLY B N 1
ATOM 4727 C CA . GLY B 1 317 ? -23.373 -3.610 -48.891 1.00 35.49 538 GLY B CA 1
ATOM 4728 C C . GLY B 1 317 ? -22.897 -4.429 -47.691 1.00 39.21 538 GLY B C 1
ATOM 4729 O O . GLY B 1 317 ? -21.790 -4.218 -47.186 1.00 39.94 538 GLY B O 1
ATOM 4730 N N . ASN B 1 318 ? -23.729 -5.372 -47.247 1.00 43.58 539 ASN B N 1
ATOM 4731 C CA . ASN B 1 318 ? -23.386 -6.287 -46.147 1.00 46.11 539 ASN B CA 1
ATOM 4732 C C . ASN B 1 318 ? -22.471 -7.432 -46.559 1.00 45.01 539 ASN B C 1
ATOM 4733 O O . ASN B 1 318 ? -21.896 -8.109 -45.700 1.00 43.25 539 ASN B O 1
ATOM 4738 N N . GLY B 1 319 ? -22.351 -7.650 -47.866 1.00 42.32 540 GLY B N 1
ATOM 4739 C CA . GLY B 1 319 ? -21.505 -8.693 -48.393 1.00 41.59 540 GLY B CA 1
ATOM 4740 C C . GLY B 1 319 ? -22.210 -9.422 -49.509 1.00 41.66 540 GLY B C 1
ATOM 4741 O O . GLY B 1 319 ? -21.570 -9.790 -50.484 1.00 41.38 540 GLY B O 1
#

Organism: NCBI:txid186636

Radius of gyration: 23.45 Å; Cα contacts (8 Å, |Δi|>4): 1854; chains: 2; bounding box: 50×62×59 Å

Solvent-accessible surface area: 23262 Å² total; per-residue (Å²): 187,110,16,41,22,6,63,4,20,5,48,35,3,2,3,1,0,1,31,5,25,4,70,47,1,31,0,16,48,42,109,164,66,94,3,28,2,0,2,1,1,0,11,1,47,12,110,50,39,10,0,6,21,8,8,9,19,8,2,0,2,2,68,1,41,1,23,104,31,115,107,81,176,60,25,66,35,42,25,55,0,104,12,49,40,19,88,26,45,119,24,62,59,11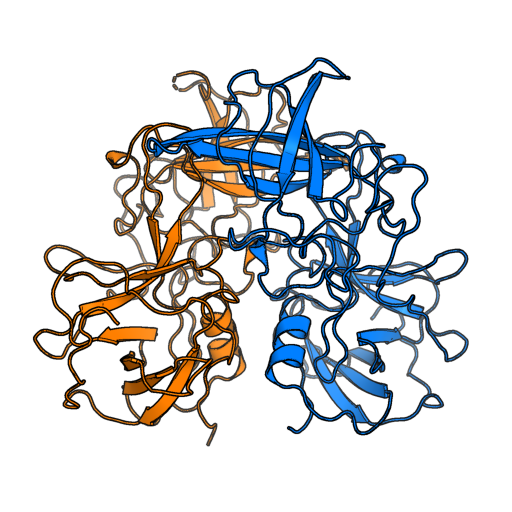3,64,124,30,1,0,3,68,0,0,1,1,0,56,0,12,0,3,0,0,0,5,4,55,9,127,103,17,77,7,13,3,24,20,0,34,0,23,1,109,57,63,134,2,6,0,31,99,4,79,0,3,0,20,0,93,55,110,65,11,78,28,123,34,58,6,47,0,26,4,5,0,4,4,9,103,44,87,201,26,30,73,24,33,12,33,2,40,1,12,5,51,184,62,138,45,60,70,58,2,51,77,6,116,10,96,61,118,63,10,10,1,1,0,0,23,0,58,0,19,2,21,16,22,82,5,22,2,84,0,1,0,2,0,0,1,8,2,0,7,40,2,70,52,78,61,1,87,20,123,34,81,0,0,6,0,62,0,0,28,54,126,95,43,156,52,38,8,14,0,0,0,11,75,51,0,13,0,0,0,27,10,100,28,72,46,56,14,112,27,45,46,71,0,66,10,98,52,58,46,60,24,89,69,175,68,92,4,53,118,9,47,105,20,166,89,112,19,44,22,6,64,5,22,6,46,35,3,3,3,1,0,0,30,5,27,4,68,47,0,32,0,14,56,52,112,153,67,96,3,27,2,0,2,1,0,0,12,1,48,11,109,48,41,10,0,6,21,8,7,9,20,7,3,0,3,2,65,1,41,1,23,102,29,118,110,86,195,54,42,57,32,42,23,55,0,103,11,50,42,17,90,28,43,119,24,62,60,113,63,124,29,0,0,4,69,0,0,0,1,0,58,0,12,0,4,0,0,0,4,5,54,9,126,102,17,78,7,14,3,23,20,0,35,0,22,2,108,54,64,133,1,6,0,30,100,4,78,0,4,0,21,0,92,55,111,65,11,79,27,125,33,56,6,50,1,28,4,5,0,4,4,10,104,42,86,199,28,29,74,24,32,13,32,2,40,2,12,5,50,188,63,138,46,60,68,59,2,52,74,7,116,10,95,63,118,61,9,8,1,2,0,0,24,0,59,0,18,2,21,16,22,80,5,21,3,84,0,1,0,2,0,0,1,9,3,0,8,40,2,71,51,68,42,2,58,24,127,34,77,0,0,6,0,61,0,1,28,52,127,97,44,174,56,50,8,14,0,0,0,10,74,52,0,13,1,0,0,26,10,101,28,73,47,56,13,116,26,44,45,69,0,69,11,99,54,58,47,55,25,87,64,176,69,93,6,53,118,10,48,108,18

B-factor: mean 23.47, std 8.15, range [11.9, 74.5]

CATH classification: 2.40.510.10 (+1 more: 2.40.30.120)

Foldseek 3Di:
DPAWFDFFFQQRFAAQQAGFGQDFKWWAACPPFFFFFQTQWAFLLADHFALYDQDSQLAQKWKAFWADWDAQVLQTIKIKGQTAAPVRHRDDLPPLHQFRRRHHFWAAKFKFKKKFQFPVRDIDIDIKIWGLQAQQQARSVRMTMITGNDPPDDGGGIIMTGTQAGEDAEAVRTDQRDGGNNHGPPHDTGRTLHTDAQDPPQKIFMWRWGAGDYDYYPYRRIHTHFDTSVSSVVSNVCSDDQPAQWWKKFKAAPVPRDTLFIWIQGRSGGIIANEHRIDTADGDSRIGMTTDGDDYSPDDTDHNPSD/DFDAWFDFFFQQRFAAQQAGFRQDFKWWAACPPFFFFFQTQFAFLLADHFALYDQDSQLAQKWKAFWADWDADVLLTIKIKGQTAAPVRHRDDLPPLHQFRRRHHFWFAKFKFKKKFQFPVGDIDIDIKIWGLQAQQQARSVRMTMITGNDPPDDGGGIIMTGTQAGEDAEAVRTDQRDGGNNHGPPHDTGRTLHTDAQDPPQKIFMWRWGAGDYDYYPYRRIHTHFDTSVSSVVSNVSSGDQPAQWWKKFKAAPVPRDTLFIWIQGRSGGIIANEHRIDTADGDSRIGMTTDGHDYSPDDTDHNPSD

Nearest PDB structures (foldseek):
  6j0q-assembly1_A  TM=1.003E+00  e=4.789E-69  Norwalk-like virus Sw/NLV/VA34/1998/NL
  6ir5-assembly1_B  TM=9.835E-01  e=5.570E-50  Minireovirus
  6ir5-assembly1_C  TM=9.813E-01  e=3.694E-49  Minireovirus
  6is5-assembly1_C  TM=9.865E-01  e=2.449E-48  Minireovirus
  8v95-assembly1_B  TM=9.695E-01  e=3.465E-46  Human calicivirus strain Hu/NLV/Amsterdam/98-18/1998/NET

Sequence (615 aa):
KPFSLPSLTLDELSNSRFPAPIVQLYTNPHDNLVVQPQNGRCTIDGLLQGTTQLVSCNVCSFRGTLGDGQPAMAFNIQREIMLENLDGSPYDPTDDIPAVLGSPDFQGVVFGILSQRNTDGQTRAHEAKVDTRLARFAPKLGFVVATVENTDFHANQPCRFTPVGLGGDNNRDFNQWGLPAYGGALTNNTNLAPPVMPVYPGEQLLFFRSQLPSSGGVVGGWLDCLLPQEWVQHFFQESATSQSDVALVRYINPTTGRVLFEAKLHKQGFLTVAASGSYPLVVPADGYFRFESWVNQFYTLAPMGNGTKPFSLPSLTLDELSNSRFPAPIVQLYTNPHDNLVVQPQNGRCTIDGLLQGTTQLVSCNVCSFRGTLGDGQPAMAFNIQREIMLENLDGSPYDPTDDIPAVLGSPDFQGVVFGILSQRNTDGQTRAHEAKVDTRLARFAPKLGFVVATVENTDFHANQPCRFTPVGLGGDNNRDFNQWGLPAYGGALTNNTNLAPPVMPVYPGEQLLFFRSQLPSSGGVVGGWLDCLLPQEWVQHFFQESATSQSDVALVRYINPTTGRVLFEAKLHKQGFLTVAASGSYPLVVPADGYFRFESWVNQFYTLAPMGNG

Secondary structure (DSSP, 8-state):
---------GGG-B-SSSS-B--EEEEE--TT-----SSS-B-TTS-B-TT--S-GGGTT-EEEEEEEEEE-----EEEEEEE--TTSSPP-TTSSSSSSTT---SBSEEEEEEEEE-TTSBEEEEEEEEETTSTT-BTTTTEEEEEES-S---TTEEEEEEEEEE-SSSGGG-BTTSPP-TT-TT----SPPPP----STT-EEEEEEEE--BSSSB---EEEESS-HHHHHHHHHH----SSSEEEEEEE-TTT--EEEEEEEETTTEEEES--SSEE----TT-EEEEEEEE-TTPPPPP-TT-/----------GGG-B-SSSS-B--EEEEE--TT-----SSS-B-TTS-B-TT--S-GGGTT-EEEEEEEEEE---S-EEEEEEE--TTSSPP-TTSSSSSSTT---SBSEEEEEEEEE-TTSBEEEEEEEEETTSTT-BTTTTEEEEEES-S---TTEEEEEEEEEE-SSSGGG-BTTSPP-TT-TT----SPPPP----STT-EEEEEEEE--BSSSB---EEEESS-HHHHHHHHHH----SSSEEEEEEE-TTT--EEEEEEEETTTEEEES--SSEE----TT-EEEEEEEE-TTPPPPP-TT-